Protein AF-A0A9W8GJ00-F1 (afdb_monomer_lite)

Foldseek 3Di:
DVVLLVVLVVLLVVLVVLLVVLLPDLDPPVNVVSLVVSVVSLVVSVVSLVVLLVVLVVDPDPVSSVVSNVSSVVSVVSSVVSVVSSVVSVVVSVVVVVVVVVVVVVVVVVVPDDDDDDPVVVVVVVVVVVVVVVVVVVVVVVVVVVVVVVVVVVVVVVVVVVVVCVVVCVVVVVVVVVVVVVVVVVVVQVVVQVCCVPPVFVLQVLLCVQVVVNVQFDGKGFPDDDPFKTKMWTWDQDPNDTDIDIDIDGLDDDDDDPVVSSNVSSVVSVVVVVVVVVVVVVVDDADAQEQAQDAFPPVLLVVLVVVLVVLVCLLPDDLDDPSVVVCVVPPSVNSVVVNVVLLVQLLVQLVVLLVVLVVVCPDPDHYDYDPVNSVSLSVSSSRNNCSSVVVSVVSVPDDRDDPPPPPD

pLDDT: mean 80.53, std 12.61, range [35.38, 96.38]

Structure (mmCIF, N/CA/C/O backbone):
data_AF-A0A9W8GJ00-F1
#
_entry.id   AF-A0A9W8GJ00-F1
#
loop_
_atom_site.group_PDB
_atom_site.id
_atom_site.type_symbol
_atom_site.label_atom_id
_atom_site.label_alt_id
_atom_site.label_comp_id
_atom_site.label_asym_id
_atom_site.label_entity_id
_atom_site.label_seq_id
_atom_site.pdbx_PDB_ins_code
_atom_site.Cartn_x
_atom_site.Cartn_y
_atom_site.Cartn_z
_atom_site.occupancy
_atom_site.B_iso_or_equiv
_atom_site.auth_seq_id
_atom_site.auth_comp_id
_atom_site.auth_asym_id
_atom_site.auth_atom_id
_atom_site.pdbx_PDB_model_num
ATOM 1 N N . MET A 1 1 ? 7.350 -8.772 35.887 1.00 55.16 1 MET A N 1
ATOM 2 C CA . MET A 1 1 ? 6.373 -7.736 36.301 1.00 55.16 1 MET A CA 1
ATOM 3 C C . MET A 1 1 ? 4.928 -7.994 35.866 1.00 55.16 1 MET A C 1
ATOM 5 O O . MET A 1 1 ? 4.033 -7.743 36.657 1.00 55.16 1 MET A O 1
ATOM 9 N N . THR A 1 2 ? 4.648 -8.502 34.660 1.00 64.12 2 THR A N 1
ATOM 10 C CA . THR A 1 2 ? 3.273 -8.887 34.254 1.00 64.12 2 THR A CA 1
ATOM 11 C C . THR A 1 2 ? 2.767 -10.162 34.942 1.00 64.12 2 THR A C 1
ATOM 13 O O . THR A 1 2 ? 1.563 -10.333 35.088 1.00 64.12 2 THR A O 1
ATOM 16 N N . SER A 1 3 ? 3.673 -11.036 35.394 1.00 76.62 3 SER A N 1
ATOM 17 C CA . SER A 1 3 ? 3.332 -12.341 35.983 1.00 76.62 3 SER A CA 1
ATOM 18 C C . SER A 1 3 ? 2.508 -12.244 37.274 1.00 76.62 3 SER A C 1
ATOM 20 O O . SER A 1 3 ? 1.465 -12.884 37.371 1.00 76.62 3 SER A O 1
ATOM 22 N N . GLU A 1 4 ? 2.912 -11.404 38.231 1.00 79.38 4 GLU A N 1
ATOM 23 C CA . GLU A 1 4 ? 2.213 -11.259 39.519 1.00 79.38 4 GLU A CA 1
ATOM 24 C C . GLU A 1 4 ? 0.835 -10.618 39.368 1.00 79.38 4 GLU A C 1
ATOM 26 O O . GLU A 1 4 ? -0.139 -11.095 39.941 1.00 79.38 4 GLU A O 1
ATOM 31 N N . TYR A 1 5 ? 0.729 -9.591 38.519 1.00 81.69 5 TYR A N 1
ATOM 32 C CA . TYR A 1 5 ? -0.559 -8.997 38.167 1.00 81.69 5 TYR A CA 1
ATOM 33 C C . TYR A 1 5 ? -1.502 -10.041 37.557 1.00 81.69 5 TYR A C 1
ATOM 35 O O . TYR A 1 5 ? -2.664 -10.146 37.946 1.00 81.69 5 TYR A O 1
ATOM 43 N N . ASN A 1 6 ? -0.991 -10.862 36.637 1.00 85.50 6 ASN A N 1
ATOM 44 C CA . ASN A 1 6 ? -1.769 -11.928 36.015 1.00 85.50 6 ASN A CA 1
ATOM 45 C C . ASN A 1 6 ? -2.150 -13.027 37.025 1.00 85.50 6 ASN A C 1
ATOM 47 O O . ASN A 1 6 ? -3.229 -13.604 36.918 1.00 85.50 6 ASN A O 1
ATOM 51 N N . ALA A 1 7 ? -1.303 -13.313 38.017 1.00 85.19 7 ALA A N 1
ATOM 52 C CA . ALA A 1 7 ? -1.621 -14.242 39.100 1.00 85.19 7 ALA A CA 1
ATOM 53 C C . ALA A 1 7 ? -2.744 -13.704 40.004 1.00 85.19 7 ALA A C 1
ATOM 55 O O . ALA A 1 7 ? -3.711 -14.424 40.253 1.00 85.19 7 ALA A O 1
ATOM 56 N N . ALA A 1 8 ? -2.676 -12.430 40.403 1.00 86.50 8 ALA A N 1
ATOM 57 C CA . ALA A 1 8 ? -3.726 -11.763 41.173 1.00 86.50 8 ALA A CA 1
ATOM 58 C C . ALA A 1 8 ? -5.062 -11.707 40.407 1.00 86.50 8 ALA A C 1
ATOM 60 O O . ALA A 1 8 ? -6.117 -11.979 40.974 1.00 86.50 8 ALA A O 1
ATOM 61 N N . GLN A 1 9 ? -5.025 -11.439 39.097 1.00 87.56 9 GLN A N 1
ATOM 62 C CA . GLN A 1 9 ? -6.204 -11.468 38.221 1.00 87.56 9 GLN A CA 1
ATOM 63 C C . GLN A 1 9 ? -6.858 -12.857 38.155 1.00 87.56 9 GLN A C 1
ATOM 65 O O . GLN A 1 9 ? -8.082 -12.968 38.225 1.00 87.56 9 GLN A O 1
ATOM 70 N N . ARG A 1 10 ? -6.059 -13.930 38.068 1.00 89.31 10 ARG A N 1
ATOM 71 C CA . ARG A 1 10 ? -6.577 -15.308 38.103 1.00 89.31 10 ARG A CA 1
ATOM 72 C C . ARG A 1 10 ? -7.238 -15.635 39.441 1.00 89.31 10 ARG A C 1
ATOM 74 O O . ARG A 1 10 ? -8.334 -16.190 39.445 1.00 89.31 10 ARG A O 1
ATOM 81 N N . LEU A 1 11 ? -6.617 -15.246 40.558 1.00 89.75 11 LEU A N 1
ATOM 82 C CA . LEU A 1 11 ? -7.209 -15.402 41.893 1.00 89.75 11 LEU A CA 1
ATOM 83 C C . LEU A 1 11 ? -8.529 -14.634 42.017 1.00 89.75 11 LEU A C 1
ATOM 85 O O . LEU A 1 11 ? -9.512 -15.170 42.513 1.00 89.75 11 LEU A O 1
ATOM 89 N N . LEU A 1 12 ? -8.587 -13.411 41.496 1.00 90.50 12 LEU A N 1
ATOM 90 C CA . LEU A 1 12 ? -9.797 -12.593 41.489 1.00 90.50 12 LEU A CA 1
ATOM 91 C C . LEU A 1 12 ? -10.936 -13.233 40.678 1.00 90.50 12 LEU A C 1
ATOM 93 O O . LEU A 1 12 ? -12.087 -13.201 41.112 1.00 90.50 12 LEU A O 1
ATOM 97 N N . HIS A 1 13 ? -10.636 -13.854 39.533 1.00 90.50 13 HIS A N 1
ATOM 98 C CA . HIS A 1 13 ? -11.631 -14.612 38.769 1.00 90.50 13 HIS A CA 1
ATOM 99 C C . HIS A 1 13 ? -12.106 -15.860 39.525 1.00 90.50 13 HIS A C 1
ATOM 101 O O . HIS A 1 13 ? -13.305 -16.132 39.571 1.00 90.50 13 HIS A O 1
ATOM 107 N N . LYS A 1 14 ? -11.180 -16.591 40.155 1.00 90.69 14 LYS A N 1
ATOM 108 C CA . LYS A 1 14 ? -11.504 -17.754 40.988 1.00 90.69 14 LYS A CA 1
ATOM 109 C C . LYS A 1 14 ? -12.451 -17.365 42.127 1.00 90.69 14 LYS A C 1
ATOM 111 O O . LYS A 1 14 ? -13.496 -17.980 42.275 1.00 90.69 14 LYS A O 1
ATOM 116 N N . ILE A 1 15 ? -12.158 -16.280 42.849 1.00 90.56 15 ILE A N 1
ATOM 117 C CA . ILE A 1 15 ? -13.018 -15.771 43.931 1.00 90.56 15 ILE A CA 1
ATOM 118 C C . ILE A 1 15 ? -14.405 -15.392 43.403 1.00 90.56 15 ILE A C 1
ATOM 120 O O . ILE A 1 15 ? -15.403 -15.730 44.030 1.00 90.56 15 ILE A O 1
ATOM 124 N N . LYS A 1 16 ? -14.499 -14.724 42.244 1.00 90.38 16 LYS A N 1
ATOM 125 C CA . LYS A 1 16 ? -15.795 -14.390 41.620 1.00 90.38 16 LYS A CA 1
ATOM 126 C C . LYS A 1 16 ? -16.642 -15.638 41.369 1.00 90.38 16 LYS A C 1
ATOM 128 O O . LYS A 1 16 ? -17.832 -15.629 41.679 1.00 90.38 16 LYS A O 1
ATOM 133 N N . GLN A 1 17 ? -16.024 -16.692 40.840 1.00 89.56 17 GLN A N 1
ATOM 134 C CA . GLN A 1 17 ? -16.689 -17.966 40.590 1.00 89.56 17 GLN A CA 1
ATOM 135 C C . GLN A 1 17 ? -17.121 -18.635 41.898 1.00 89.56 17 GLN A C 1
ATOM 137 O O . GLN A 1 17 ? -18.299 -18.947 42.041 1.00 89.56 17 GLN A O 1
ATOM 142 N N . SER A 1 18 ? -16.221 -18.761 42.876 1.00 86.75 18 SER A N 1
ATOM 143 C CA . SER A 1 18 ? -16.521 -19.392 44.166 1.00 86.75 18 SER A CA 1
ATOM 144 C C . SER A 1 18 ? -17.595 -18.638 44.962 1.00 86.75 18 SER A C 1
ATOM 146 O O . SER A 1 18 ? -18.443 -19.259 45.593 1.00 86.75 18 SER A O 1
ATOM 148 N N . VAL A 1 19 ? -17.623 -17.299 44.907 1.00 87.44 19 VAL A N 1
ATOM 149 C CA . VAL A 1 19 ? -18.692 -16.483 45.521 1.00 87.44 19 VAL A CA 1
ATOM 150 C C . VAL A 1 19 ? -20.035 -16.716 44.823 1.00 87.44 19 VAL A C 1
ATOM 152 O O . VAL A 1 19 ? -21.065 -16.765 45.490 1.00 87.44 19 VAL A O 1
ATOM 155 N N . SER A 1 20 ? -20.044 -16.871 43.496 1.00 86.69 20 SER A N 1
ATOM 156 C CA . SER A 1 20 ? -21.267 -17.187 42.747 1.00 86.69 20 SER A CA 1
ATOM 157 C C . SER A 1 20 ? -21.762 -18.606 43.029 1.00 86.69 20 SER A C 1
ATOM 159 O O . SER A 1 20 ? -22.961 -18.827 43.151 1.00 86.69 20 SER A O 1
ATOM 161 N N . GLU A 1 21 ? -20.852 -19.568 43.146 1.00 85.44 21 GLU A N 1
ATOM 162 C CA . GLU A 1 21 ? -21.174 -20.945 43.523 1.00 85.44 21 GLU A CA 1
ATOM 163 C C . GLU A 1 21 ? -21.730 -21.007 44.951 1.00 85.44 21 GLU A C 1
ATOM 165 O O . GLU A 1 21 ? -22.738 -21.667 45.208 1.00 85.44 21 GLU A O 1
ATOM 170 N N . PHE A 1 22 ? -21.137 -20.236 45.866 1.00 83.62 22 PHE A N 1
ATOM 171 C CA . PHE A 1 22 ? -21.656 -20.066 47.216 1.00 83.62 22 PHE A CA 1
ATOM 172 C C . PHE A 1 22 ? -23.071 -19.480 47.210 1.00 83.62 22 PHE A C 1
ATOM 174 O O . PHE A 1 22 ? -23.904 -19.924 47.986 1.00 83.62 22 PHE A O 1
ATOM 181 N N . GLU A 1 23 ? -23.385 -18.527 46.336 1.00 82.38 23 GLU A N 1
ATOM 182 C CA . GLU A 1 23 ? -24.733 -17.955 46.225 1.00 82.38 23 GLU A CA 1
ATOM 183 C C . GLU A 1 23 ? -25.786 -18.975 45.759 1.00 82.38 23 GLU A C 1
ATOM 185 O O . GLU A 1 23 ? -26.906 -18.970 46.265 1.00 82.38 23 GLU A O 1
ATOM 190 N N . LEU A 1 24 ? -25.427 -19.864 44.828 1.00 80.88 24 LEU A N 1
ATOM 191 C CA . LEU A 1 24 ? -26.345 -20.848 44.241 1.00 80.88 24 LEU A CA 1
ATOM 192 C C . LEU A 1 24 ? -26.584 -22.071 45.142 1.00 80.88 24 LEU A C 1
ATOM 194 O O . LEU A 1 24 ? -27.674 -22.647 45.132 1.00 80.88 24 LEU A O 1
ATOM 198 N N . ASN A 1 25 ? -25.588 -22.470 45.935 1.00 75.25 25 ASN A N 1
ATOM 199 C CA . ASN A 1 25 ? -25.676 -23.652 46.790 1.00 75.25 25 ASN A CA 1
ATOM 200 C C . ASN A 1 25 ? -26.520 -23.389 48.050 1.00 75.25 25 ASN A C 1
ATOM 202 O O . ASN A 1 25 ? -26.042 -22.806 49.019 1.00 75.25 25 ASN A O 1
ATOM 206 N N . ASN A 1 26 ? -27.764 -23.876 48.067 1.00 67.06 26 ASN A N 1
ATOM 207 C CA . ASN A 1 26 ? -28.671 -23.808 49.228 1.00 67.06 26 ASN A CA 1
ATOM 208 C C . ASN A 1 26 ? -28.560 -25.018 50.184 1.00 67.06 26 ASN A C 1
ATOM 210 O O . ASN A 1 26 ? -29.270 -25.078 51.184 1.00 67.06 26 ASN A O 1
ATOM 214 N N . SER A 1 27 ? -27.700 -25.993 49.882 1.00 60.97 27 SER A N 1
ATOM 215 C CA . SER A 1 27 ? -27.551 -27.237 50.649 1.00 60.97 27 SER A CA 1
ATOM 216 C C . SER A 1 27 ? -26.553 -27.050 51.804 1.00 60.97 27 SER A C 1
ATOM 218 O O . SER A 1 27 ? -25.371 -26.787 51.565 1.00 60.97 27 SER A O 1
ATOM 220 N N . GLY A 1 28 ? -26.998 -27.210 53.056 1.00 57.44 28 GLY A N 1
ATOM 221 C CA . GLY A 1 28 ? -26.212 -26.883 54.263 1.00 57.44 28 GLY A CA 1
ATOM 222 C C . GLY A 1 28 ? -24.846 -27.582 54.392 1.00 57.44 28 GLY A C 1
ATOM 223 O O . GLY A 1 28 ? -23.901 -26.983 54.891 1.00 57.44 28 GLY A O 1
ATOM 224 N N . GLY A 1 29 ? -24.681 -28.805 53.871 1.00 57.62 29 GLY A N 1
ATOM 225 C CA . GLY A 1 29 ? -23.436 -29.579 54.026 1.00 57.62 29 GLY A CA 1
ATOM 226 C C . GLY A 1 29 ? -22.255 -29.143 53.143 1.00 57.62 29 GLY A C 1
ATOM 227 O O . GLY A 1 29 ? -21.111 -29.216 53.574 1.00 57.62 29 GLY A O 1
ATOM 228 N N . SER A 1 30 ? -22.505 -28.656 51.921 1.00 60.41 30 SER A N 1
ATOM 229 C CA . SER A 1 30 ? -21.439 -28.218 50.993 1.00 60.41 30 SER A CA 1
ATOM 230 C C . SER A 1 30 ? -21.081 -26.736 51.151 1.00 60.41 30 SER A C 1
ATOM 232 O O . SER A 1 30 ? -20.131 -26.249 50.537 1.00 60.41 30 SER A O 1
ATOM 234 N N . THR A 1 31 ? -21.857 -26.002 51.950 1.00 67.31 31 THR A N 1
ATOM 235 C CA . THR A 1 31 ? -21.765 -24.545 52.067 1.00 67.31 31 THR A CA 1
ATOM 236 C C . THR A 1 31 ? -20.552 -24.115 52.899 1.00 67.31 31 THR A C 1
ATOM 238 O O . THR A 1 31 ? -19.865 -23.171 52.519 1.00 67.31 31 THR A O 1
ATOM 241 N N . THR A 1 32 ? -20.213 -24.850 53.961 1.00 75.44 32 THR A N 1
ATOM 242 C CA . THR A 1 32 ? -19.103 -24.528 54.882 1.00 75.44 32 THR A CA 1
ATOM 243 C C . THR A 1 32 ? -17.717 -24.688 54.246 1.00 75.44 32 THR A C 1
ATOM 245 O O . THR A 1 32 ? -16.813 -23.896 54.506 1.00 75.44 32 THR A O 1
ATOM 248 N N . VAL A 1 33 ? -17.547 -25.677 53.360 1.00 81.38 33 VAL A N 1
ATOM 249 C CA . VAL A 1 33 ? -16.282 -25.923 52.641 1.00 81.38 33 VAL A CA 1
ATOM 250 C C . VAL A 1 33 ? -15.994 -24.798 51.647 1.00 81.38 33 VAL A C 1
ATOM 252 O O . VAL A 1 33 ? -14.881 -24.272 51.599 1.00 81.38 33 VAL A O 1
ATOM 255 N N . VAL A 1 34 ? -17.009 -24.391 50.880 1.00 82.69 34 VAL A N 1
ATOM 256 C CA . VAL A 1 34 ? -16.895 -23.282 49.921 1.00 82.69 34 VAL A CA 1
ATOM 257 C C . VAL A 1 34 ? -16.696 -21.954 50.656 1.00 82.69 34 VAL A C 1
ATOM 259 O O . VAL A 1 34 ? -15.902 -21.127 50.214 1.00 82.69 34 VAL A O 1
ATOM 262 N N . GLU A 1 35 ? -17.342 -21.763 51.809 1.00 85.50 35 GLU A N 1
ATOM 263 C CA . GLU A 1 35 ? -17.154 -20.583 52.660 1.00 85.50 35 GLU A CA 1
ATOM 264 C C . GLU A 1 35 ? -15.694 -20.421 53.107 1.00 85.50 35 GLU A C 1
ATOM 266 O O . GLU A 1 35 ? -15.096 -19.359 52.910 1.00 85.50 35 GLU A O 1
ATOM 271 N N . ALA A 1 36 ? -15.103 -21.484 53.661 1.00 87.56 36 ALA A N 1
ATOM 272 C CA . ALA A 1 36 ? -13.715 -21.478 54.111 1.00 87.56 36 ALA A CA 1
ATOM 273 C C . ALA A 1 36 ? -12.740 -21.222 52.949 1.00 87.56 36 ALA A C 1
ATOM 275 O O . ALA A 1 36 ? -11.807 -20.426 53.081 1.00 87.56 36 ALA A O 1
ATOM 276 N N . ALA A 1 37 ? -12.995 -21.833 51.787 1.00 88.00 37 ALA A N 1
ATOM 277 C CA . ALA A 1 37 ? -12.190 -21.632 50.586 1.00 88.00 37 ALA A CA 1
ATOM 278 C C . ALA A 1 37 ? -12.245 -20.178 50.081 1.00 88.00 37 ALA A C 1
ATOM 280 O O . ALA A 1 37 ? -11.206 -19.587 49.781 1.00 88.00 37 ALA A O 1
ATOM 281 N N . VAL A 1 38 ? -13.435 -19.566 50.036 1.00 89.25 38 VAL A N 1
ATOM 282 C CA . VAL A 1 38 ? -13.603 -18.158 49.632 1.00 89.25 38 VAL A CA 1
ATOM 283 C C . VAL A 1 38 ? -12.910 -17.215 50.617 1.00 89.25 38 VAL A C 1
ATOM 285 O O . VAL A 1 38 ? -12.234 -16.276 50.189 1.00 89.25 38 VAL A O 1
ATOM 288 N N . ALA A 1 39 ? -13.026 -17.466 51.923 1.00 90.88 39 ALA A N 1
ATOM 289 C CA . ALA A 1 39 ? -12.363 -16.661 52.947 1.00 90.88 39 ALA A CA 1
ATOM 290 C C . ALA A 1 39 ? -10.829 -16.709 52.811 1.00 90.88 39 ALA A C 1
ATOM 292 O O . ALA A 1 39 ? -10.167 -15.668 52.865 1.00 90.88 39 ALA A O 1
ATOM 293 N N . GLN A 1 40 ? -10.266 -17.896 52.569 1.00 93.50 40 GLN A N 1
ATOM 294 C CA . GLN A 1 40 ? -8.832 -18.081 52.344 1.00 93.50 40 GLN A CA 1
ATOM 295 C C . GLN A 1 40 ? -8.353 -17.392 51.056 1.00 93.50 40 GLN A C 1
ATOM 297 O O . GLN A 1 40 ? -7.332 -16.692 51.058 1.00 93.50 40 GLN A O 1
ATOM 302 N N . ASP A 1 41 ? -9.089 -17.547 49.955 1.00 92.06 41 ASP A N 1
ATOM 303 C CA . ASP A 1 41 ? -8.742 -16.913 48.683 1.00 92.06 41 ASP A CA 1
ATOM 304 C C . ASP A 1 41 ? -8.806 -15.370 48.799 1.00 92.06 41 ASP A C 1
ATOM 306 O O . ASP A 1 41 ? -7.911 -14.677 48.307 1.00 92.06 41 ASP A O 1
ATOM 310 N N . LEU A 1 42 ? -9.787 -14.811 49.527 1.00 92.75 42 LEU A N 1
ATOM 311 C CA . LEU A 1 42 ? -9.884 -13.368 49.807 1.00 92.75 42 LEU A CA 1
ATOM 312 C C . LEU A 1 42 ? -8.694 -12.838 50.618 1.00 92.75 42 LEU A C 1
ATOM 314 O O . LEU A 1 42 ? -8.209 -11.733 50.350 1.00 92.75 42 LEU A O 1
ATOM 318 N N . GLN A 1 43 ? -8.208 -13.595 51.602 1.00 93.62 43 GLN A N 1
ATOM 319 C CA . GLN A 1 43 ? -7.005 -13.224 52.355 1.00 93.62 43 GLN A CA 1
ATOM 320 C C . GLN A 1 43 ? -5.756 -13.259 51.465 1.00 93.62 43 GLN A C 1
ATOM 322 O O . GLN A 1 43 ? -4.939 -12.335 51.494 1.00 93.62 43 GLN A O 1
ATOM 327 N N . THR A 1 44 ? -5.646 -14.282 50.618 1.00 93.56 44 THR A N 1
ATOM 328 C CA . THR A 1 44 ? -4.528 -14.450 49.678 1.00 93.56 44 THR A CA 1
ATOM 329 C C . THR A 1 44 ? -4.472 -13.313 48.655 1.00 93.56 44 THR A C 1
ATOM 331 O O . THR A 1 44 ? -3.405 -12.749 48.402 1.00 93.56 44 THR A O 1
ATOM 334 N N . LEU A 1 45 ? -5.626 -12.906 48.117 1.00 92.50 45 LEU A N 1
ATOM 335 C CA . LEU A 1 45 ? -5.723 -11.772 47.197 1.00 92.50 45 LEU A CA 1
ATOM 336 C C . LEU A 1 45 ? -5.334 -10.445 47.873 1.00 92.50 45 LEU A C 1
ATOM 338 O O . LEU A 1 45 ? -4.595 -9.662 47.280 1.00 92.50 45 LEU A O 1
ATOM 342 N N . SER A 1 46 ? -5.765 -10.209 49.117 1.00 94.00 46 SER A N 1
ATOM 343 C CA . SER A 1 46 ? -5.388 -9.009 49.887 1.00 94.00 46 SER A CA 1
ATOM 344 C C . SER A 1 46 ? -3.867 -8.872 50.042 1.00 94.00 46 SER A C 1
ATOM 346 O O . SER A 1 46 ? -3.285 -7.804 49.805 1.00 94.00 46 SER A O 1
ATOM 348 N N . LYS A 1 47 ? -3.197 -9.985 50.370 1.00 92.94 47 LYS A N 1
ATOM 349 C CA . LYS A 1 47 ? -1.736 -10.039 50.475 1.00 92.94 47 LYS A CA 1
ATOM 350 C C . LYS A 1 47 ? -1.068 -9.732 49.131 1.00 92.94 47 LYS A C 1
ATOM 352 O O . LYS A 1 47 ? -0.209 -8.855 49.068 1.00 92.94 47 LYS A O 1
ATOM 357 N N . SER A 1 48 ? -1.530 -10.363 48.051 1.00 90.88 48 SER A N 1
ATOM 358 C CA . SER A 1 48 ? -0.992 -10.150 46.701 1.00 90.88 48 SER A CA 1
ATOM 359 C C . SER A 1 48 ? -1.166 -8.706 46.203 1.00 90.88 48 SER A C 1
ATOM 361 O O . SER A 1 48 ? -0.254 -8.144 45.598 1.00 90.88 48 SER A O 1
ATOM 363 N N . ILE A 1 49 ? -2.294 -8.052 46.509 1.00 91.38 49 ILE A N 1
ATOM 364 C CA . ILE A 1 49 ? -2.512 -6.631 46.187 1.00 91.38 49 ILE A CA 1
ATOM 365 C C . ILE A 1 49 ? -1.504 -5.748 46.928 1.00 91.38 49 ILE A C 1
ATOM 367 O O . ILE A 1 49 ? -0.964 -4.801 46.352 1.00 91.38 49 ILE A O 1
ATOM 371 N N . THR A 1 50 ? -1.232 -6.052 48.197 1.00 92.75 50 THR A N 1
ATOM 372 C CA . THR A 1 50 ? -0.274 -5.297 49.015 1.00 92.75 50 THR A CA 1
ATOM 373 C C . THR A 1 50 ? 1.148 -5.432 48.470 1.00 92.75 50 THR A C 1
ATOM 375 O O . THR A 1 50 ? 1.828 -4.421 48.285 1.00 92.75 50 THR A O 1
ATOM 378 N N . GLU A 1 51 ? 1.570 -6.649 48.127 1.00 90.56 51 GLU A N 1
ATOM 379 C CA . GLU A 1 51 ? 2.861 -6.924 47.478 1.00 90.56 51 GLU A CA 1
ATOM 380 C C . GLU A 1 51 ? 2.987 -6.174 46.142 1.00 90.56 51 GLU A C 1
ATOM 382 O O . GLU A 1 51 ? 3.971 -5.469 45.906 1.00 90.56 51 GLU A O 1
ATOM 387 N N . TYR A 1 52 ? 1.938 -6.201 45.315 1.00 88.81 52 TYR A N 1
ATOM 388 C CA . TYR A 1 52 ? 1.910 -5.484 44.040 1.00 88.81 52 TYR A CA 1
ATOM 389 C C . TYR A 1 52 ? 1.994 -3.955 44.208 1.00 88.81 52 TYR A C 1
ATOM 391 O O . TYR A 1 52 ? 2.638 -3.273 43.407 1.00 88.81 52 TYR A O 1
ATOM 399 N N . ARG A 1 53 ? 1.402 -3.390 45.274 1.00 90.75 53 ARG A N 1
ATOM 400 C CA . ARG A 1 53 ? 1.551 -1.958 45.617 1.00 90.75 53 ARG A CA 1
ATOM 401 C C . ARG A 1 53 ? 2.976 -1.613 46.025 1.00 90.75 53 ARG A C 1
ATOM 403 O O . ARG A 1 53 ? 3.456 -0.545 45.646 1.00 90.75 53 ARG A O 1
ATOM 410 N N . ILE A 1 54 ? 3.633 -2.474 46.801 1.00 90.81 54 ILE A N 1
ATOM 411 C CA . ILE A 1 54 ? 5.021 -2.270 47.235 1.00 90.81 54 ILE A CA 1
ATOM 412 C C . ILE A 1 54 ? 5.943 -2.253 46.014 1.00 90.81 54 ILE A C 1
ATOM 414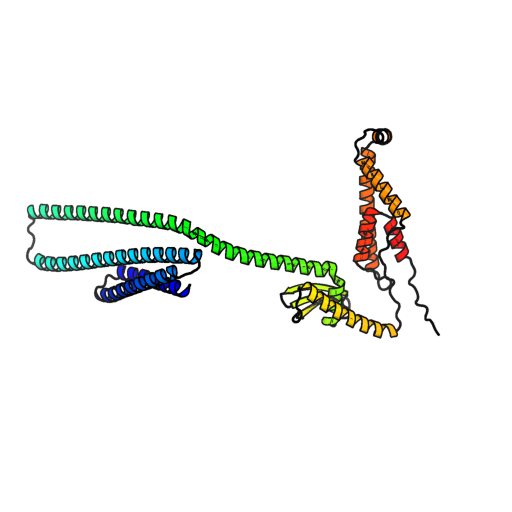 O O . ILE A 1 54 ? 6.699 -1.299 45.838 1.00 90.81 54 ILE A O 1
ATOM 418 N N . LEU A 1 55 ? 5.797 -3.226 45.115 1.00 88.12 55 LEU A N 1
ATOM 419 C CA . LEU A 1 55 ? 6.563 -3.285 43.869 1.00 88.12 55 LEU A CA 1
ATOM 420 C C . LEU A 1 55 ? 6.274 -2.093 42.957 1.00 88.12 55 LEU A C 1
ATOM 422 O O . LEU A 1 55 ? 7.188 -1.513 42.377 1.00 88.12 55 LEU A O 1
ATOM 426 N N . GLY A 1 56 ? 5.010 -1.668 42.887 1.00 86.19 56 GLY A N 1
ATOM 427 C CA . GLY A 1 56 ? 4.625 -0.462 42.163 1.00 86.19 56 GLY A CA 1
ATOM 428 C C . GLY A 1 56 ? 5.337 0.785 42.686 1.00 86.19 56 GLY A C 1
ATOM 429 O O . GLY A 1 56 ? 5.747 1.615 41.886 1.00 86.19 56 GLY A O 1
ATOM 430 N N . ARG A 1 57 ? 5.532 0.912 44.006 1.00 88.38 57 ARG A N 1
ATOM 431 C CA . ARG A 1 57 ? 6.261 2.037 44.624 1.00 88.38 57 ARG A CA 1
ATOM 432 C C . ARG A 1 57 ? 7.771 2.001 44.376 1.00 88.38 57 ARG A C 1
ATOM 434 O O . ARG A 1 57 ? 8.380 3.064 44.380 1.00 88.38 57 ARG A O 1
ATOM 441 N N . GLN A 1 58 ? 8.351 0.817 44.185 1.00 88.50 58 GLN A N 1
ATOM 442 C CA . GLN A 1 58 ? 9.790 0.619 43.967 1.00 88.50 58 GLN A CA 1
ATOM 443 C C . GLN A 1 58 ? 10.219 0.796 42.499 1.00 88.50 58 GLN A C 1
ATOM 445 O O . GLN A 1 58 ? 11.408 0.923 42.220 1.00 88.50 58 GLN A O 1
ATOM 450 N N . GLU A 1 59 ? 9.275 0.819 41.555 1.00 86.75 59 GLU A N 1
ATOM 451 C CA . GLU A 1 59 ? 9.569 0.970 40.128 1.00 86.75 59 GLU A CA 1
ATOM 452 C C . GLU A 1 59 ? 10.143 2.363 39.802 1.00 86.75 59 GLU A C 1
ATOM 454 O O . GLU A 1 59 ? 9.525 3.393 40.085 1.00 86.75 59 GLU A O 1
ATOM 459 N N . SER A 1 60 ? 11.306 2.395 39.141 1.00 76.62 60 SER A N 1
ATOM 460 C CA . SER A 1 60 ? 12.031 3.631 38.797 1.00 76.62 60 SER A CA 1
ATOM 461 C C . SER A 1 60 ? 11.363 4.448 37.686 1.00 76.62 60 SER A C 1
ATOM 463 O O . SER A 1 60 ? 11.521 5.665 37.608 1.00 76.62 60 SER A O 1
ATOM 465 N N . ASN A 1 61 ? 10.588 3.797 36.817 1.00 84.62 61 ASN A N 1
ATOM 466 C CA . ASN A 1 61 ? 9.891 4.458 35.723 1.00 84.62 61 ASN A CA 1
ATOM 467 C C . ASN A 1 61 ? 8.543 5.031 36.185 1.00 84.62 61 ASN A C 1
ATOM 469 O O . ASN A 1 61 ? 7.603 4.291 36.477 1.00 84.62 61 ASN A O 1
ATOM 473 N N . GLU A 1 62 ? 8.406 6.357 36.148 1.00 83.75 62 GLU A N 1
ATOM 474 C CA . GLU A 1 62 ? 7.219 7.065 36.636 1.00 83.75 62 GLU A CA 1
ATOM 475 C C . GLU A 1 62 ? 5.904 6.672 35.938 1.00 83.75 62 GLU A C 1
ATOM 477 O O . GLU A 1 62 ? 4.871 6.517 36.597 1.00 83.75 62 GLU A O 1
ATOM 482 N N . ARG A 1 63 ? 5.919 6.437 34.618 1.00 77.56 63 ARG A N 1
ATOM 483 C CA . ARG A 1 63 ? 4.711 6.014 33.884 1.00 77.56 63 ARG A CA 1
ATOM 484 C C . ARG A 1 63 ? 4.270 4.609 34.292 1.00 77.56 63 ARG A C 1
ATOM 486 O O . ARG A 1 63 ? 3.072 4.354 34.445 1.00 77.56 63 ARG A O 1
ATOM 493 N N . LYS A 1 64 ? 5.228 3.697 34.480 1.00 79.75 64 LYS A N 1
ATOM 494 C CA . LYS A 1 64 ? 4.952 2.323 34.926 1.00 79.75 64 LYS A CA 1
ATOM 495 C C . LYS A 1 64 ? 4.483 2.304 36.378 1.00 79.75 64 LYS A C 1
ATOM 497 O O . LYS A 1 64 ? 3.448 1.704 36.647 1.00 79.75 64 LYS A O 1
ATOM 502 N N . ARG A 1 65 ? 5.156 3.044 37.264 1.00 85.00 65 ARG A N 1
ATOM 503 C CA . ARG A 1 65 ? 4.772 3.253 38.669 1.00 85.00 65 ARG A CA 1
ATOM 504 C C . ARG A 1 65 ? 3.318 3.702 38.795 1.00 85.00 65 ARG A C 1
ATOM 506 O O . ARG A 1 65 ? 2.543 3.067 39.507 1.00 85.00 65 ARG A O 1
ATOM 513 N N . LYS A 1 66 ? 2.924 4.752 38.063 1.00 83.69 66 LYS A N 1
ATOM 514 C CA . LYS A 1 66 ? 1.538 5.249 38.067 1.00 83.69 66 LYS A CA 1
ATOM 515 C C . LYS A 1 66 ? 0.549 4.170 37.618 1.00 83.69 66 LYS A C 1
ATOM 517 O O . LYS A 1 66 ? -0.403 3.879 38.327 1.00 83.69 66 LYS A O 1
ATOM 522 N N . THR A 1 67 ? 0.840 3.500 36.504 1.00 84.19 67 THR A N 1
ATOM 523 C CA . THR A 1 67 ? -0.017 2.427 35.969 1.00 84.19 67 THR A CA 1
ATOM 524 C C . THR A 1 67 ? -0.165 1.252 36.945 1.00 84.19 67 THR A C 1
ATOM 526 O O . THR A 1 67 ? -1.241 0.670 37.057 1.00 84.19 67 THR A O 1
ATOM 529 N N . MET A 1 68 ? 0.903 0.876 37.652 1.00 82.62 68 MET A N 1
ATOM 530 C CA . MET A 1 68 ? 0.869 -0.199 38.649 1.00 82.62 68 MET A CA 1
ATOM 531 C C . MET A 1 68 ? 0.036 0.187 39.869 1.00 82.62 68 MET A C 1
ATOM 533 O O . MET A 1 68 ? -0.763 -0.622 40.336 1.00 82.62 68 MET A O 1
ATOM 537 N N . LEU A 1 69 ? 0.175 1.425 40.347 1.00 85.12 69 LEU A N 1
ATOM 538 C CA . LEU A 1 69 ? -0.629 1.949 41.449 1.00 85.12 69 LEU A CA 1
ATOM 539 C C . LEU A 1 69 ? -2.116 2.011 41.082 1.00 85.12 69 LEU A C 1
ATOM 541 O O . LEU A 1 69 ? -2.933 1.539 41.866 1.00 85.12 69 LEU A O 1
ATOM 545 N N . ASP A 1 70 ? -2.449 2.484 39.879 1.00 85.44 70 ASP A N 1
ATOM 546 C CA . ASP A 1 70 ? -3.831 2.547 39.381 1.00 85.44 70 ASP A CA 1
ATOM 547 C C . ASP A 1 70 ? -4.451 1.144 39.222 1.00 85.44 70 ASP A C 1
ATOM 549 O O . ASP A 1 70 ? -5.623 0.912 39.514 1.00 85.44 70 ASP A O 1
ATOM 553 N N . ARG A 1 71 ? -3.660 0.155 38.790 1.00 85.75 71 ARG A N 1
ATOM 554 C CA . ARG A 1 71 ? -4.108 -1.247 38.737 1.00 85.75 71 ARG A CA 1
ATOM 555 C C . ARG A 1 71 ? -4.308 -1.837 40.128 1.00 85.75 71 ARG A C 1
ATOM 557 O O . ARG A 1 71 ? -5.227 -2.627 40.328 1.00 85.75 71 ARG A O 1
ATOM 564 N N . ALA A 1 72 ? -3.448 -1.481 41.076 1.00 88.06 72 ALA A N 1
ATOM 565 C CA . ALA A 1 72 ? -3.538 -1.964 42.443 1.00 88.06 72 ALA A CA 1
ATOM 566 C C . ALA A 1 72 ? -4.746 -1.390 43.193 1.00 88.06 72 ALA A C 1
ATOM 568 O O . ALA A 1 72 ? -5.367 -2.110 43.969 1.00 88.06 72 ALA A O 1
ATOM 569 N N . THR A 1 73 ? -5.091 -0.119 42.970 1.00 87.50 73 THR A N 1
ATOM 570 C CA . THR A 1 73 ? -6.315 0.481 43.522 1.00 87.50 73 THR A CA 1
ATOM 571 C C . THR A 1 73 ? -7.553 -0.185 42.940 1.00 87.50 73 THR A C 1
ATOM 573 O O . THR A 1 73 ? -8.406 -0.615 43.703 1.00 87.50 73 THR A O 1
ATOM 576 N N . ALA A 1 74 ? -7.598 -0.408 41.624 1.00 85.38 74 ALA A N 1
ATOM 577 C CA . ALA A 1 74 ? -8.709 -1.123 40.997 1.00 85.38 74 ALA A CA 1
ATOM 578 C C . ALA A 1 74 ? -8.898 -2.551 41.551 1.00 85.38 74 ALA A C 1
ATOM 580 O O . ALA A 1 74 ? -10.025 -2.979 41.790 1.00 85.38 74 ALA A O 1
ATOM 581 N N . MET A 1 75 ? -7.808 -3.295 41.789 1.00 86.44 75 MET A N 1
ATOM 582 C CA . MET A 1 75 ? -7.890 -4.628 42.407 1.00 86.44 75 MET A CA 1
ATOM 583 C C . MET A 1 75 ? -8.319 -4.574 43.880 1.00 86.44 75 MET A C 1
ATOM 585 O O . MET A 1 75 ? -9.023 -5.475 44.330 1.00 86.44 75 MET A O 1
ATOM 589 N N . ALA A 1 76 ? -7.927 -3.532 44.620 1.00 89.06 76 ALA A N 1
ATOM 590 C CA . ALA A 1 76 ? -8.370 -3.319 45.997 1.00 89.06 76 ALA A CA 1
ATOM 591 C C . ALA A 1 76 ? -9.878 -3.029 46.072 1.00 89.06 76 ALA A C 1
ATOM 593 O O . ALA A 1 76 ? -10.569 -3.618 46.900 1.00 89.06 76 ALA A O 1
ATOM 594 N N . ASP A 1 77 ? -10.395 -2.203 45.162 1.00 86.44 77 ASP A N 1
ATOM 595 C CA . ASP A 1 77 ? -11.826 -1.901 45.078 1.00 86.44 77 ASP A CA 1
ATOM 596 C C . ASP A 1 77 ? -12.647 -3.166 44.762 1.00 86.44 77 ASP A C 1
ATOM 598 O O . ASP A 1 77 ? -13.689 -3.422 45.372 1.00 86.44 77 ASP A O 1
ATOM 602 N N . ASP A 1 78 ? -12.170 -3.999 43.829 1.00 84.69 78 ASP A N 1
ATOM 603 C CA . ASP A 1 78 ? -12.823 -5.270 43.498 1.00 84.69 78 ASP A CA 1
ATOM 604 C C . ASP A 1 78 ? -12.752 -6.281 44.657 1.00 84.69 78 ASP A C 1
ATOM 606 O O . ASP A 1 78 ? -13.719 -7.013 44.888 1.00 84.69 78 ASP A O 1
ATOM 610 N N . HIS A 1 79 ? -11.639 -6.322 45.400 1.00 91.88 79 HIS A N 1
ATOM 611 C CA . HIS A 1 79 ? -11.507 -7.139 46.612 1.00 91.88 79 HIS A CA 1
ATOM 612 C C . HIS A 1 79 ? -12.526 -6.727 47.675 1.00 91.88 79 HIS A C 1
ATOM 614 O O . HIS A 1 79 ? -13.230 -7.586 48.211 1.00 91.88 79 HIS A O 1
ATOM 620 N N . GLU A 1 80 ? -12.669 -5.426 47.929 1.00 88.75 80 GLU A N 1
ATOM 621 C CA . GLU A 1 80 ? -13.627 -4.913 48.903 1.00 88.75 80 GLU A CA 1
ATOM 622 C C . GLU A 1 80 ? -15.072 -5.221 48.492 1.00 88.75 80 GLU A C 1
ATOM 624 O O . GLU A 1 80 ? -15.876 -5.659 49.319 1.00 88.75 80 GLU A O 1
ATOM 629 N N . LEU A 1 81 ? -15.403 -5.064 47.207 1.00 87.75 81 LEU A N 1
ATOM 630 C CA . LEU A 1 81 ? -16.721 -5.422 46.688 1.00 87.75 81 LEU A CA 1
ATOM 631 C C . LEU A 1 81 ? -17.022 -6.913 46.873 1.00 87.75 81 LEU A C 1
ATOM 633 O O . LEU A 1 81 ? -18.112 -7.265 47.327 1.00 87.75 81 LEU A O 1
ATOM 637 N N . LEU A 1 82 ? -16.076 -7.788 46.519 1.00 87.06 82 LEU A N 1
ATOM 638 C CA . LEU A 1 82 ? -16.242 -9.236 46.657 1.00 87.06 82 LEU A CA 1
ATOM 639 C C . LEU A 1 82 ? -16.402 -9.640 48.118 1.00 87.06 82 LEU A C 1
ATOM 641 O O . LEU A 1 82 ? -17.288 -10.434 48.428 1.00 87.06 82 LEU A O 1
ATOM 645 N N . LYS A 1 83 ? -15.614 -9.039 49.014 1.00 91.44 83 LYS A N 1
ATOM 646 C CA . LYS A 1 83 ? -15.738 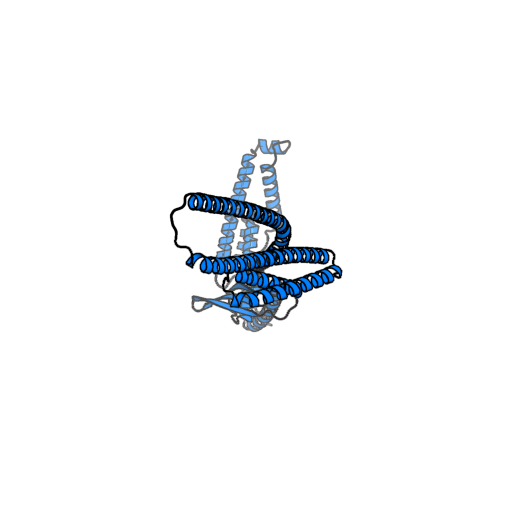-9.244 50.457 1.00 91.44 83 LYS A CA 1
ATOM 647 C C . LYS A 1 83 ? -17.124 -8.836 50.957 1.00 91.44 83 LYS A C 1
ATOM 649 O O . LYS A 1 83 ? -17.791 -9.632 51.604 1.00 91.44 83 LYS A O 1
ATOM 654 N N . ARG A 1 84 ? -17.600 -7.635 50.611 1.00 88.50 84 ARG A N 1
ATOM 655 C CA . ARG A 1 84 ? -18.943 -7.163 51.003 1.00 88.50 84 ARG A CA 1
ATOM 656 C C . ARG A 1 84 ? -20.050 -8.071 50.470 1.00 88.50 84 ARG A C 1
ATOM 658 O O . ARG A 1 84 ? -20.995 -8.375 51.193 1.00 88.50 84 ARG A O 1
ATOM 665 N N . ARG A 1 85 ? -19.936 -8.517 49.214 1.00 86.75 85 ARG A N 1
ATOM 666 C CA . ARG A 1 85 ? -20.903 -9.434 48.598 1.00 86.75 85 ARG A CA 1
ATOM 667 C C . ARG A 1 85 ? -20.940 -10.771 49.336 1.00 86.75 85 ARG A C 1
ATOM 669 O O . ARG A 1 85 ? -22.021 -11.265 49.633 1.00 86.75 85 ARG A O 1
ATOM 676 N N . PHE A 1 86 ? -19.772 -11.320 49.655 1.00 88.25 86 PHE A N 1
ATOM 677 C CA . PHE A 1 86 ? -19.643 -12.566 50.398 1.00 88.25 86 PHE A CA 1
ATOM 678 C C . PHE A 1 86 ? -20.260 -12.475 51.801 1.00 88.25 86 PHE A C 1
ATOM 680 O O . PHE A 1 86 ? -21.104 -13.302 52.133 1.00 88.25 86 PHE A O 1
ATOM 687 N N . GLU A 1 87 ? -19.938 -11.433 52.576 1.00 88.56 87 GLU A N 1
ATOM 688 C CA . GLU A 1 87 ? -20.521 -11.201 53.911 1.00 88.56 87 GLU A CA 1
ATOM 689 C C . GLU A 1 87 ? -22.052 -11.077 53.858 1.00 88.56 87 GLU A C 1
ATOM 691 O O . GLU A 1 87 ? -22.763 -11.635 54.690 1.00 88.56 87 GLU A O 1
ATOM 696 N N . LYS A 1 88 ? -22.588 -10.400 52.834 1.00 86.44 88 LYS A N 1
ATOM 697 C CA . LYS A 1 88 ? -24.039 -10.263 52.655 1.00 86.44 88 LYS A CA 1
ATOM 698 C C . LYS A 1 88 ? -24.720 -11.593 52.332 1.00 86.44 88 LYS A C 1
ATOM 700 O O . LYS A 1 88 ? -25.792 -11.874 52.864 1.00 86.44 88 LYS A O 1
ATOM 705 N N . ILE A 1 89 ? -24.127 -12.403 51.453 1.00 84.81 89 ILE A N 1
ATOM 706 C CA . ILE A 1 89 ? -24.667 -13.733 51.127 1.00 84.81 89 ILE A CA 1
ATOM 707 C C . ILE A 1 89 ? -24.608 -14.631 52.365 1.00 84.81 89 ILE A C 1
ATOM 709 O O . ILE A 1 89 ? -25.573 -15.339 52.644 1.00 84.81 89 ILE A O 1
ATOM 713 N N . LYS A 1 90 ? -23.513 -14.562 53.131 1.00 86.44 90 LYS A N 1
ATOM 714 C CA . LYS A 1 90 ? -23.362 -15.285 54.394 1.00 86.44 90 LYS A CA 1
ATOM 715 C C . LYS A 1 90 ? -24.468 -14.915 55.384 1.00 86.44 90 LYS A C 1
ATOM 717 O O . LYS A 1 90 ? -25.167 -15.809 55.847 1.00 86.44 90 LYS A O 1
ATOM 722 N N . LEU A 1 91 ? -24.696 -13.620 55.615 1.00 85.44 91 LEU A N 1
ATOM 723 C CA . LEU A 1 91 ? -25.760 -13.141 56.503 1.00 85.44 91 LEU A CA 1
ATOM 724 C C . LEU A 1 91 ? -27.144 -13.655 56.073 1.00 85.44 91 LEU A C 1
ATOM 726 O O . LEU A 1 91 ? -27.859 -14.233 56.886 1.00 85.44 91 LEU A O 1
ATOM 730 N N . ARG A 1 92 ? -27.485 -13.533 54.781 1.00 83.06 92 ARG A N 1
ATOM 731 C CA . ARG A 1 92 ? -28.768 -14.019 54.236 1.00 83.06 92 ARG A CA 1
ATOM 732 C C . ARG A 1 92 ? -28.966 -15.521 54.435 1.00 83.06 92 ARG A C 1
ATOM 734 O O . ARG A 1 92 ? -30.091 -15.966 54.648 1.00 83.06 92 ARG A O 1
ATOM 741 N N . LYS A 1 93 ? -27.899 -16.315 54.327 1.00 81.62 93 LYS A N 1
ATOM 742 C CA . LYS A 1 93 ? -27.975 -17.759 54.574 1.00 81.62 93 LYS A CA 1
ATOM 743 C C . LYS A 1 93 ? -28.195 -18.065 56.050 1.00 81.62 93 LYS A C 1
ATOM 745 O O . LYS A 1 93 ? -29.082 -18.855 56.351 1.00 81.62 93 LYS A O 1
ATOM 750 N N . THR A 1 94 ? -27.479 -17.393 56.951 1.00 80.19 94 THR A N 1
ATOM 751 C CA . THR A 1 94 ? -27.665 -17.559 58.399 1.00 80.19 94 THR A CA 1
ATOM 752 C C . THR A 1 94 ? -29.075 -17.156 58.843 1.00 80.19 94 THR A C 1
ATOM 754 O O . THR A 1 94 ? -29.716 -17.901 59.574 1.00 80.19 94 THR A O 1
ATOM 757 N N . GLU A 1 95 ? -29.609 -16.034 58.350 1.00 78.56 95 GLU A N 1
ATOM 758 C CA . GLU A 1 95 ? -30.996 -15.607 58.619 1.00 78.56 95 GLU A CA 1
ATOM 759 C C . GLU A 1 95 ? -32.033 -16.615 58.101 1.00 78.56 95 GLU A C 1
ATOM 761 O O . GLU A 1 95 ? -33.076 -16.843 58.714 1.00 78.56 95 GLU A O 1
ATOM 766 N N . ARG A 1 96 ? -31.758 -17.246 56.957 1.00 75.44 96 ARG A N 1
ATOM 767 C CA . ARG A 1 96 ? -32.641 -18.271 56.398 1.00 75.44 96 ARG A CA 1
ATOM 768 C C . ARG A 1 96 ? -32.615 -19.550 57.230 1.00 75.44 96 ARG A C 1
ATOM 770 O O . ARG A 1 96 ? -33.668 -20.150 57.428 1.00 75.44 96 ARG A O 1
ATOM 777 N N . GLU A 1 97 ? -31.446 -19.947 57.722 1.00 71.38 97 GLU A N 1
ATOM 778 C CA . GLU A 1 97 ? -31.288 -21.093 58.619 1.00 71.38 97 GLU A CA 1
ATOM 779 C C . GLU A 1 97 ? -32.046 -20.874 59.937 1.00 71.38 97 GLU A C 1
ATOM 781 O O . GLU A 1 97 ? -32.845 -21.734 60.322 1.00 71.38 97 GLU A O 1
ATOM 786 N N . THR A 1 98 ? -31.914 -19.699 60.566 1.00 72.44 98 THR A N 1
ATOM 787 C CA . THR A 1 98 ? -32.658 -19.366 61.795 1.00 72.44 98 THR A CA 1
ATOM 788 C C . THR A 1 98 ? -34.168 -19.306 61.560 1.00 72.44 98 THR A C 1
ATOM 790 O O . THR A 1 98 ? -34.935 -19.824 62.371 1.00 72.44 98 THR A O 1
ATOM 793 N N . PHE A 1 99 ? -34.623 -18.773 60.420 1.00 69.81 99 PHE A N 1
ATOM 794 C CA . PHE A 1 99 ? -36.043 -18.779 60.053 1.00 69.81 99 PHE A CA 1
ATOM 795 C C . PHE A 1 99 ? -36.593 -20.198 59.843 1.00 69.81 99 PHE A C 1
ATOM 797 O O . PHE A 1 99 ? -37.718 -20.503 60.248 1.00 69.81 99 PHE A O 1
ATOM 804 N N . THR A 1 100 ? -35.816 -21.093 59.221 1.00 70.00 100 THR A N 1
ATOM 805 C CA . THR A 1 100 ? -36.228 -22.495 59.050 1.00 70.00 100 THR A CA 1
ATOM 806 C C . THR A 1 100 ? -36.272 -23.263 60.369 1.00 70.00 100 THR A C 1
ATOM 808 O O . THR A 1 100 ? -37.193 -24.057 60.557 1.00 70.00 100 THR A O 1
ATOM 811 N N . GLN A 1 101 ? -35.345 -22.989 61.293 1.00 70.38 101 GLN A N 1
ATOM 812 C CA . GLN A 1 101 ? -35.360 -23.562 62.642 1.00 70.38 101 GLN A CA 1
ATOM 813 C C . GLN A 1 101 ? -36.570 -23.067 63.443 1.00 70.38 101 GLN A C 1
ATOM 815 O O . GLN A 1 101 ? -37.349 -23.888 63.922 1.00 70.38 101 GLN A O 1
ATOM 820 N N . GLY A 1 102 ? -36.819 -21.752 63.470 1.00 73.56 102 GLY A N 1
ATOM 821 C CA . GLY A 1 102 ? -37.980 -21.180 64.161 1.00 73.56 102 GLY A CA 1
ATOM 822 C C . GLY A 1 102 ? -39.324 -21.677 63.610 1.00 73.56 102 GLY A C 1
ATOM 823 O O . GLY A 1 102 ? -40.259 -21.923 64.368 1.00 73.56 102 GLY A O 1
ATOM 824 N N . ARG A 1 103 ? -39.435 -21.921 62.293 1.00 68.12 103 ARG A N 1
ATOM 825 C CA . ARG A 1 103 ? -40.620 -22.584 61.709 1.00 68.12 103 ARG A CA 1
ATOM 826 C C . ARG A 1 103 ? -40.799 -24.024 62.186 1.00 68.12 103 ARG A C 1
ATOM 828 O O . ARG A 1 103 ? -41.940 -24.449 62.335 1.00 68.12 103 ARG A O 1
ATOM 835 N N . GLY A 1 104 ? -39.715 -24.775 62.371 1.00 66.19 104 GLY A N 1
ATOM 836 C CA . GLY A 1 104 ? -39.765 -26.144 62.887 1.00 66.19 104 GLY A CA 1
ATOM 837 C C . GLY A 1 104 ? -40.306 -26.194 64.315 1.00 66.19 104 GLY A C 1
ATOM 838 O O . GLY A 1 104 ? -41.196 -26.989 64.603 1.00 66.19 104 GLY A O 1
ATOM 839 N N . GLU A 1 105 ? -39.846 -25.277 65.165 1.00 70.38 105 GLU A N 1
ATOM 840 C CA . GLU A 1 105 ? -40.304 -25.139 66.553 1.00 70.38 105 GLU A CA 1
ATOM 841 C C . GLU A 1 105 ? -41.787 -24.735 66.630 1.00 70.38 105 GLU A C 1
ATOM 843 O O . GLU A 1 105 ? -42.564 -25.315 67.389 1.00 70.38 105 GLU A O 1
ATOM 848 N N . LEU A 1 106 ? -42.223 -23.805 65.773 1.00 63.78 106 LEU A N 1
ATOM 849 C CA . LEU A 1 106 ? -43.623 -23.373 65.703 1.00 63.78 106 LEU A CA 1
ATOM 850 C C . LEU A 1 106 ? -44.563 -24.452 65.144 1.00 63.78 106 LEU A C 1
ATOM 852 O O . LEU A 1 106 ? -45.700 -24.572 65.596 1.00 63.78 106 LEU A O 1
ATOM 856 N N . LEU A 1 107 ? -44.107 -25.252 64.176 1.00 62.44 107 LEU A N 1
ATOM 857 C CA . LEU A 1 107 ? -44.881 -26.379 63.640 1.00 62.44 107 LEU A CA 1
ATOM 858 C C . LEU A 1 107 ? -45.050 -27.506 64.663 1.00 62.44 107 LEU A C 1
ATOM 860 O O . LEU A 1 107 ? -46.057 -28.208 64.625 1.00 62.44 107 LEU A O 1
ATOM 864 N N . GLN A 1 108 ? -44.107 -27.653 65.592 1.00 58.62 108 GLN A N 1
ATOM 865 C CA . GLN A 1 108 ? -44.218 -28.613 66.682 1.00 58.62 108 GLN A CA 1
ATOM 866 C C . GLN A 1 108 ? -45.242 -28.160 67.737 1.00 58.62 108 GLN A C 1
ATOM 868 O O . GLN A 1 108 ? -45.995 -28.988 68.238 1.00 58.62 108 GLN A O 1
ATOM 873 N N . GLY A 1 109 ? -45.342 -26.850 68.003 1.00 54.56 109 GLY A N 1
ATOM 874 C CA . GLY A 1 109 ? -46.345 -26.281 68.918 1.00 54.56 109 GLY A CA 1
ATOM 875 C C . GLY A 1 109 ? -47.760 -26.145 68.332 1.00 54.56 109 GLY A C 1
ATOM 876 O O . GLY A 1 109 ? -48.744 -26.181 69.066 1.00 54.56 109 GLY A O 1
ATOM 877 N N . ALA A 1 110 ? -47.902 -26.023 67.008 1.00 52.72 110 ALA A N 1
ATOM 878 C CA . ALA A 1 110 ? -49.206 -25.862 66.352 1.00 52.72 110 ALA A CA 1
ATOM 879 C C . ALA A 1 110 ? -50.033 -27.162 66.247 1.00 52.72 110 ALA A C 1
ATOM 881 O O . ALA A 1 110 ? -51.221 -27.102 65.937 1.00 52.72 110 ALA A O 1
ATOM 882 N N . ALA A 1 111 ? -49.440 -28.333 66.505 1.00 51.72 111 ALA A N 1
ATOM 883 C CA . ALA A 1 111 ? -50.156 -29.611 66.480 1.00 51.72 111 ALA A CA 1
ATOM 884 C C . ALA A 1 111 ? -51.132 -29.796 67.665 1.00 51.72 111 ALA A C 1
ATOM 886 O O . ALA A 1 111 ? -52.019 -30.643 67.586 1.00 51.72 111 ALA A O 1
ATOM 887 N N . GLU A 1 112 ? -51.012 -29.001 68.737 1.00 50.22 112 GLU A N 1
ATOM 888 C CA . GLU A 1 112 ? -51.810 -29.160 69.967 1.00 50.22 112 GLU A CA 1
ATOM 889 C C . GLU A 1 112 ? -53.088 -28.302 70.035 1.00 50.22 112 GLU A C 1
ATOM 891 O O . GLU A 1 112 ? -53.904 -28.505 70.931 1.00 50.22 112 GLU A O 1
ATOM 896 N N . THR A 1 113 ? -53.334 -27.373 69.103 1.00 53.22 113 THR A N 1
ATOM 897 C CA . THR A 1 113 ? -54.489 -26.452 69.189 1.00 53.22 113 THR A CA 1
ATOM 898 C C . THR A 1 113 ? -55.350 -26.466 67.923 1.00 53.22 113 THR A C 1
ATOM 900 O O . THR A 1 113 ? -55.184 -25.678 66.994 1.00 53.22 113 THR A O 1
ATOM 903 N N . ALA A 1 114 ? -56.307 -27.400 67.892 1.00 45.75 114 ALA A N 1
ATOM 904 C CA . ALA A 1 114 ? -57.345 -27.481 66.868 1.00 45.75 114 ALA A CA 1
ATOM 905 C C . ALA A 1 114 ? -58.344 -26.310 66.986 1.00 45.75 114 ALA A C 1
ATOM 907 O O . ALA A 1 114 ? -58.785 -25.937 68.069 1.00 45.75 114 ALA A O 1
ATOM 908 N N . ILE A 1 115 ? -58.671 -25.731 65.832 1.00 53.53 115 ILE A N 1
ATOM 909 C CA . ILE A 1 115 ? -59.212 -24.382 65.635 1.00 53.53 115 ILE A CA 1
ATOM 910 C C . ILE A 1 115 ? -60.742 -24.350 65.787 1.00 53.53 115 ILE A C 1
ATOM 912 O O . ILE A 1 115 ? -61.460 -24.887 64.944 1.00 53.53 115 ILE A O 1
ATOM 916 N N . THR A 1 116 ? -61.244 -23.624 66.789 1.00 50.72 116 THR A N 1
ATOM 917 C CA . THR A 1 116 ? -62.546 -22.939 66.723 1.00 50.72 116 THR A CA 1
ATOM 918 C C . THR A 1 116 ? -62.349 -21.596 66.019 1.00 50.72 116 THR A C 1
ATOM 920 O O . THR A 1 116 ? -61.352 -20.909 66.249 1.00 50.72 116 THR A O 1
ATOM 923 N N . VAL A 1 117 ? -63.254 -21.226 65.109 1.00 63.25 117 VAL A N 1
ATOM 924 C CA . VAL A 1 117 ? -63.176 -19.944 64.391 1.00 63.25 117 VAL A CA 1
ATOM 925 C C . VAL A 1 117 ? -63.536 -18.825 65.362 1.00 63.25 117 VAL A C 1
ATOM 927 O O . VAL A 1 117 ? -64.706 -18.559 65.603 1.00 63.25 117 VAL A O 1
ATOM 930 N N . ASP A 1 118 ? -62.493 -18.228 65.931 1.00 63.53 118 ASP A N 1
ATOM 931 C CA . ASP A 1 118 ? -62.547 -17.068 66.812 1.00 63.53 118 ASP A CA 1
ATOM 932 C C . ASP A 1 118 ? -62.262 -15.783 66.012 1.00 63.53 118 ASP A C 1
ATOM 934 O O . ASP A 1 118 ? -61.405 -15.754 65.117 1.00 63.53 118 ASP A O 1
ATOM 938 N N . GLU A 1 119 ? -62.999 -14.723 66.312 1.00 63.53 119 GLU A N 1
ATOM 939 C CA . GLU A 1 119 ? -62.916 -13.416 65.655 1.00 63.53 119 GLU A CA 1
ATOM 940 C C . GLU A 1 119 ? -61.591 -12.719 66.011 1.00 63.53 119 GLU A C 1
ATOM 942 O O . GLU A 1 119 ? -60.935 -12.131 65.147 1.00 63.53 119 GLU A O 1
ATOM 947 N N . ASP A 1 120 ? -61.081 -12.957 67.223 1.00 71.31 120 ASP A N 1
ATOM 948 C CA . ASP A 1 120 ? -59.727 -12.573 67.635 1.00 71.31 120 ASP A CA 1
ATOM 949 C C . ASP A 1 120 ? -58.652 -13.307 66.820 1.00 71.31 120 ASP A C 1
ATOM 951 O O . ASP A 1 120 ? -57.592 -12.755 66.505 1.00 71.31 120 ASP A O 1
ATOM 955 N N . ALA A 1 121 ? -58.922 -14.544 66.390 1.00 71.88 121 ALA A N 1
ATOM 956 C CA . ALA A 1 121 ? -58.034 -15.265 65.485 1.00 71.88 121 ALA A CA 1
ATOM 957 C C . ALA A 1 121 ? -58.091 -14.703 64.053 1.00 71.88 121 ALA A C 1
ATOM 959 O O . ALA A 1 121 ? -57.119 -14.834 63.307 1.00 71.88 121 ALA A O 1
ATOM 960 N N . PHE A 1 122 ? -59.197 -14.082 63.626 1.00 75.50 122 PHE A N 1
ATOM 961 C CA . PHE A 1 122 ? -59.269 -13.368 62.345 1.00 75.50 122 PHE A CA 1
ATOM 962 C C . PHE A 1 122 ? -58.464 -12.063 62.370 1.00 75.50 122 PHE A C 1
ATOM 964 O O . PHE A 1 122 ? -57.665 -11.842 61.455 1.00 75.50 122 PHE A O 1
ATOM 971 N N . TRP A 1 123 ? -58.593 -11.253 63.425 1.00 79.88 123 TRP A N 1
ATOM 972 C CA . TRP A 1 123 ? -57.786 -10.039 63.597 1.00 79.88 123 TRP A CA 1
ATOM 973 C C . TRP A 1 123 ? -56.297 -10.361 63.683 1.00 79.88 123 TRP A C 1
ATOM 975 O O . TRP A 1 123 ? -55.517 -9.824 62.901 1.00 79.88 123 TRP A O 1
ATOM 985 N N . ASN A 1 124 ? -55.919 -11.356 64.487 1.00 78.25 124 ASN A N 1
ATOM 986 C CA . ASN A 1 124 ? -54.532 -11.818 64.575 1.00 78.25 124 ASN A CA 1
ATOM 987 C C . ASN A 1 124 ? -53.983 -12.388 63.256 1.00 78.25 124 ASN A C 1
ATOM 989 O O . ASN A 1 124 ? -52.774 -12.348 63.020 1.00 78.25 124 ASN A O 1
ATOM 993 N N . ARG A 1 125 ? -54.829 -12.978 62.400 1.00 74.44 125 ARG A N 1
ATOM 994 C CA . ARG A 1 125 ? -54.420 -13.439 61.060 1.00 74.44 125 ARG A CA 1
ATOM 995 C C . ARG A 1 125 ? -54.258 -12.273 60.093 1.00 74.44 125 ARG A C 1
ATOM 997 O O . ARG A 1 125 ? -53.318 -12.287 59.304 1.00 74.44 125 ARG A O 1
ATOM 1004 N N . SER A 1 126 ? -55.142 -11.282 60.165 1.00 74.38 126 SER A N 1
ATOM 1005 C CA . SER A 1 126 ? -55.088 -10.086 59.323 1.00 74.38 126 SER A CA 1
ATOM 1006 C C . SER A 1 126 ? -53.908 -9.188 59.685 1.00 74.38 126 SER A C 1
ATOM 1008 O O . SER A 1 126 ? -53.223 -8.724 58.783 1.00 74.38 126 SER A O 1
ATOM 1010 N N . GLU A 1 127 ? -53.608 -9.014 60.973 1.00 84.44 127 GLU A N 1
ATOM 1011 C CA . GLU A 1 127 ? -52.421 -8.299 61.458 1.00 84.44 127 GLU A CA 1
ATOM 1012 C C . GLU A 1 127 ? -51.138 -8.979 60.972 1.00 84.44 127 GLU A C 1
ATOM 1014 O O . GLU A 1 127 ? -50.325 -8.356 60.295 1.00 84.44 127 GLU A O 1
ATOM 1019 N N . ARG A 1 128 ? -51.029 -10.305 61.140 1.00 78.06 128 ARG A N 1
ATOM 1020 C CA . ARG A 1 128 ? -49.899 -11.080 60.599 1.00 78.06 128 ARG A CA 1
ATOM 1021 C C . ARG A 1 128 ? -49.790 -11.020 59.071 1.00 78.06 128 ARG A C 1
ATOM 1023 O O . ARG A 1 128 ? -48.681 -11.041 58.538 1.00 78.06 128 ARG A O 1
ATOM 1030 N N . ALA A 1 129 ? -50.910 -10.967 58.350 1.00 74.75 129 ALA A N 1
ATOM 1031 C CA . ALA A 1 129 ? -50.911 -10.827 56.895 1.00 74.75 129 ALA A CA 1
ATOM 1032 C C . ALA A 1 129 ? -50.486 -9.416 56.451 1.00 74.75 129 ALA A C 1
ATOM 1034 O O . ALA A 1 129 ? -49.701 -9.288 55.511 1.00 74.75 129 ALA A O 1
ATOM 1035 N N . LEU A 1 130 ? -50.960 -8.370 57.137 1.00 82.62 130 LEU A N 1
ATOM 1036 C CA . LEU A 1 130 ? -50.561 -6.979 56.911 1.00 82.62 130 LEU A CA 1
ATOM 1037 C C . LEU A 1 130 ? -49.075 -6.772 57.204 1.00 82.62 130 LEU A C 1
ATOM 1039 O O . LEU A 1 130 ? -48.379 -6.203 56.365 1.00 82.62 130 LEU A O 1
ATOM 1043 N N . ASP A 1 131 ? -48.566 -7.315 58.307 1.00 86.00 131 ASP A N 1
ATOM 1044 C CA . ASP A 1 131 ? -47.135 -7.311 58.620 1.00 86.00 131 ASP A CA 1
ATOM 1045 C C . ASP A 1 131 ? -46.326 -8.049 57.552 1.00 86.00 131 ASP A C 1
ATOM 1047 O O . ASP A 1 131 ? -45.270 -7.578 57.127 1.00 86.00 131 ASP A O 1
ATOM 1051 N N . GLY A 1 132 ? -46.851 -9.167 57.039 1.00 80.56 132 GLY A N 1
ATOM 1052 C CA . GLY A 1 132 ? -46.276 -9.877 55.899 1.00 80.56 132 GLY A CA 1
ATOM 1053 C C . GLY A 1 132 ? -46.164 -9.000 54.646 1.00 80.56 132 GLY A C 1
ATOM 1054 O O . GLY A 1 132 ? -45.108 -8.974 54.009 1.00 80.56 132 GLY A O 1
ATOM 1055 N N . TYR A 1 133 ? -47.207 -8.232 54.314 1.00 80.00 133 TYR A N 1
ATOM 1056 C CA . TYR A 1 133 ? -47.192 -7.306 53.177 1.00 80.00 133 TYR A CA 1
ATOM 1057 C C . TYR A 1 133 ? -46.281 -6.097 53.401 1.00 80.00 133 TYR A C 1
ATOM 1059 O O . TYR A 1 133 ? -45.585 -5.683 52.473 1.00 80.00 133 TYR A O 1
ATOM 1067 N N . ILE A 1 134 ? -46.232 -5.549 54.618 1.00 87.00 134 ILE A N 1
ATOM 1068 C CA . ILE A 1 134 ? -45.320 -4.455 54.975 1.00 87.00 134 ILE A CA 1
ATOM 1069 C C . ILE A 1 134 ? -43.873 -4.940 54.879 1.00 87.00 134 ILE A C 1
ATOM 1071 O O . ILE A 1 134 ? -43.038 -4.269 54.274 1.00 87.00 134 ILE A O 1
ATOM 1075 N N . MET A 1 135 ? -43.576 -6.133 55.393 1.00 83.31 135 MET A N 1
ATOM 1076 C CA . MET A 1 135 ? -42.253 -6.746 55.303 1.00 83.31 135 MET A CA 1
ATOM 1077 C C . MET A 1 135 ? -41.859 -7.030 53.847 1.00 83.31 135 MET A C 1
ATOM 1079 O O . MET A 1 135 ? -40.732 -6.737 53.446 1.00 83.31 135 MET A O 1
ATOM 1083 N N . GLN A 1 136 ? -42.792 -7.506 53.017 1.00 82.88 136 GLN A N 1
ATOM 1084 C CA . GLN A 1 136 ? -42.578 -7.674 51.577 1.00 82.88 136 GLN A CA 1
ATOM 1085 C C . GLN A 1 136 ? -42.341 -6.329 50.868 1.00 82.88 136 GLN A C 1
ATOM 1087 O O . GLN A 1 136 ? -41.473 -6.229 49.996 1.00 82.88 136 GLN A O 1
ATOM 1092 N N . GLY A 1 137 ? -43.074 -5.285 51.259 1.00 82.69 137 GLY A N 1
ATOM 1093 C CA . GLY A 1 137 ? -42.910 -3.923 50.756 1.00 82.69 137 GLY A CA 1
ATOM 1094 C C . GLY A 1 137 ? -41.550 -3.327 51.121 1.00 82.69 137 GLY A C 1
ATOM 1095 O O . GLY A 1 137 ? -40.854 -2.801 50.252 1.00 82.69 137 GLY A O 1
ATOM 1096 N N . MET A 1 138 ? -41.123 -3.481 52.377 1.00 86.56 138 MET A N 1
ATOM 1097 C CA . MET A 1 138 ? -39.801 -3.063 52.846 1.00 86.56 138 MET A CA 1
ATOM 1098 C C . MET A 1 138 ? -38.681 -3.818 52.123 1.00 86.56 138 MET A C 1
ATOM 1100 O O . MET A 1 138 ? -37.728 -3.193 51.663 1.00 86.56 138 MET A O 1
ATOM 1104 N N . ALA A 1 139 ? -38.821 -5.132 51.926 1.00 81.00 139 ALA A N 1
ATOM 1105 C CA . ALA A 1 139 ? -37.857 -5.933 51.171 1.00 81.00 139 ALA A CA 1
ATOM 1106 C C . ALA A 1 139 ? -37.765 -5.512 49.690 1.00 81.00 139 ALA A C 1
ATOM 1108 O O . ALA A 1 139 ? -36.678 -5.483 49.111 1.00 81.00 139 ALA A O 1
ATOM 1109 N N . SER A 1 140 ? -38.891 -5.148 49.067 1.00 82.38 140 SER A N 1
ATOM 1110 C CA . SER A 1 140 ? -38.923 -4.609 47.701 1.00 82.38 140 SER A CA 1
ATOM 1111 C C . SER A 1 140 ? -38.207 -3.256 47.602 1.00 82.38 140 SER A C 1
ATOM 1113 O O . SER A 1 140 ? -37.375 -3.052 46.715 1.00 82.38 140 SER A O 1
ATOM 1115 N N . LEU A 1 141 ? -38.458 -2.348 48.551 1.00 89.19 141 LEU A N 1
ATOM 1116 C CA . LEU A 1 141 ? -37.788 -1.046 48.620 1.00 89.19 141 LEU A CA 1
ATOM 1117 C C . LEU A 1 141 ? -36.277 -1.182 48.842 1.00 89.19 141 LEU A C 1
ATOM 1119 O O . LEU A 1 141 ? -35.499 -0.466 48.207 1.00 89.19 141 LEU A O 1
ATOM 1123 N N . ASP A 1 142 ? -35.852 -2.118 49.690 1.00 86.00 142 ASP A N 1
ATOM 1124 C CA . ASP A 1 142 ? -34.433 -2.361 49.945 1.00 86.00 142 ASP A CA 1
ATOM 1125 C C . ASP A 1 142 ? -33.732 -2.969 48.714 1.00 86.00 142 ASP A C 1
ATOM 1127 O O . ASP A 1 142 ? -32.626 -2.557 48.352 1.00 86.00 142 ASP A O 1
ATOM 1131 N N . ASN A 1 143 ? -34.423 -3.838 47.963 1.00 81.25 143 ASN A N 1
ATOM 1132 C CA . ASN A 1 143 ? -33.953 -4.326 46.662 1.00 81.25 143 ASN A CA 1
ATOM 1133 C C . ASN A 1 143 ? -33.810 -3.196 45.627 1.00 81.25 143 ASN A C 1
ATOM 1135 O O . ASN A 1 143 ? -32.814 -3.150 44.903 1.00 81.25 143 ASN A O 1
ATOM 1139 N N . LEU A 1 144 ? -34.763 -2.261 45.548 1.00 85.88 144 LEU A N 1
ATOM 1140 C CA . LEU A 1 144 ? -34.673 -1.113 44.633 1.00 85.88 144 LEU A CA 1
ATOM 1141 C C . LEU A 1 144 ? -33.525 -0.167 45.015 1.00 85.88 144 LEU A C 1
ATOM 1143 O O . LEU A 1 144 ? -32.796 0.327 44.147 1.00 85.88 144 LEU A O 1
ATOM 1147 N N . ARG A 1 145 ? -33.315 0.056 46.317 1.00 89.06 145 ARG A N 1
ATOM 1148 C CA . ARG A 1 145 ? -32.179 0.824 46.842 1.00 89.06 145 ARG A CA 1
ATOM 1149 C C . ARG A 1 145 ? -30.846 0.167 46.481 1.00 89.06 145 ARG A C 1
ATOM 1151 O O . ARG A 1 145 ? -29.911 0.858 46.070 1.00 89.06 145 ARG A O 1
ATOM 1158 N N . GLU A 1 146 ? -30.767 -1.155 46.582 1.00 83.38 146 GLU A N 1
ATOM 1159 C CA . GLU A 1 146 ? -29.601 -1.936 46.174 1.00 83.38 146 GLU A CA 1
ATOM 1160 C C . GLU A 1 146 ? -29.348 -1.849 44.661 1.00 83.38 146 GLU A C 1
ATOM 1162 O O . GLU A 1 146 ? -28.223 -1.565 44.242 1.00 83.38 146 GLU A O 1
ATOM 1167 N N . GLN A 1 147 ? -30.386 -2.008 43.834 1.00 76.44 147 GLN A N 1
ATOM 1168 C CA . GLN A 1 147 ? -30.276 -1.892 42.375 1.00 76.44 147 GLN A CA 1
ATOM 1169 C C . GLN A 1 147 ? -29.763 -0.514 41.944 1.00 76.44 147 GLN A C 1
ATOM 1171 O O . GLN A 1 147 ? -28.910 -0.420 41.058 1.00 76.44 147 GLN A O 1
ATOM 1176 N N . ARG A 1 148 ? -30.208 0.557 42.612 1.00 85.75 148 ARG A N 1
ATOM 1177 C CA . ARG A 1 148 ? -29.675 1.907 42.390 1.00 85.75 148 ARG A CA 1
ATOM 1178 C C . ARG A 1 148 ? -28.181 1.990 42.714 1.00 85.75 148 ARG A C 1
ATOM 1180 O O . ARG A 1 148 ? -27.424 2.550 41.923 1.00 85.75 148 ARG A O 1
ATOM 1187 N N . GLY A 1 149 ? -27.743 1.399 43.825 1.00 82.38 149 GLY A N 1
ATOM 1188 C CA . GLY A 1 149 ? -26.322 1.325 44.181 1.00 82.38 149 GLY A CA 1
ATOM 1189 C C . GLY A 1 149 ? -25.487 0.570 43.140 1.00 82.38 149 GLY A C 1
ATOM 1190 O O . GLY A 1 149 ? -24.390 1.008 42.782 1.00 82.38 149 GLY A O 1
ATOM 1191 N N . ILE A 1 150 ? -26.027 -0.521 42.586 1.00 81.38 150 ILE A N 1
ATOM 1192 C CA . ILE A 1 150 ? -25.394 -1.291 41.504 1.00 81.38 150 ILE A CA 1
ATOM 1193 C C . ILE A 1 150 ? -25.292 -0.456 40.221 1.00 81.38 150 ILE A C 1
ATOM 1195 O O . ILE A 1 150 ? -24.237 -0.445 39.579 1.00 81.38 150 ILE A O 1
ATOM 1199 N N . LEU A 1 151 ? -26.344 0.279 39.851 1.00 80.25 151 LEU A N 1
ATOM 1200 C CA . LEU A 1 151 ? -26.326 1.163 38.683 1.00 80.25 151 LEU A CA 1
ATOM 1201 C C . LEU A 1 151 ? -25.327 2.313 38.844 1.00 80.25 151 LEU A C 1
ATOM 1203 O O . LEU A 1 151 ? -24.579 2.609 37.915 1.00 80.25 151 LEU A O 1
ATOM 1207 N N . GLU A 1 152 ? -25.269 2.944 40.017 1.00 87.12 152 GLU A N 1
ATOM 1208 C CA . GLU A 1 152 ? -24.305 4.010 40.305 1.00 87.12 152 GLU A CA 1
ATOM 1209 C C . GLU A 1 152 ? -22.859 3.487 40.263 1.00 87.12 152 GLU A C 1
ATOM 1211 O O . GLU A 1 152 ? -21.984 4.134 39.676 1.00 87.12 152 GLU A O 1
ATOM 1216 N N . GLY A 1 153 ? -22.615 2.281 40.789 1.00 82.50 153 GLY A N 1
ATOM 1217 C CA . GLY A 1 153 ? -21.331 1.585 40.677 1.00 82.50 153 GLY A CA 1
ATOM 1218 C C . GLY A 1 153 ? -20.967 1.242 39.229 1.00 82.50 153 GLY A C 1
ATOM 1219 O O . GLY A 1 153 ? -19.830 1.448 38.806 1.00 82.50 153 GLY A O 1
ATOM 1220 N N . THR A 1 154 ? -21.943 0.797 38.437 1.00 79.06 154 THR A N 1
ATOM 1221 C CA . THR A 1 154 ? -21.774 0.483 37.009 1.00 79.06 154 THR A CA 1
ATOM 1222 C C . THR A 1 154 ? -21.493 1.744 36.199 1.00 79.06 154 THR A C 1
ATOM 1224 O O . THR A 1 154 ? -20.576 1.753 35.385 1.00 79.06 154 THR A O 1
ATOM 1227 N N . ARG A 1 155 ? -22.193 2.850 36.474 1.00 82.00 155 ARG A N 1
ATOM 1228 C CA . ARG A 1 155 ? -21.935 4.161 35.863 1.00 82.00 155 ARG A CA 1
ATOM 1229 C C . ARG A 1 155 ? -20.526 4.654 36.174 1.00 82.00 155 ARG A C 1
ATOM 1231 O O . ARG A 1 155 ? -19.826 5.107 35.275 1.00 82.00 155 ARG A O 1
ATOM 1238 N N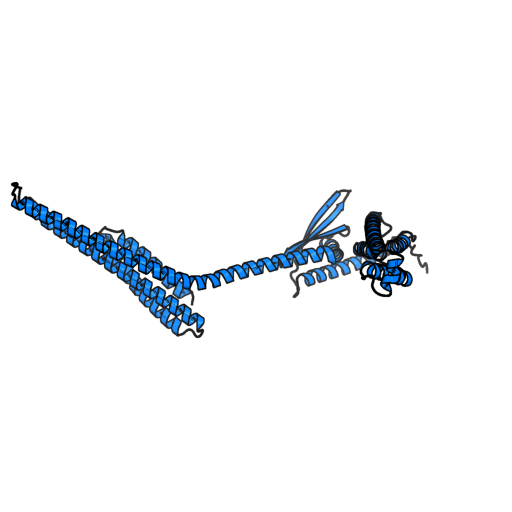 . ARG A 1 156 ? -20.087 4.539 37.431 1.00 84.25 156 ARG A N 1
ATOM 1239 C CA . ARG A 1 156 ? -18.727 4.916 37.847 1.00 84.25 156 ARG A CA 1
ATOM 1240 C C . ARG A 1 156 ? -17.673 4.028 37.174 1.00 84.25 156 ARG A C 1
ATOM 1242 O O . ARG A 1 156 ? -16.649 4.531 36.724 1.00 84.25 156 ARG A O 1
ATOM 1249 N N . ARG A 1 157 ? -17.957 2.732 37.008 1.00 73.88 157 ARG A N 1
ATOM 1250 C CA . ARG A 1 157 ? -17.123 1.797 36.237 1.00 73.88 157 ARG A CA 1
ATOM 1251 C C . ARG A 1 157 ? -17.089 2.113 34.749 1.00 73.88 157 ARG A C 1
ATOM 1253 O O . ARG A 1 157 ? -16.015 2.040 34.180 1.00 73.88 157 ARG A O 1
ATOM 1260 N N . LEU A 1 158 ? -18.204 2.496 34.132 1.00 72.81 158 LEU A N 1
ATOM 1261 C CA . LEU A 1 158 ? -18.248 2.934 32.733 1.00 72.81 158 LEU A CA 1
ATOM 1262 C C . LEU A 1 158 ? -17.457 4.230 32.534 1.00 72.81 158 LEU A C 1
ATOM 1264 O O . LEU A 1 158 ? -16.706 4.346 31.571 1.00 72.81 158 LEU A O 1
ATOM 1268 N N . TRP A 1 159 ? -17.551 5.164 33.480 1.00 76.81 159 TRP A N 1
ATOM 1269 C CA . TRP A 1 159 ? -16.748 6.386 33.487 1.00 76.81 159 TRP A CA 1
ATOM 1270 C C . TRP A 1 159 ? -15.244 6.079 33.591 1.00 76.81 159 TRP A C 1
ATOM 1272 O O . TRP A 1 159 ? -14.438 6.578 32.806 1.00 76.81 159 TRP A O 1
ATOM 1282 N N . ASN A 1 160 ? -14.864 5.176 34.499 1.00 72.00 160 ASN A N 1
ATOM 1283 C CA . ASN A 1 160 ? -13.477 4.739 34.672 1.00 72.00 160 ASN A CA 1
ATOM 1284 C C . ASN A 1 160 ? -12.985 3.875 33.496 1.00 72.00 160 ASN A C 1
ATOM 1286 O O . ASN A 1 160 ? -11.834 3.992 33.076 1.00 72.00 160 ASN A O 1
ATOM 1290 N N . ALA A 1 161 ? -13.853 3.053 32.903 1.00 68.44 161 ALA A N 1
ATOM 1291 C CA . ALA A 1 161 ? -13.583 2.280 31.696 1.00 68.44 161 ALA A CA 1
ATOM 1292 C C . ALA A 1 161 ? -13.407 3.196 30.481 1.00 68.44 161 ALA A C 1
ATOM 1294 O O . ALA A 1 161 ? -12.533 2.925 29.672 1.00 68.44 161 ALA A O 1
ATOM 1295 N N . GLY A 1 162 ? -14.118 4.325 30.394 1.00 64.62 162 GLY A N 1
ATOM 1296 C CA . GLY A 1 162 ? -13.837 5.395 29.430 1.00 64.62 162 GLY A CA 1
ATOM 1297 C C . GLY A 1 162 ? -12.410 5.944 29.560 1.00 64.62 162 GLY A C 1
ATOM 1298 O O . GLY A 1 162 ? -11.717 6.107 28.558 1.00 64.62 162 GLY A O 1
ATOM 1299 N N . GLY A 1 163 ? -11.916 6.113 30.792 1.00 63.00 163 GLY A N 1
ATOM 1300 C CA . GLY A 1 163 ? -10.506 6.433 31.062 1.00 63.00 163 GLY A CA 1
ATOM 1301 C C . GLY A 1 163 ? -9.531 5.289 30.734 1.00 63.00 163 GLY A C 1
ATOM 1302 O O . GLY A 1 163 ? -8.412 5.527 30.283 1.00 63.00 163 GLY A O 1
ATOM 1303 N N . THR A 1 164 ? -9.968 4.035 30.878 1.00 59.16 164 THR A N 1
ATOM 1304 C CA . THR A 1 164 ? -9.165 2.823 30.613 1.00 59.16 164 THR A CA 1
ATOM 1305 C C . THR A 1 164 ? -9.171 2.419 29.129 1.00 59.16 164 THR A C 1
ATOM 1307 O O . THR A 1 164 ? -8.222 1.817 28.636 1.00 59.16 164 THR A O 1
ATOM 1310 N N . LEU A 1 165 ? -10.171 2.830 28.349 1.00 54.41 165 LEU A N 1
ATOM 1311 C CA . LEU A 1 165 ? -10.171 2.756 26.885 1.00 54.41 165 LEU A CA 1
ATOM 1312 C C . LEU A 1 165 ? -9.123 3.707 26.273 1.00 54.41 165 LEU A C 1
ATOM 1314 O O . LEU A 1 165 ? -8.670 3.483 25.150 1.00 54.41 165 LEU A O 1
ATOM 1318 N N . GLY A 1 166 ? -8.615 4.674 27.048 1.00 53.88 166 GLY A N 1
ATOM 1319 C CA . GLY A 1 166 ? -7.370 5.390 26.751 1.00 53.88 166 GLY A CA 1
ATOM 1320 C C . GLY A 1 166 ? -6.128 4.481 26.685 1.00 53.88 166 GLY A C 1
ATOM 1321 O O . GLY A 1 166 ? -5.213 4.763 25.915 1.00 53.88 166 GLY A O 1
ATOM 1322 N N . LEU A 1 167 ? -6.114 3.342 27.397 1.00 52.72 167 LEU A N 1
ATOM 1323 C CA . LEU A 1 167 ? -5.097 2.282 27.263 1.00 52.72 167 LEU A CA 1
ATOM 1324 C C . LEU A 1 167 ? -5.384 1.329 26.088 1.00 52.72 167 LEU A C 1
ATOM 1326 O O . LEU A 1 167 ? -4.438 0.798 25.504 1.00 52.72 167 LEU A O 1
ATOM 1330 N N . SER A 1 168 ? -6.650 1.162 25.683 1.00 52.84 168 SER A N 1
ATOM 1331 C CA . SER A 1 168 ? -7.013 0.431 24.456 1.00 52.84 168 SER A CA 1
ATOM 1332 C C . SER A 1 168 ? -6.466 1.132 23.211 1.00 52.84 168 SER A C 1
ATOM 1334 O O . SER A 1 168 ? -5.954 0.472 22.317 1.00 52.84 168 SER A O 1
ATOM 1336 N N . ARG A 1 169 ? -6.419 2.471 23.191 1.00 58.84 169 ARG A N 1
ATOM 1337 C CA . ARG A 1 169 ? -5.758 3.242 22.120 1.00 58.84 169 ARG A CA 1
ATOM 1338 C C . ARG A 1 169 ? -4.281 2.880 21.929 1.00 58.84 169 ARG A C 1
ATOM 1340 O O . ARG A 1 169 ? -3.810 2.871 20.797 1.00 58.84 169 ARG A O 1
ATOM 1347 N N . SER A 1 170 ? -3.563 2.534 22.998 1.00 65.25 170 SER A N 1
ATOM 1348 C CA . SER A 1 170 ? -2.167 2.081 22.913 1.00 65.25 170 SER A CA 1
ATOM 1349 C C . SER A 1 170 ? -2.049 0.667 22.337 1.00 65.25 170 SER A C 1
ATOM 1351 O O . SER A 1 170 ? -1.141 0.406 21.552 1.00 65.25 170 SER A O 1
ATOM 1353 N N . VAL A 1 171 ? -2.978 -0.235 22.674 1.00 68.81 171 VAL A N 1
ATOM 1354 C CA . VAL A 1 171 ? -3.022 -1.601 22.115 1.00 68.81 171 VAL A CA 1
ATOM 1355 C C . VAL A 1 171 ? -3.494 -1.582 20.657 1.00 68.81 171 VAL A C 1
ATOM 1357 O O . VAL A 1 171 ? -2.856 -2.184 19.802 1.00 68.81 171 VAL A O 1
ATOM 1360 N N . ILE A 1 172 ? -4.539 -0.816 20.343 1.00 68.69 172 ILE A N 1
ATOM 1361 C CA . ILE A 1 172 ? -5.032 -0.556 18.983 1.00 68.69 172 ILE A CA 1
ATOM 1362 C C . ILE A 1 172 ? -3.947 0.121 18.143 1.00 68.69 172 ILE A C 1
ATOM 1364 O O . ILE A 1 172 ? -3.744 -0.248 16.992 1.00 68.69 172 ILE A O 1
ATOM 1368 N N . GLY A 1 173 ? -3.196 1.064 18.717 1.00 72.00 173 GLY A N 1
ATOM 1369 C CA . GLY A 1 173 ? -2.046 1.683 18.061 1.00 72.00 173 GLY A CA 1
ATOM 1370 C C . GLY A 1 173 ? -0.919 0.688 17.782 1.00 72.00 173 GLY A C 1
ATOM 1371 O O . GLY A 1 173 ? -0.323 0.729 16.709 1.00 72.00 173 GLY A O 1
ATOM 1372 N N . TYR A 1 174 ? -0.650 -0.240 18.705 1.00 74.31 174 TYR A N 1
ATOM 1373 C CA . TYR A 1 174 ? 0.347 -1.296 18.515 1.00 74.31 174 TYR A CA 1
ATOM 1374 C C . TYR A 1 174 ? -0.060 -2.299 17.425 1.00 74.31 174 TYR A C 1
ATOM 1376 O O . TYR A 1 174 ? 0.767 -2.658 16.588 1.00 74.31 174 TYR A O 1
ATOM 1384 N N . ILE A 1 175 ? -1.336 -2.695 17.393 1.00 69.25 175 ILE A N 1
ATOM 1385 C CA . ILE A 1 175 ? -1.901 -3.564 16.350 1.00 69.25 175 ILE A CA 1
ATOM 1386 C C . ILE A 1 175 ? -1.854 -2.852 14.993 1.00 69.25 175 ILE A C 1
ATOM 1388 O O . ILE A 1 175 ? -1.276 -3.380 14.046 1.00 69.25 175 ILE A O 1
ATOM 1392 N N . ASN A 1 176 ? -2.352 -1.614 14.917 1.00 71.50 176 ASN A N 1
ATOM 1393 C CA . ASN A 1 176 ? -2.342 -0.832 13.681 1.00 71.50 176 ASN A CA 1
ATOM 1394 C C . ASN A 1 176 ? -0.925 -0.558 13.171 1.00 71.50 176 ASN A C 1
ATOM 1396 O O . ASN A 1 176 ? -0.721 -0.511 11.962 1.00 71.50 176 ASN A O 1
ATOM 1400 N N . ARG A 1 177 ? 0.069 -0.414 14.058 1.00 77.56 177 ARG A N 1
ATOM 1401 C CA . ARG A 1 177 ? 1.470 -0.238 13.656 1.00 77.56 177 ARG A CA 1
ATOM 1402 C C . ARG A 1 177 ? 2.054 -1.501 13.024 1.00 77.56 177 ARG A C 1
ATOM 1404 O O . ARG A 1 177 ? 2.764 -1.366 12.035 1.00 77.56 177 ARG A O 1
ATOM 1411 N N . ARG A 1 178 ? 1.738 -2.695 13.538 1.00 72.44 178 ARG A N 1
ATOM 1412 C CA . ARG A 1 178 ? 2.166 -3.968 12.926 1.00 72.44 178 ARG A CA 1
ATOM 1413 C C . ARG A 1 178 ? 1.508 -4.182 11.563 1.00 72.44 178 ARG A C 1
ATOM 1415 O O . ARG A 1 178 ? 2.205 -4.395 10.585 1.00 72.44 178 ARG A O 1
ATOM 1422 N N . THR A 1 179 ? 0.195 -3.975 11.458 1.00 71.56 179 THR A N 1
ATOM 1423 C CA . THR A 1 179 ? -0.514 -4.091 10.172 1.00 71.56 179 THR A CA 1
ATOM 1424 C C . THR A 1 179 ? -0.072 -3.030 9.159 1.00 71.56 179 THR A C 1
ATOM 1426 O O . THR A 1 179 ? -0.054 -3.289 7.959 1.00 71.56 179 THR A O 1
ATOM 1429 N N . ALA A 1 180 ? 0.293 -1.825 9.610 1.00 71.56 180 ALA A N 1
ATOM 1430 C CA . ALA A 1 180 ? 0.865 -0.802 8.738 1.00 71.56 180 ALA A CA 1
ATOM 1431 C C . ALA A 1 180 ? 2.281 -1.170 8.274 1.00 71.56 180 ALA A C 1
ATOM 1433 O O . ALA A 1 180 ? 2.593 -0.966 7.107 1.00 71.56 180 ALA A O 1
ATOM 1434 N N . GLN A 1 181 ? 3.115 -1.734 9.154 1.00 73.56 181 GLN A N 1
ATOM 1435 C CA . GLN A 1 181 ? 4.440 -2.237 8.787 1.00 73.56 181 GLN A CA 1
ATOM 1436 C C . GLN A 1 181 ? 4.336 -3.354 7.742 1.00 73.56 181 GLN A C 1
ATOM 1438 O O . GLN A 1 181 ? 4.985 -3.251 6.705 1.00 73.56 181 GLN A O 1
ATOM 1443 N N . ASP A 1 182 ? 3.448 -4.330 7.934 1.00 76.19 182 ASP A N 1
ATOM 1444 C CA . ASP A 1 182 ? 3.241 -5.424 6.973 1.00 76.19 182 ASP A CA 1
ATOM 1445 C C . ASP A 1 182 ? 2.756 -4.911 5.608 1.00 76.19 182 ASP A C 1
ATOM 1447 O O . ASP A 1 182 ? 3.239 -5.342 4.561 1.00 76.19 182 ASP A O 1
ATOM 1451 N N . LYS A 1 183 ? 1.858 -3.915 5.596 1.00 77.19 183 LYS A N 1
ATOM 1452 C CA . LYS A 1 183 ? 1.424 -3.252 4.354 1.00 77.19 183 LYS A CA 1
ATOM 1453 C C . LYS A 1 183 ? 2.568 -2.525 3.648 1.00 77.19 183 LYS A C 1
ATOM 1455 O O . LYS A 1 183 ? 2.626 -2.544 2.422 1.00 77.19 183 LYS A O 1
ATOM 1460 N N . VAL A 1 184 ? 3.468 -1.887 4.397 1.00 77.81 184 VAL A N 1
ATOM 1461 C CA . VAL A 1 184 ? 4.645 -1.214 3.828 1.00 77.81 184 VAL A CA 1
ATOM 1462 C C . VAL A 1 184 ? 5.603 -2.231 3.205 1.00 77.81 184 VAL A C 1
ATOM 1464 O O . VAL A 1 184 ? 6.060 -1.992 2.090 1.00 77.81 184 VAL A O 1
ATOM 1467 N N . PHE A 1 185 ? 5.855 -3.374 3.855 1.00 82.75 185 PHE A N 1
ATOM 1468 C CA . PHE A 1 185 ? 6.682 -4.446 3.284 1.00 82.75 185 PHE A CA 1
ATOM 1469 C C . PHE A 1 185 ? 6.074 -5.033 2.007 1.00 82.75 185 PHE A C 1
ATOM 1471 O O . PHE A 1 185 ? 6.786 -5.193 1.019 1.00 82.75 185 PHE A O 1
ATOM 1478 N N . LEU A 1 186 ? 4.757 -5.262 1.980 1.00 81.06 186 LEU A N 1
ATOM 1479 C CA . LEU A 1 186 ? 4.060 -5.767 0.794 1.00 81.06 186 LEU A CA 1
ATOM 1480 C C . LEU A 1 186 ? 4.155 -4.790 -0.388 1.00 81.06 186 LEU A C 1
ATOM 1482 O O . LEU A 1 186 ? 4.494 -5.187 -1.503 1.00 81.06 186 LEU A O 1
ATOM 1486 N N . VAL A 1 187 ? 3.904 -3.498 -0.152 1.00 81.44 187 VAL A N 1
ATOM 1487 C CA . VAL A 1 187 ? 3.997 -2.470 -1.204 1.00 81.44 187 VAL A CA 1
ATOM 1488 C C . VAL A 1 187 ? 5.442 -2.299 -1.682 1.00 81.44 187 VAL A C 1
ATOM 1490 O O . VAL A 1 187 ? 5.676 -2.164 -2.884 1.00 81.44 187 VAL A O 1
ATOM 1493 N N . ALA A 1 188 ? 6.417 -2.353 -0.771 1.00 81.06 188 ALA A N 1
ATOM 1494 C CA . ALA A 1 188 ? 7.834 -2.293 -1.117 1.00 81.06 188 ALA A CA 1
ATOM 1495 C C . ALA A 1 188 ? 8.278 -3.505 -1.957 1.00 81.06 188 ALA A C 1
ATOM 1497 O O . ALA A 1 188 ? 8.965 -3.321 -2.962 1.00 81.06 188 ALA A O 1
ATOM 1498 N N . GLY A 1 189 ? 7.845 -4.720 -1.601 1.00 80.94 189 GLY A N 1
ATOM 1499 C CA . GLY A 1 189 ? 8.124 -5.946 -2.356 1.00 80.94 189 GLY A CA 1
ATOM 1500 C C . GLY A 1 189 ? 7.510 -5.929 -3.758 1.00 80.94 189 GLY A C 1
ATOM 1501 O O . GLY A 1 189 ? 8.184 -6.257 -4.736 1.00 80.94 189 GLY A O 1
ATOM 1502 N N . MET A 1 190 ? 6.271 -5.445 -3.890 1.00 81.94 190 MET A N 1
ATOM 1503 C CA . MET A 1 190 ? 5.606 -5.291 -5.189 1.00 81.94 190 MET A CA 1
ATOM 1504 C C . MET A 1 190 ? 6.317 -4.264 -6.081 1.00 81.94 190 MET A C 1
ATOM 1506 O O . MET A 1 190 ? 6.536 -4.513 -7.267 1.00 81.94 190 MET A O 1
ATOM 1510 N N . PHE A 1 191 ? 6.730 -3.125 -5.515 1.00 85.75 191 PHE A N 1
ATOM 1511 C CA . PHE A 1 191 ? 7.493 -2.118 -6.254 1.00 85.75 191 PHE A CA 1
ATOM 1512 C C . PHE A 1 191 ? 8.854 -2.657 -6.709 1.00 85.75 191 PHE A C 1
ATOM 1514 O O . PHE A 1 191 ? 9.253 -2.428 -7.849 1.00 85.75 191 PHE A O 1
ATOM 1521 N N . LEU A 1 192 ? 9.546 -3.405 -5.846 1.00 85.94 192 LEU A N 1
ATOM 1522 C CA . LEU A 1 192 ? 10.830 -4.023 -6.167 1.00 85.94 192 LEU A CA 1
ATOM 1523 C C . LEU A 1 192 ? 10.696 -5.080 -7.274 1.00 85.94 192 LEU A C 1
ATOM 1525 O O . LEU A 1 192 ? 11.463 -5.050 -8.232 1.00 85.94 192 LEU A O 1
ATOM 1529 N N . THR A 1 193 ? 9.682 -5.944 -7.196 1.00 85.44 193 THR A N 1
ATOM 1530 C CA . THR A 1 193 ? 9.391 -6.960 -8.225 1.00 85.44 193 THR A CA 1
ATOM 1531 C C . THR A 1 193 ? 9.076 -6.307 -9.574 1.00 85.44 193 THR A C 1
ATOM 1533 O O . THR A 1 193 ? 9.630 -6.685 -10.605 1.00 85.44 193 THR A O 1
ATOM 1536 N N . CYS A 1 194 ? 8.257 -5.251 -9.577 1.00 85.88 194 CYS A N 1
ATOM 1537 C CA . CYS A 1 194 ? 7.934 -4.509 -10.795 1.00 85.88 194 CYS A CA 1
ATOM 1538 C C . CYS A 1 194 ? 9.167 -3.802 -11.386 1.00 85.88 194 CYS A C 1
ATOM 1540 O O . CYS A 1 194 ? 9.388 -3.827 -12.598 1.00 85.88 194 CYS A O 1
ATOM 1542 N N . ARG A 1 195 ? 10.021 -3.213 -10.536 1.00 85.50 195 ARG A N 1
ATOM 1543 C CA . ARG A 1 195 ? 11.288 -2.598 -10.960 1.00 85.50 195 ARG A CA 1
ATOM 1544 C C . ARG A 1 195 ? 12.246 -3.612 -11.577 1.00 85.50 195 ARG A C 1
ATOM 1546 O O . ARG A 1 195 ? 12.845 -3.291 -12.598 1.00 85.50 195 ARG A O 1
ATOM 1553 N N . LEU A 1 196 ? 12.369 -4.808 -11.001 1.00 86.81 196 LEU A N 1
ATOM 1554 C CA . LEU A 1 196 ? 13.190 -5.883 -11.563 1.00 86.81 196 LEU A CA 1
ATOM 1555 C C . LEU A 1 196 ? 12.688 -6.303 -12.950 1.00 86.81 196 LEU A C 1
ATOM 1557 O O . LEU A 1 196 ? 13.473 -6.339 -13.890 1.00 86.81 196 LEU A O 1
ATOM 1561 N N . ASN A 1 197 ? 11.379 -6.510 -13.110 1.00 86.31 197 ASN A N 1
ATOM 1562 C CA . ASN A 1 197 ? 10.807 -6.960 -14.385 1.00 86.31 197 ASN A CA 1
ATOM 1563 C C . ASN A 1 197 ? 10.836 -5.899 -15.492 1.00 86.31 197 ASN A C 1
ATOM 1565 O O . ASN A 1 197 ? 10.929 -6.243 -16.665 1.00 86.31 197 ASN A O 1
ATOM 1569 N N . THR A 1 198 ? 10.743 -4.614 -15.142 1.00 81.69 198 THR A N 1
ATOM 1570 C CA . THR A 1 198 ? 10.704 -3.526 -16.135 1.00 81.69 198 THR A CA 1
ATOM 1571 C C . THR A 1 198 ? 12.087 -3.000 -16.494 1.00 81.69 198 THR A C 1
ATOM 1573 O O . THR A 1 198 ? 12.372 -2.800 -17.668 1.00 81.69 198 THR A O 1
ATOM 1576 N N . HIS A 1 199 ? 12.942 -2.770 -15.497 1.00 83.81 199 HIS A N 1
ATOM 1577 C CA . HIS A 1 199 ? 14.226 -2.094 -15.681 1.00 83.81 199 HIS A CA 1
ATOM 1578 C C . HIS A 1 199 ? 15.415 -3.062 -15.704 1.00 83.81 199 HIS A C 1
ATOM 1580 O O . HIS A 1 199 ? 16.451 -2.714 -16.256 1.00 83.81 199 HIS A O 1
ATOM 1586 N N . TYR A 1 200 ? 15.289 -4.252 -15.109 1.00 84.62 200 TYR A N 1
ATOM 1587 C CA . TYR A 1 200 ? 16.386 -5.221 -14.995 1.00 84.62 200 TYR A CA 1
ATOM 1588 C C . TYR A 1 200 ? 16.065 -6.555 -15.686 1.00 84.62 200 TYR A C 1
ATOM 1590 O O . TYR A 1 200 ? 16.442 -7.638 -15.235 1.00 84.62 200 TYR A O 1
ATOM 1598 N N . SER A 1 201 ? 15.299 -6.493 -16.777 1.00 83.88 201 SER A N 1
ATOM 1599 C CA . SER A 1 201 ? 14.843 -7.684 -17.501 1.00 83.88 201 SER A CA 1
ATOM 1600 C C . SER A 1 201 ? 15.998 -8.467 -18.136 1.00 83.88 201 SER A C 1
ATOM 1602 O O . SER A 1 201 ? 15.931 -9.695 -18.216 1.00 83.88 201 SER A O 1
ATOM 1604 N N . SER A 1 202 ? 17.084 -7.795 -18.536 1.00 82.44 202 SER A N 1
ATOM 1605 C CA . SER A 1 202 ? 18.271 -8.444 -19.105 1.00 82.44 202 SER A CA 1
ATOM 1606 C C . SER A 1 202 ? 19.078 -9.192 -18.039 1.00 82.44 202 SER A C 1
ATOM 1608 O O . SER A 1 202 ? 19.581 -10.288 -18.292 1.00 82.44 202 SER A O 1
ATOM 1610 N N . GLU A 1 203 ? 19.135 -8.662 -16.822 1.00 86.62 203 GLU A N 1
ATOM 1611 C CA . GLU A 1 203 ? 19.754 -9.276 -15.653 1.00 86.62 203 GLU A CA 1
ATOM 1612 C C . GLU A 1 203 ? 18.961 -10.500 -15.195 1.00 86.62 203 GLU A C 1
ATOM 1614 O O . GLU A 1 203 ? 19.541 -11.566 -14.984 1.00 86.62 203 GLU A O 1
ATOM 1619 N N . VAL A 1 204 ? 17.632 -10.382 -15.110 1.00 86.81 204 VAL A N 1
ATOM 1620 C CA . VAL A 1 204 ? 16.735 -11.504 -14.783 1.00 86.81 204 VAL A CA 1
ATOM 1621 C C . VAL A 1 204 ? 16.864 -12.620 -15.825 1.00 86.81 204 VAL A C 1
ATOM 1623 O O . VAL A 1 204 ? 16.927 -13.797 -15.466 1.00 86.81 204 VAL A O 1
ATOM 1626 N N . LEU A 1 205 ? 16.999 -12.270 -17.108 1.00 86.31 205 LEU A N 1
ATOM 1627 C CA . LEU A 1 205 ? 17.241 -13.233 -18.181 1.00 86.31 205 LEU A CA 1
ATOM 1628 C C . LEU A 1 205 ? 18.607 -13.923 -18.057 1.00 86.31 205 LEU A C 1
ATOM 1630 O O . LEU A 1 205 ? 18.696 -15.133 -18.267 1.00 86.31 205 LEU A O 1
ATOM 1634 N N . CYS A 1 206 ? 19.663 -13.197 -17.680 1.00 85.94 206 CYS A N 1
ATOM 1635 C CA . CYS A 1 206 ? 20.971 -13.796 -17.398 1.00 85.94 206 CYS A CA 1
ATOM 1636 C C . CYS A 1 206 ? 20.883 -14.815 -16.254 1.00 85.94 206 CYS A C 1
ATOM 1638 O O . CYS A 1 206 ? 21.412 -15.922 -16.378 1.00 85.94 206 CYS A O 1
ATOM 1640 N N . ILE A 1 207 ? 20.177 -14.469 -15.170 1.00 87.06 207 ILE A N 1
ATOM 1641 C CA . ILE A 1 207 ? 19.961 -15.377 -14.036 1.00 87.06 207 ILE A CA 1
ATOM 1642 C C . ILE A 1 207 ? 19.212 -16.631 -14.501 1.00 87.06 207 ILE A C 1
ATOM 1644 O O . ILE A 1 207 ? 19.663 -17.736 -14.208 1.00 87.06 207 ILE A O 1
ATOM 1648 N N . ALA A 1 208 ? 18.127 -16.484 -15.267 1.00 87.50 208 ALA A N 1
ATOM 1649 C CA . ALA A 1 208 ? 17.363 -17.618 -15.789 1.00 87.50 208 ALA A CA 1
ATOM 1650 C C . ALA A 1 208 ? 18.208 -18.526 -16.702 1.00 87.50 208 ALA A C 1
ATOM 1652 O O . ALA A 1 208 ? 18.172 -19.747 -16.570 1.00 87.50 208 ALA A O 1
ATOM 1653 N N . ARG A 1 209 ? 19.029 -17.949 -17.589 1.00 85.69 209 ARG A N 1
ATOM 1654 C CA . ARG A 1 209 ? 19.882 -18.719 -18.510 1.00 85.69 209 ARG A CA 1
ATOM 1655 C C . ARG A 1 209 ? 20.961 -19.521 -17.791 1.00 85.69 209 ARG A C 1
ATOM 1657 O O . ARG A 1 209 ? 21.209 -20.667 -18.157 1.00 85.69 209 ARG A O 1
ATOM 1664 N N . PHE A 1 210 ? 21.592 -18.926 -16.781 1.00 87.00 210 PHE A N 1
ATOM 1665 C CA . PHE A 1 210 ? 22.687 -19.558 -16.051 1.00 87.00 210 PHE A CA 1
ATOM 1666 C C . PHE A 1 210 ? 22.188 -20.498 -14.944 1.00 87.00 210 PHE A C 1
ATOM 1668 O O . PHE A 1 210 ? 22.519 -21.681 -14.945 1.00 87.00 210 PHE A O 1
ATOM 1675 N N . TYR A 1 211 ? 21.358 -20.003 -14.021 1.00 84.44 211 TYR A N 1
ATOM 1676 C CA . TYR A 1 211 ? 20.871 -20.789 -12.881 1.00 84.44 211 TYR A CA 1
ATOM 1677 C C . TYR A 1 211 ? 19.734 -21.742 -13.257 1.00 84.44 211 TYR A C 1
ATOM 1679 O O . TYR A 1 211 ? 19.659 -22.833 -12.701 1.00 84.44 211 TYR A O 1
ATOM 1687 N N . GLY A 1 212 ? 18.893 -21.372 -14.226 1.00 80.56 212 GLY A N 1
ATOM 1688 C CA . GLY A 1 212 ? 17.865 -22.255 -14.788 1.00 80.56 212 GLY A CA 1
ATOM 1689 C C . GLY A 1 212 ? 18.401 -23.254 -15.820 1.00 80.56 212 GLY A C 1
ATOM 1690 O O . GLY A 1 212 ? 17.617 -24.011 -16.384 1.00 80.56 212 GLY A O 1
ATOM 1691 N N . GLN A 1 213 ? 19.718 -23.260 -16.089 1.00 81.19 213 GLN A N 1
ATOM 1692 C CA . GLN A 1 213 ? 20.400 -24.157 -17.040 1.00 81.19 213 GLN A CA 1
ATOM 1693 C C . GLN A 1 213 ? 19.786 -24.161 -18.456 1.00 81.19 213 GLN A C 1
ATOM 1695 O O . GLN A 1 213 ? 19.892 -25.138 -19.197 1.00 81.19 213 GLN A O 1
ATOM 1700 N N . CYS A 1 214 ? 19.145 -23.058 -18.847 1.00 74.56 214 CYS A N 1
ATOM 1701 C CA . CYS A 1 214 ? 18.411 -22.926 -20.102 1.00 74.56 214 CYS A CA 1
ATOM 1702 C C . CYS A 1 214 ? 19.005 -21.789 -20.952 1.00 74.56 214 CYS A C 1
ATOM 1704 O 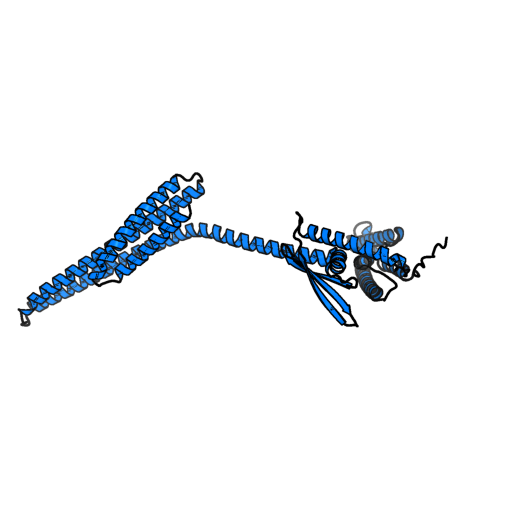O . CYS A 1 214 ? 18.475 -20.676 -20.935 1.00 74.56 214 CYS A O 1
ATOM 1706 N N . PRO A 1 215 ? 20.071 -22.030 -21.742 1.00 72.69 215 PRO A N 1
ATOM 1707 C CA . PRO A 1 215 ? 20.728 -20.976 -22.525 1.00 72.69 215 PRO A CA 1
ATOM 1708 C C . PRO A 1 215 ? 19.808 -20.344 -23.585 1.00 72.69 215 PRO A C 1
ATOM 1710 O O . PRO A 1 215 ? 19.992 -19.185 -23.946 1.00 72.69 215 PRO A O 1
ATOM 1713 N N . ASN A 1 216 ? 18.776 -21.074 -24.025 1.00 75.56 216 ASN A N 1
ATOM 1714 C CA . ASN A 1 216 ? 17.829 -20.652 -25.063 1.00 75.56 216 ASN A CA 1
ATOM 1715 C C . ASN A 1 216 ? 16.590 -19.913 -24.520 1.00 75.56 216 ASN A C 1
ATOM 1717 O O . ASN A 1 216 ? 15.627 -19.724 -25.262 1.00 75.56 216 ASN A O 1
ATOM 1721 N N . ALA A 1 217 ? 16.569 -19.515 -23.243 1.00 79.25 217 ALA A N 1
ATOM 1722 C CA . ALA A 1 217 ? 15.463 -18.728 -22.700 1.00 79.25 217 ALA A CA 1
ATOM 1723 C C . ALA A 1 217 ? 15.356 -17.370 -23.426 1.00 79.25 217 ALA A C 1
ATOM 1725 O O . ALA A 1 217 ? 16.356 -16.652 -23.575 1.00 79.25 217 ALA A O 1
ATOM 1726 N N . LEU A 1 218 ? 14.146 -17.028 -23.881 1.00 74.62 218 LEU A N 1
ATOM 1727 C CA . LEU A 1 218 ? 13.869 -15.808 -24.653 1.00 74.62 218 LEU A CA 1
ATOM 1728 C C . LEU A 1 218 ? 13.348 -14.668 -23.773 1.00 74.62 218 LEU A C 1
ATOM 1730 O O . LEU A 1 218 ? 13.765 -13.527 -23.952 1.00 74.62 218 LEU A O 1
ATOM 1734 N N . ASN A 1 219 ? 12.486 -14.991 -22.807 1.00 82.94 219 ASN A N 1
ATOM 1735 C CA . ASN A 1 219 ? 11.922 -14.056 -21.838 1.00 82.94 219 ASN A CA 1
ATOM 1736 C C . ASN A 1 219 ? 12.018 -14.654 -20.436 1.00 82.94 219 ASN A C 1
ATOM 1738 O O . ASN A 1 219 ? 11.796 -15.853 -20.265 1.00 82.94 219 ASN A O 1
ATOM 1742 N N . ALA A 1 220 ? 12.298 -13.813 -19.443 1.00 85.94 220 ALA A N 1
ATOM 1743 C CA . ALA A 1 220 ? 12.269 -14.183 -18.036 1.00 85.94 220 ALA A CA 1
ATOM 1744 C C . ALA A 1 220 ? 11.680 -13.041 -17.203 1.00 85.94 220 ALA A C 1
ATOM 1746 O O . ALA A 1 220 ? 11.900 -11.869 -17.510 1.00 85.94 220 ALA A O 1
ATOM 1747 N N . HIS A 1 221 ? 10.940 -13.383 -16.156 1.00 89.50 221 HIS A N 1
ATOM 1748 C CA . HIS A 1 221 ? 10.372 -12.434 -15.212 1.00 89.50 221 HIS A CA 1
ATOM 1749 C C . HIS A 1 221 ? 10.381 -13.015 -13.796 1.00 89.50 221 HIS A C 1
ATOM 1751 O O . HIS A 1 221 ? 10.304 -14.220 -13.587 1.00 89.50 221 HIS A O 1
ATOM 1757 N N . VAL A 1 222 ? 10.494 -12.143 -12.804 1.00 88.81 222 VAL A N 1
ATOM 1758 C CA . VAL A 1 222 ? 10.383 -12.476 -11.386 1.00 88.81 222 VAL A CA 1
ATOM 1759 C C . VAL A 1 222 ? 8.904 -12.608 -11.040 1.00 88.81 222 VAL A C 1
ATOM 1761 O O . VAL A 1 222 ? 8.149 -11.647 -11.223 1.00 88.81 222 VAL A O 1
ATOM 1764 N N . SER A 1 223 ? 8.499 -13.774 -10.537 1.00 86.62 223 SER A N 1
ATOM 1765 C CA . SER A 1 223 ? 7.125 -14.038 -10.094 1.00 86.62 223 SER A CA 1
ATOM 1766 C C . SER A 1 223 ? 6.959 -13.938 -8.576 1.00 86.62 223 SER A C 1
ATOM 1768 O O . SER A 1 223 ? 5.883 -13.572 -8.103 1.00 86.62 223 SER A O 1
ATOM 1770 N N . GLY A 1 224 ? 8.028 -14.164 -7.806 1.00 84.69 224 GLY A N 1
ATOM 1771 C CA . GLY A 1 224 ? 8.006 -14.077 -6.345 1.00 84.69 224 GLY A CA 1
ATOM 1772 C C . GLY A 1 224 ? 9.335 -13.609 -5.759 1.00 84.69 224 GLY A C 1
ATOM 1773 O O . GLY A 1 224 ? 10.405 -13.980 -6.245 1.00 84.69 224 GLY A O 1
ATOM 1774 N N . LEU A 1 225 ? 9.262 -12.792 -4.708 1.00 83.31 225 LEU A N 1
ATOM 1775 C CA . LEU A 1 225 ? 10.420 -12.307 -3.965 1.00 83.31 225 LEU A CA 1
ATOM 1776 C C . LEU A 1 225 ? 10.118 -12.338 -2.465 1.00 83.31 225 LEU A C 1
ATOM 1778 O O . LEU A 1 225 ? 9.436 -11.452 -1.951 1.00 83.31 225 LEU A O 1
ATOM 1782 N N . ASP A 1 226 ? 10.673 -13.338 -1.787 1.00 80.44 226 ASP A N 1
ATOM 1783 C CA . ASP A 1 226 ? 10.569 -13.524 -0.342 1.00 80.44 226 ASP A CA 1
ATOM 1784 C C . ASP A 1 226 ? 11.918 -13.240 0.341 1.00 80.44 226 ASP A C 1
ATOM 1786 O O . ASP A 1 226 ? 12.955 -13.087 -0.311 1.00 80.44 226 ASP A O 1
ATOM 1790 N N . ASP A 1 227 ? 11.929 -13.173 1.677 1.00 69.81 227 ASP A N 1
ATOM 1791 C CA . ASP A 1 227 ? 13.059 -12.669 2.488 1.00 69.81 227 ASP A CA 1
ATOM 1792 C C . ASP A 1 227 ? 14.373 -13.487 2.359 1.00 69.81 227 ASP A C 1
ATOM 1794 O O . ASP A 1 227 ? 15.438 -13.122 2.866 1.00 69.81 227 ASP A O 1
ATOM 1798 N N . GLY A 1 228 ? 14.351 -14.578 1.596 1.00 74.50 228 GLY A N 1
ATOM 1799 C CA . GLY A 1 228 ? 15.525 -15.381 1.272 1.00 74.50 228 GLY A CA 1
ATOM 1800 C C . GLY A 1 228 ? 15.494 -16.064 -0.088 1.00 74.50 228 GLY A C 1
ATOM 1801 O O . GLY A 1 228 ? 16.465 -16.743 -0.414 1.00 74.50 228 GLY A O 1
ATOM 1802 N N . GLU A 1 229 ? 14.437 -15.889 -0.877 1.00 84.50 229 GLU A N 1
ATOM 1803 C CA . GLU A 1 229 ? 14.179 -16.709 -2.058 1.00 84.50 229 GLU A CA 1
ATOM 1804 C C . GLU A 1 229 ? 13.638 -15.849 -3.200 1.00 84.50 229 GLU A C 1
ATOM 1806 O O . GLU A 1 229 ? 12.723 -15.044 -3.029 1.00 84.50 229 GLU A O 1
ATOM 1811 N N . LEU A 1 230 ? 14.260 -15.988 -4.368 1.00 87.94 230 LEU A N 1
ATOM 1812 C CA . LEU A 1 230 ? 13.868 -15.315 -5.599 1.00 87.94 230 LEU A CA 1
ATOM 1813 C C . LEU A 1 230 ? 13.293 -16.359 -6.551 1.00 87.94 230 LEU A C 1
ATOM 1815 O O . LEU A 1 230 ? 14.016 -17.264 -6.960 1.00 87.94 230 LEU A O 1
ATOM 1819 N N . THR A 1 231 ? 12.026 -16.216 -6.929 1.00 88.44 231 THR A N 1
ATOM 1820 C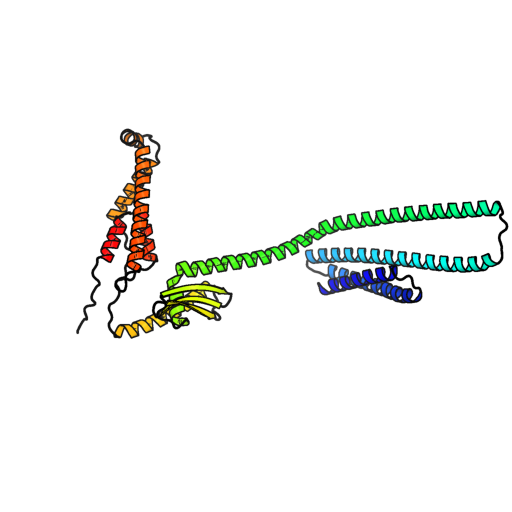 CA . THR A 1 231 ? 11.375 -17.097 -7.903 1.00 88.44 231 THR A CA 1
ATOM 1821 C C . THR A 1 231 ? 11.325 -16.412 -9.259 1.00 88.44 231 THR A C 1
ATOM 1823 O O . THR A 1 231 ? 10.777 -15.315 -9.395 1.00 88.44 231 THR A O 1
ATOM 1826 N N . ILE A 1 232 ? 11.924 -17.054 -10.260 1.00 89.50 232 ILE A N 1
ATOM 1827 C CA . ILE A 1 232 ? 11.980 -16.562 -11.637 1.00 89.50 232 ILE A CA 1
ATOM 1828 C C . ILE A 1 232 ? 11.273 -17.562 -12.535 1.00 89.50 232 ILE A C 1
ATOM 1830 O O . ILE A 1 232 ? 11.508 -18.765 -12.438 1.00 89.50 232 ILE A O 1
ATOM 1834 N N . GLU A 1 233 ? 10.457 -17.034 -13.435 1.00 89.12 233 GLU A N 1
ATOM 1835 C CA . GLU A 1 233 ? 9.770 -17.753 -14.494 1.00 89.12 233 GLU A CA 1
ATOM 1836 C C . GLU A 1 233 ? 10.335 -17.347 -15.850 1.00 89.12 233 GLU A C 1
ATOM 1838 O O . GLU A 1 233 ? 10.555 -16.164 -16.117 1.00 89.12 233 GLU A O 1
ATOM 1843 N N . TRP A 1 234 ? 10.568 -18.319 -16.725 1.00 88.62 234 TRP A N 1
ATOM 1844 C CA . TRP A 1 234 ? 11.021 -18.069 -18.088 1.00 88.62 234 TRP A CA 1
ATOM 1845 C C . TRP A 1 234 ? 10.262 -18.907 -19.105 1.00 88.62 234 TRP A C 1
ATOM 1847 O O . TRP A 1 234 ? 9.745 -19.988 -18.817 1.00 88.62 234 TRP A O 1
ATOM 1857 N N . GLU A 1 235 ? 10.215 -18.379 -20.322 1.00 85.12 235 GLU A N 1
ATOM 1858 C CA . GLU A 1 235 ? 9.573 -19.009 -21.467 1.00 85.12 235 GLU A CA 1
ATOM 1859 C C . GLU A 1 235 ? 10.628 -19.687 -22.345 1.00 85.12 235 GLU A C 1
ATOM 1861 O O . GLU A 1 235 ? 11.600 -19.061 -22.789 1.00 85.12 235 GLU A O 1
ATOM 1866 N N . LEU A 1 236 ? 10.414 -20.974 -22.616 1.00 82.00 236 LEU A N 1
ATOM 1867 C CA . LEU A 1 236 ? 11.200 -21.766 -23.551 1.00 82.00 236 LEU A CA 1
ATOM 1868 C C . LEU A 1 236 ? 10.317 -22.197 -24.721 1.00 82.00 236 LEU A C 1
ATOM 1870 O O . LEU A 1 236 ? 9.262 -22.794 -24.523 1.00 82.00 236 LEU A O 1
ATOM 1874 N N . THR A 1 237 ? 10.769 -21.957 -25.948 1.00 73.75 237 THR A N 1
ATOM 1875 C CA . THR A 1 237 ? 10.105 -22.487 -27.144 1.00 73.75 237 THR A CA 1
ATOM 1876 C C . THR A 1 237 ? 10.788 -23.783 -27.561 1.00 73.75 237 THR A C 1
ATOM 1878 O O . THR A 1 237 ? 11.930 -23.764 -28.020 1.00 73.75 237 THR A O 1
ATOM 1881 N N . LYS A 1 238 ? 10.095 -24.913 -27.406 1.00 72.31 238 LYS A N 1
ATOM 1882 C CA . LYS A 1 238 ? 10.548 -26.225 -27.883 1.00 72.31 238 LYS A CA 1
ATOM 1883 C C . LYS A 1 238 ? 9.507 -26.769 -28.858 1.00 72.31 238 LYS A C 1
ATOM 1885 O O . LYS A 1 238 ? 8.321 -26.804 -28.538 1.00 72.31 238 LYS A O 1
ATOM 1890 N N . ASP A 1 239 ? 9.942 -27.112 -30.068 1.00 66.94 239 ASP A N 1
ATOM 1891 C CA . ASP A 1 239 ? 9.096 -27.710 -31.113 1.00 66.94 239 ASP A CA 1
ATOM 1892 C C . ASP A 1 239 ? 7.810 -26.907 -31.422 1.00 66.94 239 ASP A C 1
ATOM 1894 O O . ASP A 1 239 ? 6.737 -27.462 -31.636 1.00 66.94 239 ASP A O 1
ATOM 1898 N N . GLY A 1 240 ? 7.904 -25.570 -31.408 1.00 69.94 240 GLY A N 1
ATOM 1899 C CA . GLY A 1 240 ? 6.776 -24.666 -31.683 1.00 69.94 240 GLY A CA 1
ATOM 1900 C C . GLY A 1 240 ? 5.796 -24.463 -30.519 1.00 69.94 240 GLY A C 1
ATOM 1901 O O . GLY A 1 240 ? 4.845 -23.698 -30.662 1.00 69.94 240 GLY A O 1
ATOM 1902 N N . THR A 1 241 ? 6.037 -25.087 -29.362 1.00 67.44 241 THR A N 1
ATOM 1903 C CA . THR A 1 241 ? 5.253 -24.886 -28.133 1.00 67.44 241 THR A CA 1
ATOM 1904 C C . THR A 1 241 ? 6.035 -24.076 -27.100 1.00 67.44 241 THR A C 1
ATOM 1906 O O . THR A 1 241 ? 7.217 -24.334 -26.859 1.00 67.44 241 THR A O 1
ATOM 1909 N N . THR A 1 242 ? 5.387 -23.071 -26.504 1.00 77.19 242 THR A N 1
ATOM 1910 C CA . THR A 1 242 ? 5.957 -22.272 -25.409 1.00 77.19 242 THR A CA 1
ATOM 1911 C C . THR A 1 242 ? 5.687 -22.974 -24.085 1.00 77.19 242 THR A C 1
ATOM 1913 O O . THR A 1 242 ? 4.534 -23.173 -23.707 1.00 77.19 242 THR A O 1
ATOM 1916 N N . ILE A 1 243 ? 6.750 -23.350 -23.382 1.00 79.44 243 ILE A N 1
ATOM 1917 C CA . ILE A 1 243 ? 6.707 -23.982 -22.065 1.00 79.44 243 ILE A CA 1
ATOM 1918 C C . ILE A 1 243 ? 7.222 -22.960 -21.054 1.00 79.44 243 ILE A C 1
ATOM 1920 O O . ILE A 1 243 ? 8.306 -22.402 -21.235 1.00 79.44 243 ILE A O 1
ATOM 1924 N N . VAL A 1 244 ? 6.446 -22.714 -19.999 1.00 84.62 244 VAL A N 1
ATOM 1925 C CA . VAL A 1 244 ? 6.860 -21.872 -18.871 1.00 84.62 244 VAL A CA 1
ATOM 1926 C C . VAL A 1 244 ? 7.517 -22.764 -17.826 1.00 84.62 244 VAL A C 1
ATOM 1928 O O . VAL A 1 244 ? 6.947 -23.780 -17.427 1.00 84.62 244 VAL A O 1
ATOM 1931 N N . GLN A 1 245 ? 8.720 -22.400 -17.399 1.00 85.06 245 GLN A N 1
ATOM 1932 C CA . GLN A 1 245 ? 9.440 -23.074 -16.323 1.00 85.06 245 GLN A CA 1
ATOM 1933 C C . GLN A 1 245 ? 9.801 -22.067 -15.240 1.00 85.06 245 GLN A C 1
ATOM 1935 O O . GLN A 1 245 ? 10.031 -20.895 -15.533 1.00 85.06 245 GLN A O 1
ATOM 1940 N N . SER A 1 246 ? 9.841 -22.528 -13.992 1.00 86.62 246 SER A N 1
ATOM 1941 C CA . SER A 1 246 ? 10.194 -21.710 -12.840 1.00 86.62 246 SER A CA 1
ATOM 1942 C C . SER A 1 246 ? 11.333 -22.344 -12.051 1.00 86.62 246 SER A C 1
ATOM 1944 O O . SER A 1 246 ? 11.453 -23.567 -11.967 1.00 86.62 246 SER A O 1
ATOM 1946 N N . THR A 1 247 ? 12.177 -21.503 -11.459 1.00 85.69 247 THR A N 1
ATOM 1947 C CA . THR A 1 247 ? 13.132 -21.923 -10.432 1.00 85.69 247 THR A CA 1
ATOM 1948 C C . THR A 1 247 ? 13.105 -20.935 -9.294 1.00 85.69 247 THR A C 1
ATOM 1950 O O . THR A 1 247 ? 13.003 -19.724 -9.506 1.00 85.69 247 THR A O 1
ATOM 1953 N N . SER A 1 248 ? 13.253 -21.461 -8.087 1.00 85.12 248 SER A N 1
ATOM 1954 C CA . SER A 1 248 ? 13.518 -20.653 -6.917 1.00 85.12 248 SER A CA 1
ATOM 1955 C C . SER A 1 248 ? 15.013 -20.674 -6.604 1.00 85.12 248 SER A C 1
ATOM 1957 O O . SER A 1 248 ? 15.694 -21.697 -6.723 1.00 85.12 248 SER A O 1
ATOM 1959 N N . LEU A 1 249 ? 15.561 -19.502 -6.298 1.00 84.00 249 LEU A N 1
ATOM 1960 C CA . LEU A 1 249 ? 16.974 -19.303 -6.017 1.00 84.00 249 LEU A CA 1
ATOM 1961 C C . LEU A 1 249 ? 17.134 -18.780 -4.594 1.00 84.00 249 LEU A C 1
ATOM 1963 O O . LEU A 1 249 ? 16.678 -17.684 -4.261 1.00 84.00 249 LEU A O 1
ATOM 1967 N N . ALA A 1 250 ? 17.849 -19.541 -3.769 1.00 82.50 250 ALA A N 1
ATOM 1968 C CA . ALA A 1 250 ? 18.212 -19.118 -2.426 1.00 82.50 250 ALA A CA 1
ATOM 1969 C C . ALA A 1 250 ? 19.228 -17.962 -2.475 1.00 82.50 250 ALA A C 1
ATOM 1971 O O . ALA A 1 250 ? 20.304 -18.063 -3.073 1.00 82.50 250 ALA A O 1
ATOM 1972 N N . MET A 1 251 ? 18.914 -16.859 -1.801 1.00 76.56 251 MET A N 1
ATOM 1973 C CA . MET A 1 251 ? 19.735 -15.647 -1.767 1.00 76.56 251 MET A CA 1
ATOM 1974 C C . MET A 1 251 ? 20.598 -15.547 -0.487 1.00 76.56 251 MET A C 1
ATOM 1976 O O . MET A 1 251 ? 20.878 -14.453 -0.005 1.00 76.56 251 MET A O 1
ATOM 1980 N N . THR A 1 252 ? 20.995 -16.660 0.128 1.00 58.91 252 THR A N 1
ATOM 1981 C CA . THR A 1 252 ? 21.311 -16.759 1.572 1.00 58.91 252 THR A CA 1
ATOM 1982 C C . THR A 1 252 ? 22.589 -16.090 2.111 1.00 58.91 252 THR A C 1
ATOM 1984 O O . THR A 1 252 ? 22.774 -16.126 3.319 1.00 58.91 252 THR A O 1
ATOM 1987 N N . ASN A 1 253 ? 23.440 -15.427 1.318 1.00 56.88 253 ASN A N 1
ATOM 1988 C CA . ASN A 1 253 ? 24.827 -15.160 1.755 1.00 56.88 253 ASN A CA 1
ATOM 1989 C C . ASN A 1 253 ? 25.399 -13.739 1.547 1.00 56.88 253 ASN A C 1
ATOM 1991 O O . ASN A 1 253 ? 26.615 -13.603 1.448 1.00 56.88 253 ASN A O 1
ATOM 1995 N N . SER A 1 254 ? 24.608 -12.659 1.519 1.00 54.75 254 SER A N 1
ATOM 1996 C CA . SER A 1 254 ? 25.209 -11.308 1.473 1.00 54.75 254 SER A CA 1
ATOM 1997 C C . SER A 1 254 ? 24.483 -10.280 2.338 1.00 54.75 254 SER A C 1
ATOM 1999 O O . SER A 1 254 ? 23.278 -10.076 2.176 1.00 54.75 254 SER A O 1
ATOM 2001 N N . GLU A 1 255 ? 25.230 -9.575 3.190 1.00 59.19 255 GLU A N 1
ATOM 2002 C CA . GLU A 1 255 ? 24.777 -8.338 3.831 1.00 59.19 255 GLU A CA 1
ATOM 2003 C C . GLU A 1 255 ? 24.417 -7.303 2.749 1.00 59.19 255 GLU A C 1
ATOM 2005 O O . GLU A 1 255 ? 25.261 -6.889 1.953 1.00 59.19 255 GLU A O 1
ATOM 2010 N N . GLY A 1 256 ? 23.146 -6.901 2.666 1.00 65.62 256 GLY A N 1
ATOM 2011 C CA . GLY A 1 256 ? 22.698 -5.931 1.666 1.00 65.62 256 GLY A CA 1
ATOM 2012 C C . GLY A 1 256 ? 21.194 -5.954 1.410 1.00 65.62 256 GLY A C 1
ATOM 2013 O O . GLY A 1 256 ? 20.482 -6.861 1.834 1.00 65.62 256 GLY A O 1
ATOM 2014 N N . SER A 1 257 ? 20.698 -4.939 0.698 1.00 79.88 257 SER A N 1
ATOM 2015 C CA . SER A 1 257 ? 19.301 -4.902 0.253 1.00 79.88 257 SER A CA 1
ATOM 2016 C C . SER A 1 257 ? 19.003 -6.046 -0.727 1.00 79.88 257 SER A C 1
ATOM 2018 O O . SER A 1 257 ? 19.887 -6.486 -1.464 1.00 79.88 257 SER A O 1
ATOM 2020 N N . ALA A 1 258 ? 17.743 -6.497 -0.784 1.00 79.75 258 ALA A N 1
ATOM 2021 C CA . ALA A 1 258 ? 17.298 -7.541 -1.716 1.00 79.75 258 ALA A CA 1
ATOM 2022 C C . ALA A 1 258 ? 17.707 -7.249 -3.173 1.00 79.75 258 ALA A C 1
ATOM 2024 O O . ALA A 1 258 ? 18.169 -8.136 -3.878 1.00 79.75 258 ALA A O 1
ATOM 2025 N N . MET A 1 259 ? 17.659 -5.981 -3.591 1.00 82.81 259 MET A N 1
ATOM 2026 C CA . MET A 1 259 ? 18.114 -5.550 -4.914 1.00 82.81 259 MET A CA 1
ATOM 2027 C C . MET A 1 259 ? 19.595 -5.865 -5.174 1.00 82.81 259 MET A C 1
ATOM 2029 O O . MET A 1 259 ? 19.955 -6.352 -6.241 1.00 82.81 259 MET A O 1
ATOM 2033 N N . ARG A 1 260 ? 20.464 -5.602 -4.192 1.00 84.06 260 ARG A N 1
ATOM 2034 C CA . ARG A 1 260 ? 21.908 -5.821 -4.334 1.00 84.06 260 ARG A CA 1
ATOM 2035 C C . ARG A 1 260 ? 22.235 -7.308 -4.478 1.00 84.06 260 ARG A C 1
ATOM 2037 O O . ARG A 1 260 ? 23.089 -7.653 -5.282 1.00 84.06 260 ARG A O 1
ATOM 2044 N N . ARG A 1 261 ? 21.503 -8.167 -3.759 1.00 84.75 261 ARG A N 1
ATOM 2045 C CA . ARG A 1 261 ? 21.592 -9.636 -3.865 1.00 84.75 261 ARG A CA 1
ATOM 2046 C C . ARG A 1 261 ? 21.252 -10.123 -5.274 1.00 84.75 261 ARG A C 1
ATOM 2048 O O . ARG A 1 261 ? 21.973 -10.948 -5.825 1.00 84.75 261 ARG A O 1
ATOM 2055 N N . VAL A 1 262 ? 20.174 -9.599 -5.860 1.00 85.44 262 VAL A N 1
ATOM 2056 C CA . VAL A 1 262 ? 19.755 -9.964 -7.223 1.00 85.44 262 VAL A CA 1
ATOM 2057 C C . VAL A 1 262 ? 20.799 -9.527 -8.252 1.00 85.44 262 VAL A C 1
ATOM 2059 O O . VAL A 1 262 ? 21.165 -10.316 -9.119 1.00 85.44 262 VAL A O 1
ATOM 2062 N N . LEU A 1 263 ? 21.325 -8.305 -8.131 1.00 86.88 263 LEU A N 1
ATOM 2063 C CA . LEU A 1 263 ? 22.342 -7.788 -9.051 1.00 86.88 263 LEU A CA 1
ATOM 2064 C C . LEU A 1 263 ? 23.661 -8.568 -8.980 1.00 86.88 263 LEU A C 1
ATOM 2066 O O . LEU A 1 263 ? 24.235 -8.862 -10.020 1.00 86.88 263 LEU A O 1
ATOM 2070 N N . ASP A 1 264 ? 24.105 -8.960 -7.786 1.00 87.69 264 ASP A N 1
ATOM 2071 C CA . ASP A 1 264 ? 25.310 -9.781 -7.599 1.00 87.69 264 ASP A CA 1
ATOM 2072 C C . ASP A 1 264 ? 25.184 -11.160 -8.283 1.00 87.69 264 ASP A C 1
ATOM 2074 O O . ASP A 1 264 ? 26.078 -11.622 -9.003 1.00 87.69 264 ASP A O 1
ATOM 2078 N N . LYS A 1 265 ? 24.008 -11.792 -8.155 1.00 86.62 265 LYS A N 1
ATOM 2079 C CA . LYS A 1 265 ? 23.684 -13.037 -8.869 1.00 86.62 265 LYS A CA 1
ATOM 2080 C C . LYS A 1 265 ? 23.629 -12.839 -10.381 1.00 86.62 265 LYS A C 1
ATOM 2082 O O . LYS A 1 265 ? 24.142 -13.683 -11.118 1.00 86.62 265 LYS A O 1
ATOM 2087 N N . ALA A 1 266 ? 23.036 -11.741 -10.847 1.00 86.94 266 ALA A N 1
ATOM 2088 C CA . ALA A 1 266 ? 22.991 -11.411 -12.268 1.00 86.94 266 ALA A CA 1
ATOM 2089 C C . ALA A 1 266 ? 24.385 -11.165 -12.848 1.00 86.94 266 ALA A C 1
ATOM 2091 O O . ALA A 1 266 ? 24.689 -11.637 -13.941 1.00 86.94 266 ALA A O 1
ATOM 2092 N N . GLU A 1 267 ? 25.250 -10.470 -12.112 1.00 87.81 267 GLU A N 1
ATOM 2093 C CA . GLU A 1 267 ? 26.621 -10.200 -12.526 1.00 87.81 267 GLU A CA 1
ATOM 2094 C C . GLU A 1 267 ? 27.431 -11.494 -12.644 1.00 87.81 267 GLU A C 1
ATOM 2096 O O . GLU A 1 267 ? 28.064 -11.727 -13.676 1.00 87.81 267 GLU A O 1
ATOM 2101 N N . THR A 1 268 ? 27.320 -12.381 -11.651 1.00 87.62 268 THR A N 1
ATOM 2102 C CA . THR A 1 268 ? 27.941 -13.715 -11.683 1.00 87.62 268 THR A CA 1
ATOM 2103 C C . THR A 1 268 ? 27.484 -14.514 -12.907 1.00 87.62 268 THR A C 1
ATOM 2105 O O . THR A 1 268 ? 28.307 -15.069 -13.639 1.00 87.62 268 THR A O 1
ATOM 2108 N N . ALA A 1 269 ? 26.173 -14.535 -13.168 1.00 86.56 269 ALA A N 1
ATOM 2109 C CA . ALA A 1 269 ? 25.597 -15.219 -14.322 1.00 86.56 269 ALA A CA 1
ATOM 2110 C C . ALA A 1 269 ? 26.092 -14.626 -15.651 1.00 86.56 269 ALA A C 1
ATOM 2112 O O . ALA A 1 269 ? 26.456 -15.362 -16.567 1.00 86.56 269 ALA A O 1
ATOM 2113 N N . ARG A 1 270 ? 26.155 -13.295 -15.749 1.00 86.50 270 ARG A N 1
ATOM 2114 C CA . ARG A 1 270 ? 26.624 -12.582 -16.941 1.00 86.50 270 ARG A CA 1
ATOM 2115 C C . ARG A 1 270 ? 28.087 -12.891 -17.250 1.00 86.50 270 ARG A C 1
ATOM 2117 O O . ARG A 1 270 ? 28.413 -13.167 -18.403 1.00 86.50 270 ARG A O 1
ATOM 2124 N N . ILE A 1 271 ? 28.957 -12.885 -16.238 1.00 87.00 271 ILE A N 1
ATOM 2125 C CA . ILE A 1 271 ? 30.379 -13.221 -16.401 1.00 87.00 271 ILE A CA 1
ATOM 2126 C C . ILE A 1 271 ? 30.518 -14.658 -16.919 1.00 87.00 271 ILE A C 1
ATOM 2128 O O . ILE A 1 271 ? 31.204 -14.883 -17.917 1.00 87.00 271 ILE A O 1
ATOM 2132 N N . ALA A 1 272 ? 29.805 -15.612 -16.316 1.00 84.12 272 ALA A N 1
ATOM 2133 C CA . ALA A 1 272 ? 29.847 -17.012 -16.731 1.00 84.12 272 ALA A CA 1
ATOM 2134 C C . ALA A 1 272 ? 29.333 -17.228 -18.168 1.00 84.12 272 ALA A C 1
ATOM 2136 O O . ALA A 1 272 ? 29.965 -17.939 -18.952 1.00 84.12 272 ALA A O 1
ATOM 2137 N N . LEU A 1 273 ? 28.231 -16.571 -18.544 1.00 82.44 273 LEU A N 1
ATOM 2138 C CA . LEU A 1 273 ? 27.682 -16.634 -19.902 1.00 82.44 273 LEU A CA 1
ATOM 2139 C C . LEU A 1 273 ? 28.621 -15.996 -20.935 1.00 82.44 273 LEU A C 1
ATOM 2141 O O . LEU A 1 273 ? 28.783 -16.548 -22.020 1.00 82.44 273 LEU A O 1
ATOM 2145 N N . SER A 1 274 ? 29.281 -14.884 -20.597 1.00 81.00 274 SER A N 1
ATOM 2146 C CA . SER A 1 274 ? 30.242 -14.227 -21.495 1.00 81.00 274 SER A CA 1
ATOM 2147 C C . SER A 1 274 ? 31.499 -15.070 -21.738 1.00 81.00 274 SER A C 1
ATOM 2149 O O . SER A 1 274 ? 32.003 -15.135 -22.856 1.00 81.00 274 SER A O 1
ATOM 2151 N N . ALA A 1 275 ? 31.977 -15.799 -20.724 1.00 77.50 275 ALA A N 1
ATOM 2152 C CA . ALA A 1 275 ? 33.081 -16.740 -20.891 1.00 77.50 275 ALA A CA 1
ATOM 2153 C C . ALA A 1 275 ? 32.691 -17.908 -21.818 1.00 77.50 275 ALA A C 1
ATOM 2155 O O . ALA A 1 275 ? 33.487 -18.339 -22.653 1.00 77.50 275 ALA A O 1
ATOM 2156 N N . MET A 1 276 ? 31.443 -18.382 -21.717 1.00 67.69 276 MET A N 1
ATOM 2157 C CA . MET A 1 276 ? 30.899 -19.436 -22.576 1.00 67.69 276 MET A CA 1
ATOM 2158 C C . MET A 1 276 ? 30.670 -18.959 -24.019 1.00 67.69 276 MET A C 1
ATOM 2160 O O . MET A 1 276 ? 30.946 -19.704 -24.959 1.00 67.69 276 MET A O 1
ATOM 2164 N N . SER A 1 277 ? 30.223 -17.713 -24.221 1.00 64.56 277 SER A N 1
ATOM 2165 C CA . SER A 1 277 ? 30.048 -17.142 -25.561 1.00 64.56 277 SER A CA 1
ATOM 2166 C C . SER A 1 277 ? 31.385 -16.927 -26.270 1.00 64.56 277 SER A C 1
ATOM 2168 O O . SER A 1 277 ? 31.490 -17.235 -27.451 1.00 64.56 277 SER A O 1
ATOM 2170 N N . ILE A 1 278 ? 32.428 -16.488 -25.554 1.00 60.22 278 ILE A N 1
ATOM 2171 C CA . ILE A 1 278 ? 33.790 -16.344 -26.099 1.00 60.22 278 ILE A CA 1
ATOM 2172 C C . ILE A 1 278 ? 34.351 -17.704 -26.553 1.00 60.22 278 ILE A C 1
ATOM 2174 O O . ILE A 1 278 ? 35.022 -17.779 -27.582 1.00 60.22 278 ILE A O 1
ATOM 2178 N N . ALA A 1 279 ? 34.023 -18.792 -25.846 1.00 54.09 279 ALA A N 1
ATOM 2179 C CA . ALA A 1 279 ? 34.382 -20.150 -26.259 1.00 54.09 279 ALA A CA 1
ATOM 2180 C C . ALA A 1 279 ? 33.629 -20.615 -27.527 1.00 54.09 279 ALA A C 1
ATOM 2182 O O . ALA A 1 279 ? 34.202 -21.308 -28.363 1.00 54.09 279 ALA A O 1
ATOM 2183 N N . LEU A 1 280 ? 32.371 -20.197 -27.712 1.00 50.78 280 LEU A N 1
ATOM 2184 C CA . LEU A 1 280 ? 31.565 -20.472 -28.915 1.00 50.78 280 LEU A CA 1
ATOM 2185 C C . LEU A 1 280 ? 31.968 -19.610 -30.126 1.00 50.78 280 LEU A C 1
ATOM 2187 O O . LEU A 1 280 ? 31.873 -20.061 -31.269 1.00 50.78 280 LEU A O 1
ATOM 2191 N N . GLN A 1 281 ? 32.473 -18.398 -29.891 1.00 48.44 281 GLN A N 1
ATOM 2192 C CA . GLN A 1 281 ? 32.855 -17.427 -30.923 1.00 48.44 281 GLN A CA 1
ATOM 2193 C C . GLN A 1 281 ? 34.105 -17.845 -31.723 1.00 48.44 281 GLN A C 1
ATOM 2195 O O . GLN A 1 281 ? 34.341 -17.330 -32.815 1.00 48.44 281 GLN A O 1
ATOM 2200 N N . GLN A 1 282 ? 34.856 -18.847 -31.249 1.00 51.41 282 GLN A N 1
ATOM 2201 C CA . GLN A 1 282 ? 35.903 -19.522 -32.027 1.00 51.41 282 GLN A CA 1
ATOM 2202 C C . GLN A 1 282 ? 35.353 -20.421 -33.160 1.00 51.41 282 GLN A C 1
ATOM 2204 O O . GLN A 1 282 ? 36.142 -20.899 -33.973 1.00 51.41 282 GLN A O 1
ATOM 2209 N N . SER A 1 283 ? 34.029 -20.625 -33.265 1.00 47.16 283 SER A N 1
ATOM 2210 C CA . SER A 1 283 ? 33.401 -21.468 -34.303 1.00 47.16 283 SER A CA 1
ATOM 2211 C C . SER A 1 283 ? 32.798 -20.724 -35.508 1.00 47.16 283 SER A C 1
ATOM 2213 O O . SER A 1 283 ? 32.348 -21.375 -36.442 1.00 47.16 283 SER A O 1
ATOM 2215 N N . GLY A 1 284 ? 32.896 -19.389 -35.566 1.00 52.41 284 GLY A N 1
ATOM 2216 C CA . GLY A 1 284 ? 32.617 -18.604 -36.775 1.00 52.41 284 GLY A CA 1
ATOM 2217 C C . GLY A 1 284 ? 31.152 -18.592 -37.224 1.00 52.41 284 GLY A C 1
ATOM 2218 O O . GLY A 1 284 ? 30.802 -19.273 -38.180 1.00 52.41 284 GLY A O 1
ATOM 2219 N N . ASP A 1 285 ? 30.349 -17.720 -36.613 1.00 46.62 285 ASP A N 1
ATOM 2220 C CA . ASP A 1 285 ? 28.995 -17.371 -37.062 1.00 46.62 285 ASP A CA 1
ATOM 2221 C C . ASP A 1 285 ? 28.838 -15.846 -37.197 1.00 46.62 285 ASP A C 1
ATOM 2223 O O . ASP A 1 285 ? 29.551 -15.071 -36.552 1.00 46.62 285 ASP A O 1
ATOM 2227 N N . MET A 1 286 ? 27.918 -15.414 -38.070 1.00 49.50 286 MET A N 1
ATOM 2228 C CA . MET A 1 286 ? 27.624 -13.998 -38.329 1.00 49.50 286 MET A CA 1
ATOM 2229 C C . MET A 1 286 ? 27.104 -13.292 -37.071 1.00 49.50 286 MET A C 1
ATOM 2231 O O . MET A 1 286 ? 26.147 -13.745 -36.446 1.00 49.50 286 MET A O 1
ATOM 2235 N N . LEU A 1 287 ? 27.721 -12.157 -36.727 1.00 56.44 287 LEU A N 1
ATOM 2236 C CA . LEU A 1 287 ? 27.267 -11.299 -35.636 1.00 56.44 287 LEU A CA 1
ATOM 2237 C C . LEU A 1 287 ? 26.035 -10.497 -36.092 1.00 56.44 287 LEU A C 1
ATOM 2239 O O . LEU A 1 287 ? 26.082 -9.881 -37.160 1.00 56.44 287 LEU A O 1
ATOM 2243 N N . PRO A 1 288 ? 24.940 -10.491 -35.315 1.00 56.91 288 PRO A N 1
ATOM 2244 C CA . PRO A 1 288 ? 23.765 -9.688 -35.627 1.00 56.91 288 PRO A CA 1
ATOM 2245 C C . PRO A 1 288 ? 24.097 -8.193 -35.561 1.00 56.91 288 PRO A C 1
ATOM 2247 O O . PRO A 1 288 ? 24.881 -7.749 -34.722 1.00 56.91 288 PRO A O 1
ATOM 2250 N N . THR A 1 289 ? 23.483 -7.398 -36.441 1.00 61.59 289 THR A N 1
ATOM 2251 C CA . THR A 1 289 ? 23.692 -5.944 -36.444 1.00 61.59 289 THR A CA 1
ATOM 2252 C C . THR A 1 289 ? 22.827 -5.332 -35.340 1.00 61.59 289 THR A C 1
ATOM 2254 O O . THR A 1 289 ? 21.596 -5.385 -35.412 1.00 61.59 289 THR A O 1
ATOM 2257 N N . SER A 1 290 ? 23.444 -4.783 -34.293 1.00 68.81 290 SER A N 1
ATOM 2258 C CA . SER A 1 290 ? 22.723 -4.158 -33.179 1.00 68.81 290 SER A CA 1
ATOM 2259 C C . SER A 1 290 ? 22.204 -2.772 -33.571 1.00 68.81 290 SER A C 1
ATOM 2261 O O . SER A 1 290 ? 22.980 -1.892 -33.949 1.00 68.81 290 SER A O 1
ATOM 2263 N N . ILE A 1 291 ? 20.890 -2.561 -33.471 1.00 78.19 291 ILE A N 1
ATOM 2264 C CA . ILE A 1 291 ? 20.262 -1.256 -33.724 1.00 78.19 291 ILE A CA 1
ATOM 2265 C C . ILE A 1 291 ? 20.299 -0.445 -32.426 1.00 78.19 291 ILE A C 1
ATOM 2267 O O . ILE A 1 291 ? 19.510 -0.682 -31.507 1.00 78.19 291 ILE A O 1
ATOM 2271 N N . GLU A 1 292 ? 21.208 0.524 -32.357 1.00 84.88 292 GLU A N 1
ATOM 2272 C CA . GLU A 1 292 ? 21.332 1.450 -31.230 1.00 84.88 292 GLU A CA 1
ATOM 2273 C C . GLU A 1 292 ? 20.563 2.751 -31.478 1.00 84.88 292 GLU A C 1
ATOM 2275 O O . GLU A 1 292 ? 20.421 3.231 -32.608 1.00 84.88 292 GLU A O 1
ATOM 2280 N N . PHE A 1 293 ? 20.061 3.359 -30.406 1.00 88.12 293 PHE A N 1
ATOM 2281 C CA . PHE A 1 293 ? 19.392 4.649 -30.498 1.00 88.12 293 PHE A CA 1
ATOM 2282 C C . PHE A 1 293 ? 20.375 5.756 -30.887 1.00 88.12 293 PHE A C 1
ATOM 2284 O O . PHE A 1 293 ? 21.373 5.989 -30.207 1.00 88.12 293 PHE A O 1
ATOM 2291 N N . LEU A 1 294 ? 20.060 6.477 -31.963 1.00 88.12 294 LEU A N 1
ATOM 2292 C CA . LEU A 1 294 ? 20.838 7.619 -32.419 1.00 88.12 294 LEU A CA 1
ATOM 2293 C C . LEU A 1 294 ? 19.920 8.828 -32.581 1.00 88.12 294 LEU A C 1
ATOM 2295 O O . LEU A 1 294 ? 18.906 8.768 -33.279 1.00 88.12 294 LEU A O 1
ATOM 2299 N N . LEU A 1 295 ? 20.286 9.939 -31.942 1.00 87.88 295 LEU A N 1
ATOM 2300 C CA . LEU A 1 295 ? 19.546 11.185 -32.099 1.00 87.88 295 LEU A CA 1
ATOM 2301 C C . LEU A 1 295 ? 19.692 11.744 -33.524 1.00 87.88 295 LEU A C 1
ATOM 2303 O O . LEU A 1 295 ? 20.727 11.543 -34.173 1.00 87.88 295 LEU A O 1
ATOM 2307 N N . PRO A 1 296 ? 18.692 12.509 -34.000 1.00 88.94 296 PRO A N 1
ATOM 2308 C CA . PRO A 1 296 ? 18.839 13.314 -35.200 1.00 88.94 296 PRO A CA 1
ATOM 2309 C C . PRO A 1 296 ? 20.062 14.245 -35.114 1.00 88.94 296 PRO A C 1
ATOM 2311 O O . PRO A 1 296 ? 20.425 14.691 -34.022 1.00 88.94 296 PRO A O 1
ATOM 2314 N N . PRO A 1 297 ? 20.680 14.597 -36.256 1.00 91.12 297 PRO A N 1
ATOM 2315 C CA . PRO A 1 297 ? 21.761 15.574 -36.302 1.00 91.12 297 PRO A CA 1
ATOM 2316 C C . PRO A 1 297 ? 21.409 16.858 -35.538 1.00 91.12 297 PRO A C 1
ATOM 2318 O O . PRO A 1 297 ? 20.321 17.413 -35.713 1.00 91.12 297 PRO A O 1
ATOM 2321 N N . GLN A 1 298 ? 22.361 17.374 -34.755 1.00 91.25 298 GLN A N 1
ATOM 2322 C CA . GLN A 1 298 ? 22.200 18.595 -33.954 1.00 91.25 298 GLN A CA 1
ATOM 2323 C C . GLN A 1 298 ? 21.529 19.780 -34.683 1.00 91.25 298 GLN A C 1
ATOM 2325 O O . GLN A 1 298 ? 20.640 20.380 -34.078 1.00 91.25 298 GLN A O 1
ATOM 2330 N N . PRO A 1 299 ? 21.851 20.129 -35.950 1.00 91.56 299 PRO A N 1
ATOM 2331 C CA . PRO A 1 299 ? 21.186 21.259 -36.610 1.00 91.56 299 PRO A CA 1
ATOM 2332 C C . PRO A 1 299 ? 19.679 21.042 -36.803 1.00 91.56 299 PRO A C 1
ATOM 2334 O O . PRO A 1 299 ? 18.895 21.975 -36.635 1.00 91.56 299 PRO A O 1
ATOM 2337 N N . ILE A 1 300 ? 19.259 19.808 -37.098 1.00 90.06 300 ILE A N 1
ATOM 2338 C CA . ILE A 1 300 ? 17.843 19.453 -37.267 1.00 90.06 300 ILE A CA 1
ATOM 2339 C C . ILE A 1 300 ? 17.132 19.544 -35.918 1.00 90.06 300 ILE A C 1
ATOM 2341 O O . ILE A 1 300 ? 16.071 20.154 -35.818 1.00 90.06 300 ILE A O 1
ATOM 2345 N N . MET A 1 301 ? 17.753 19.005 -34.868 1.00 91.25 301 MET A N 1
ATOM 2346 C CA . MET A 1 301 ? 17.223 19.065 -33.508 1.00 91.25 301 MET A CA 1
ATOM 2347 C C . MET A 1 301 ? 16.995 20.514 -33.054 1.00 91.25 301 MET A C 1
ATOM 2349 O O . MET A 1 301 ? 15.911 20.846 -32.577 1.00 91.25 301 MET A O 1
ATOM 2353 N N . MET A 1 302 ? 17.973 21.400 -33.263 1.00 92.19 302 MET A N 1
ATOM 2354 C CA . MET A 1 302 ? 17.844 22.816 -32.903 1.00 92.19 302 MET A CA 1
ATOM 2355 C C . MET A 1 302 ? 16.767 23.532 -33.723 1.00 92.19 302 MET A C 1
ATOM 2357 O O . MET A 1 302 ? 16.007 24.330 -33.173 1.00 92.19 302 MET A O 1
ATOM 2361 N N . SER A 1 303 ? 16.657 23.229 -35.019 1.00 93.38 303 SER A N 1
ATOM 2362 C CA . SER A 1 303 ? 15.601 23.772 -35.879 1.00 93.38 303 SER A CA 1
ATOM 2363 C C . SER A 1 303 ? 14.201 23.353 -35.425 1.00 93.38 303 SER A C 1
ATOM 2365 O O . SER A 1 303 ? 13.298 24.185 -35.386 1.00 93.38 303 SER A O 1
ATOM 2367 N N . VAL A 1 304 ? 14.002 22.080 -35.072 1.00 93.06 304 VAL A N 1
ATOM 2368 C CA . VAL A 1 304 ? 12.693 21.584 -34.621 1.00 93.06 304 VAL A CA 1
ATOM 2369 C C . VAL A 1 304 ? 12.331 22.172 -33.257 1.00 93.06 304 VAL A C 1
ATOM 2371 O O . VAL A 1 304 ? 11.219 22.664 -33.084 1.00 93.06 304 VAL A O 1
ATOM 2374 N N . LEU A 1 305 ? 13.272 22.197 -32.307 1.00 94.25 305 LEU A N 1
ATOM 2375 C CA . LEU A 1 305 ? 13.027 22.747 -30.969 1.00 94.25 305 LEU A CA 1
ATOM 2376 C C . LEU A 1 305 ? 12.735 24.249 -31.006 1.00 94.25 305 LEU A C 1
ATOM 2378 O O . LEU A 1 305 ? 11.808 24.706 -30.341 1.00 94.25 305 LEU A O 1
ATOM 2382 N N . SER A 1 306 ? 13.491 25.015 -31.797 1.00 94.69 306 SER A N 1
ATOM 2383 C CA . SER A 1 306 ? 13.240 26.451 -31.977 1.00 94.69 306 SER A CA 1
ATOM 2384 C C . SER A 1 306 ? 11.898 26.711 -32.659 1.00 94.69 306 SER A C 1
ATOM 2386 O O . SER A 1 306 ? 11.133 27.546 -32.181 1.00 94.69 306 SER A O 1
ATOM 2388 N N . GLY A 1 307 ? 11.564 25.960 -33.713 1.00 94.81 307 GLY A N 1
ATOM 2389 C CA . GLY A 1 307 ? 10.269 26.060 -34.385 1.00 94.81 307 GLY A CA 1
ATOM 2390 C C . GLY A 1 307 ? 9.097 25.748 -33.451 1.00 94.81 307 GLY A C 1
ATOM 2391 O O . GLY A 1 307 ? 8.137 26.515 -33.389 1.00 94.81 307 GLY A O 1
ATOM 2392 N N . LEU A 1 308 ? 9.202 24.675 -32.662 1.00 94.75 308 LEU A N 1
ATOM 2393 C CA . LEU A 1 308 ? 8.184 24.285 -31.688 1.00 94.75 308 LEU A CA 1
ATOM 2394 C C . LEU A 1 308 ? 8.060 25.306 -30.547 1.00 94.75 308 LEU A C 1
ATOM 2396 O O . LEU A 1 308 ? 6.946 25.633 -30.144 1.00 94.75 308 LEU A O 1
ATOM 2400 N N . ALA A 1 309 ? 9.176 25.867 -30.072 1.00 94.31 309 ALA A N 1
ATOM 2401 C CA . ALA A 1 309 ? 9.178 26.924 -29.062 1.00 94.31 309 ALA A CA 1
ATOM 2402 C C . ALA A 1 309 ? 8.510 28.211 -29.569 1.00 94.31 309 ALA A C 1
ATOM 2404 O O . ALA A 1 309 ? 7.693 28.793 -28.857 1.00 94.31 309 ALA A O 1
ATOM 2405 N N . VAL A 1 310 ? 8.803 28.633 -30.805 1.00 95.38 310 VAL A N 1
ATOM 2406 C CA . VAL A 1 310 ? 8.156 29.796 -31.435 1.00 95.38 310 VAL A CA 1
ATOM 2407 C C . VAL A 1 310 ? 6.662 29.541 -31.627 1.00 95.38 310 VAL A C 1
ATOM 2409 O O . VAL A 1 310 ? 5.851 30.404 -31.297 1.00 95.38 310 VAL A O 1
ATOM 2412 N N . LEU A 1 311 ? 6.281 28.354 -32.104 1.00 94.81 311 LEU A N 1
ATOM 2413 C CA . LEU A 1 311 ? 4.878 27.995 -32.311 1.00 94.81 311 LEU A CA 1
ATOM 2414 C C . LEU A 1 311 ? 4.099 27.965 -30.989 1.00 94.81 311 LEU A C 1
ATOM 2416 O O . LEU A 1 311 ? 2.996 28.502 -30.912 1.00 94.81 311 LEU A O 1
ATOM 2420 N N . LEU A 1 312 ? 4.687 27.395 -29.935 1.00 95.12 312 LEU A N 1
ATOM 2421 C CA . LEU A 1 312 ? 4.099 27.351 -28.598 1.00 95.12 312 LEU A CA 1
ATOM 2422 C C . LEU A 1 312 ? 4.007 28.745 -27.969 1.00 95.12 312 LEU A C 1
ATOM 2424 O O . LEU A 1 312 ? 2.994 29.070 -27.348 1.00 95.12 312 LEU A O 1
ATOM 2428 N N . PHE A 1 313 ? 5.020 29.592 -28.166 1.00 95.00 313 PHE A N 1
ATOM 2429 C CA . PHE A 1 313 ? 4.996 30.988 -27.735 1.00 95.00 313 PHE A CA 1
ATOM 2430 C C . PHE A 1 313 ? 3.866 31.763 -28.424 1.00 95.00 313 PHE A C 1
ATOM 2432 O O . PHE A 1 313 ? 3.043 32.373 -27.745 1.00 95.00 313 PHE A O 1
ATOM 2439 N N . LEU A 1 314 ? 3.761 31.682 -29.754 1.00 94.12 314 LEU A N 1
ATOM 2440 C CA . LEU A 1 314 ? 2.714 32.373 -30.512 1.00 94.12 314 LEU A CA 1
ATOM 2441 C C . LEU A 1 314 ? 1.313 31.830 -30.197 1.00 94.12 314 LEU A C 1
ATOM 2443 O O . LEU A 1 314 ? 0.368 32.601 -30.095 1.00 94.12 314 LEU A O 1
ATOM 2447 N N . ALA A 1 315 ? 1.166 30.527 -29.955 1.00 93.62 315 ALA A N 1
ATOM 2448 C CA . ALA A 1 315 ? -0.119 29.944 -29.571 1.00 93.62 315 ALA A CA 1
ATOM 2449 C C . ALA A 1 315 ? -0.606 30.380 -28.170 1.00 93.62 315 ALA A C 1
ATOM 2451 O O . ALA A 1 315 ? -1.819 30.407 -27.925 1.00 93.62 315 ALA A O 1
ATOM 2452 N N . SER A 1 316 ? 0.310 30.713 -27.252 1.00 92.75 316 SER A N 1
ATOM 2453 C CA . SER A 1 316 ? 0.014 30.968 -25.831 1.00 92.75 316 SER A CA 1
ATOM 2454 C C . SER A 1 316 ? 0.016 32.447 -25.434 1.00 92.75 316 SER A C 1
ATOM 2456 O O . SER A 1 316 ? -0.686 32.831 -24.495 1.00 92.75 316 SER A O 1
ATOM 2458 N N . VAL A 1 317 ? 0.772 33.290 -26.139 1.00 94.12 317 VAL A N 1
ATOM 2459 C CA . VAL A 1 317 ? 0.923 34.709 -25.802 1.00 94.12 317 VAL A CA 1
ATOM 2460 C C . VAL A 1 317 ? -0.328 35.520 -26.152 1.00 94.12 317 VAL A C 1
ATOM 2462 O O . VAL A 1 317 ? -0.983 35.296 -27.168 1.00 94.12 317 VAL A O 1
ATOM 2465 N N . GLN A 1 318 ? -0.664 36.496 -25.307 1.00 90.44 318 GLN A N 1
ATOM 2466 C CA . GLN A 1 318 ? -1.726 37.463 -25.599 1.00 90.44 318 GLN A CA 1
ATOM 2467 C C . GLN A 1 318 ? -1.288 38.419 -26.729 1.00 90.44 318 GLN A C 1
ATOM 2469 O O . GLN A 1 318 ? -0.108 38.780 -26.786 1.00 90.44 318 GLN A O 1
ATOM 2474 N N . PRO A 1 319 ? -2.198 38.873 -27.614 1.00 85.25 319 PRO A N 1
ATOM 2475 C CA . PRO A 1 319 ? -1.862 39.700 -28.777 1.00 85.25 319 PRO A CA 1
ATOM 2476 C C . PRO A 1 319 ? -1.581 41.166 -28.391 1.00 85.25 319 PRO A C 1
ATOM 2478 O O . PRO A 1 319 ? -2.322 42.077 -28.749 1.00 85.25 319 PRO A O 1
ATOM 2481 N N . ILE A 1 320 ? -0.499 41.400 -27.646 1.00 89.00 320 ILE A N 1
ATOM 2482 C CA . ILE A 1 320 ? -0.053 42.724 -27.192 1.00 89.00 320 ILE A CA 1
ATOM 2483 C C . ILE A 1 320 ? 1.350 42.998 -27.763 1.00 89.00 320 ILE A C 1
ATOM 2485 O O . ILE A 1 320 ? 2.186 42.097 -27.857 1.00 89.00 320 ILE A O 1
ATOM 2489 N N . GLY A 1 321 ? 1.623 44.243 -28.165 1.00 89.06 321 GLY A N 1
ATOM 2490 C CA . GLY A 1 321 ? 2.934 44.660 -28.677 1.00 89.06 321 GLY A CA 1
ATOM 2491 C C . GLY A 1 321 ? 3.318 43.974 -29.995 1.00 89.06 321 GLY A C 1
ATOM 2492 O O . GLY A 1 321 ? 2.486 43.830 -30.889 1.00 89.06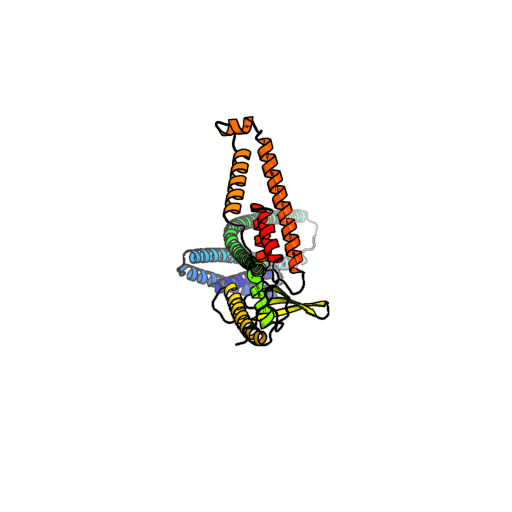 321 GLY A O 1
ATOM 2493 N N . LEU A 1 322 ? 4.576 43.531 -30.120 1.00 85.50 322 LEU A N 1
ATOM 2494 C CA . LEU A 1 322 ? 5.090 42.867 -31.332 1.00 85.50 322 LEU A CA 1
ATOM 2495 C C . LEU A 1 322 ? 4.339 41.569 -31.674 1.00 85.50 322 LEU A C 1
ATOM 2497 O O . LEU A 1 322 ? 4.136 41.273 -32.850 1.00 85.50 322 LEU A O 1
ATOM 2501 N N . ALA A 1 323 ? 3.862 40.828 -30.670 1.00 83.62 323 ALA A N 1
ATOM 2502 C CA . ALA A 1 323 ? 3.026 39.652 -30.899 1.00 83.62 323 ALA A CA 1
ATOM 2503 C C . ALA A 1 323 ? 1.670 40.032 -31.518 1.00 83.62 323 ALA A C 1
ATOM 2505 O O . ALA A 1 323 ? 1.111 39.249 -32.279 1.00 83.62 323 ALA A O 1
ATOM 2506 N N . GLY A 1 324 ? 1.155 41.235 -31.245 1.00 85.50 324 GLY A N 1
ATOM 2507 C CA . GLY A 1 324 ? -0.066 41.753 -31.863 1.00 85.50 324 GLY A CA 1
ATOM 2508 C C . GLY A 1 324 ? 0.060 41.932 -33.379 1.00 85.50 324 GLY A C 1
ATOM 2509 O O . GLY A 1 324 ? -0.876 41.604 -34.101 1.00 85.50 324 GLY A O 1
ATOM 2510 N N . LEU A 1 325 ? 1.229 42.358 -33.877 1.00 91.56 325 LEU A N 1
ATOM 2511 C CA . LEU A 1 325 ? 1.486 42.480 -35.321 1.00 91.56 325 LEU A CA 1
ATOM 2512 C C . LEU A 1 325 ? 1.465 41.119 -36.027 1.00 91.56 325 LEU A C 1
ATOM 2514 O O . LEU A 1 325 ? 0.893 40.992 -37.106 1.00 91.56 325 LEU A O 1
ATOM 2518 N N . VAL A 1 326 ? 2.045 40.087 -35.407 1.00 92.38 326 VAL A N 1
ATOM 2519 C CA . VAL A 1 326 ? 2.007 38.715 -35.943 1.00 92.38 326 VAL A CA 1
ATOM 2520 C C . VAL A 1 326 ? 0.575 38.179 -35.935 1.00 92.38 326 VAL A C 1
ATOM 2522 O O . VAL A 1 326 ? 0.115 37.623 -36.932 1.00 92.38 326 VAL A O 1
ATOM 2525 N N . HIS A 1 327 ? -0.155 38.408 -34.840 1.00 92.62 327 HIS A N 1
ATOM 2526 C CA . HIS A 1 327 ? -1.540 37.965 -34.699 1.00 92.62 327 HIS A CA 1
ATOM 2527 C C . HIS A 1 327 ? -2.539 38.709 -35.593 1.00 92.62 327 HIS A C 1
ATOM 2529 O O . HIS A 1 327 ? -3.618 38.186 -35.873 1.00 92.62 327 HIS A O 1
ATOM 2535 N N . TRP A 1 328 ? -2.180 39.908 -36.058 1.00 93.94 328 TRP A N 1
ATOM 2536 C CA . TRP A 1 328 ? -2.945 40.658 -37.051 1.00 93.94 328 TRP A CA 1
ATOM 2537 C C . TRP A 1 328 ? -2.925 39.975 -38.424 1.00 93.94 328 TRP A C 1
ATOM 2539 O O . TRP A 1 328 ? -3.937 39.968 -39.118 1.00 93.94 328 TRP A O 1
ATOM 2549 N N . ILE A 1 329 ? -1.798 39.354 -38.787 1.00 95.19 329 ILE A N 1
ATOM 2550 C CA . ILE A 1 329 ? -1.658 38.594 -40.037 1.00 95.19 329 ILE A CA 1
ATOM 2551 C C . ILE A 1 329 ? -2.240 37.185 -39.877 1.00 95.19 329 ILE A C 1
ATOM 2553 O O . ILE A 1 329 ? -2.965 36.708 -40.749 1.00 95.19 329 ILE A O 1
ATOM 2557 N N . VAL A 1 330 ? -1.931 36.509 -38.766 1.00 95.00 330 VAL A N 1
ATOM 2558 C CA . VAL A 1 330 ? -2.364 35.131 -38.497 1.00 95.00 330 VAL A CA 1
ATOM 2559 C C . VAL A 1 330 ? -3.066 35.065 -37.139 1.00 95.00 330 VAL A C 1
ATOM 2561 O O . VAL A 1 330 ? -2.403 35.184 -36.111 1.00 95.00 330 VAL A O 1
ATOM 2564 N N . PRO A 1 331 ? -4.388 34.824 -37.084 1.00 95.00 331 PRO A N 1
ATOM 2565 C CA . PRO A 1 331 ? -5.113 34.777 -35.818 1.00 95.00 331 PRO A CA 1
ATOM 2566 C C . PRO A 1 331 ? -4.542 33.734 -34.847 1.00 95.00 331 PRO A C 1
ATOM 2568 O O . PRO A 1 331 ? -4.185 32.630 -35.253 1.00 95.00 331 PRO A O 1
ATOM 2571 N N . GLN A 1 332 ? -4.562 34.024 -33.541 1.00 93.81 332 GLN A N 1
ATOM 2572 C CA . GLN A 1 332 ? -4.019 33.133 -32.496 1.00 93.81 332 GLN A CA 1
ATOM 2573 C C . GLN A 1 332 ? -4.598 31.708 -32.553 1.00 93.81 332 GLN A C 1
ATOM 2575 O O . GLN A 1 332 ? -3.893 30.724 -32.335 1.00 93.81 332 GLN A O 1
ATOM 2580 N N . ARG A 1 333 ? -5.881 31.582 -32.919 1.00 93.12 333 ARG A N 1
ATOM 2581 C CA . ARG A 1 333 ? -6.552 30.284 -33.099 1.00 93.12 333 ARG A CA 1
ATOM 2582 C C . ARG A 1 333 ? -5.893 29.423 -34.178 1.00 93.12 333 ARG A C 1
ATOM 2584 O O . ARG A 1 333 ? -5.884 28.206 -34.044 1.00 93.12 333 ARG A O 1
ATOM 2591 N N . VAL A 1 334 ? -5.330 30.031 -35.222 1.00 95.56 334 VAL A N 1
ATOM 2592 C CA . VAL A 1 334 ? -4.615 29.307 -36.282 1.00 95.56 334 VAL A CA 1
ATOM 2593 C C . VAL A 1 334 ? -3.318 28.720 -35.731 1.00 95.56 334 VAL A C 1
ATOM 2595 O O . VAL A 1 334 ? -3.060 27.545 -35.959 1.00 95.56 334 VAL A O 1
ATOM 2598 N N . PHE A 1 335 ? -2.552 29.468 -34.930 1.00 95.62 335 PHE A N 1
ATOM 2599 C CA . PHE A 1 335 ? -1.357 28.930 -34.264 1.00 95.62 335 PHE A CA 1
ATOM 2600 C C . PHE A 1 335 ? -1.688 27.795 -33.288 1.00 95.62 335 PHE A C 1
ATOM 2602 O O . PHE A 1 335 ? -0.971 26.799 -33.248 1.00 95.62 335 PHE A O 1
ATOM 2609 N N . GLN A 1 336 ? -2.798 27.894 -32.551 1.00 93.62 336 GLN A N 1
ATOM 2610 C CA . GLN A 1 336 ? -3.275 26.807 -31.688 1.00 93.62 336 GLN A CA 1
ATOM 2611 C C . GLN A 1 336 ? -3.671 25.564 -32.496 1.00 93.62 336 GLN A C 1
ATOM 2613 O O . GLN A 1 336 ? -3.269 24.457 -32.147 1.00 93.62 336 GLN A O 1
ATOM 2618 N N . LEU A 1 337 ? -4.404 25.731 -33.602 1.00 96.38 337 LEU A N 1
ATOM 2619 C CA . LEU A 1 337 ? -4.745 24.628 -34.507 1.00 96.38 337 LEU A CA 1
ATOM 2620 C C . LEU A 1 337 ? -3.497 23.989 -35.132 1.00 96.38 337 LEU A C 1
ATOM 2622 O O . LEU A 1 337 ? -3.415 22.764 -35.207 1.00 96.38 337 LEU A O 1
ATOM 2626 N N . LEU A 1 338 ? -2.508 24.790 -35.537 1.00 95.50 338 LEU A N 1
ATOM 2627 C CA . LEU A 1 338 ? -1.223 24.299 -36.041 1.00 95.50 338 LEU A CA 1
ATOM 2628 C C . LEU A 1 338 ? -0.459 23.515 -34.968 1.00 95.50 338 LEU A C 1
ATOM 2630 O O . LEU A 1 338 ? 0.052 22.439 -35.254 1.00 95.50 338 LEU A O 1
ATOM 2634 N N . LEU A 1 339 ? -0.432 23.997 -33.724 1.00 94.31 339 LEU A N 1
ATOM 2635 C CA . LEU A 1 339 ? 0.217 23.295 -32.617 1.00 94.31 339 LEU A CA 1
ATOM 2636 C C . LEU A 1 339 ? -0.467 21.953 -32.311 1.00 94.31 339 LEU A C 1
ATOM 2638 O O . LEU A 1 339 ? 0.213 20.938 -32.176 1.00 94.31 339 LEU A O 1
ATOM 2642 N N . TYR A 1 340 ? -1.802 21.924 -32.237 1.00 95.19 340 TYR A N 1
ATOM 2643 C CA . TYR A 1 340 ? -2.545 20.687 -31.976 1.00 95.19 340 TYR A CA 1
ATOM 2644 C C . TYR A 1 340 ? -2.446 19.686 -33.128 1.00 95.19 340 TYR A C 1
ATOM 2646 O O . TYR A 1 340 ? -2.289 18.493 -32.880 1.00 95.19 340 TYR A O 1
ATOM 2654 N N . SER A 1 341 ? -2.505 20.152 -34.378 1.00 95.44 341 SER A N 1
ATOM 2655 C CA . SER A 1 341 ? -2.338 19.280 -35.547 1.00 95.44 341 SER A CA 1
ATOM 2656 C C . SER A 1 341 ? -0.917 18.725 -35.652 1.00 95.44 341 SER A C 1
ATOM 2658 O O . SER A 1 341 ? -0.766 17.537 -35.921 1.00 95.44 341 SER A O 1
ATOM 2660 N N . LEU A 1 342 ? 0.113 19.525 -35.353 1.00 94.94 342 LEU A N 1
ATOM 2661 C CA . LEU A 1 342 ? 1.500 19.059 -35.288 1.00 94.94 342 LEU A CA 1
ATOM 2662 C C . LEU A 1 342 ? 1.696 18.016 -34.177 1.00 94.94 342 LEU A C 1
ATOM 2664 O O . LEU A 1 342 ? 2.299 16.973 -34.414 1.00 94.94 342 LEU A O 1
ATOM 2668 N N . ALA A 1 343 ? 1.142 18.257 -32.985 1.00 92.81 343 ALA A N 1
ATOM 2669 C CA . ALA A 1 343 ? 1.196 17.298 -31.882 1.00 92.81 343 ALA A CA 1
ATOM 2670 C C . ALA A 1 343 ? 0.473 15.983 -32.226 1.00 92.81 343 ALA A C 1
ATOM 2672 O O . ALA A 1 343 ? 0.983 14.901 -31.933 1.00 92.81 343 ALA A O 1
ATOM 2673 N N . ALA A 1 344 ? -0.688 16.063 -32.885 1.00 93.94 344 ALA A N 1
ATOM 2674 C CA . ALA A 1 344 ? -1.409 14.891 -33.371 1.00 93.94 344 ALA A CA 1
ATOM 2675 C C . ALA A 1 344 ? -0.605 14.126 -34.435 1.00 93.94 344 ALA A C 1
ATOM 2677 O O . ALA A 1 344 ? -0.544 12.899 -34.381 1.00 93.94 344 ALA A O 1
ATOM 2678 N N . LEU A 1 345 ? 0.056 14.832 -35.357 1.00 95.56 345 LEU A N 1
ATOM 2679 C CA . LEU A 1 345 ? 0.915 14.227 -36.375 1.00 95.56 345 LEU A CA 1
ATOM 2680 C C . LEU A 1 345 ? 2.098 13.480 -35.741 1.00 95.56 345 LEU A C 1
ATOM 2682 O O . LEU A 1 345 ? 2.296 12.305 -36.034 1.00 95.56 345 LEU A O 1
ATOM 2686 N N . HIS A 1 346 ? 2.817 14.109 -34.807 1.00 93.88 346 HIS A N 1
ATOM 2687 C CA . HIS A 1 346 ? 3.921 13.467 -34.083 1.00 93.88 346 HIS A CA 1
ATOM 2688 C C . HIS A 1 346 ? 3.460 12.240 -33.281 1.00 93.88 346 HIS A C 1
ATOM 2690 O O . HIS A 1 346 ? 4.179 11.245 -33.198 1.00 93.88 346 HIS A O 1
ATOM 2696 N N . ALA A 1 347 ? 2.253 12.277 -32.707 1.00 92.44 347 ALA A N 1
ATOM 2697 C CA . ALA A 1 347 ? 1.679 11.124 -32.019 1.00 92.44 347 ALA A CA 1
ATOM 2698 C C . ALA A 1 347 ? 1.397 9.960 -32.985 1.00 92.44 347 ALA A C 1
ATOM 2700 O O . ALA A 1 347 ? 1.728 8.816 -32.674 1.00 92.44 347 ALA A O 1
ATOM 2701 N N . VAL A 1 348 ? 0.838 10.240 -34.168 1.00 94.75 348 VAL A N 1
ATOM 2702 C CA . VAL A 1 348 ? 0.617 9.228 -35.217 1.00 94.75 348 VAL A CA 1
ATOM 2703 C C . VAL A 1 348 ? 1.945 8.640 -35.698 1.00 94.75 348 VAL A C 1
ATOM 2705 O O . VAL A 1 348 ? 2.071 7.422 -35.809 1.00 94.75 348 VAL A O 1
ATOM 2708 N N . GLU A 1 349 ? 2.953 9.481 -35.927 1.00 94.38 349 GLU A N 1
ATOM 2709 C CA . GLU A 1 349 ? 4.296 9.054 -36.331 1.00 94.38 349 GLU A CA 1
ATOM 2710 C C . GLU A 1 349 ? 4.974 8.188 -35.266 1.00 94.38 349 GLU A C 1
ATOM 2712 O O . GLU A 1 349 ? 5.574 7.168 -35.600 1.00 94.38 349 GLU A O 1
ATOM 2717 N N . ALA A 1 350 ? 4.837 8.538 -33.984 1.00 92.69 350 ALA A N 1
ATOM 2718 C CA . ALA A 1 350 ? 5.382 7.747 -32.885 1.00 92.69 350 ALA A CA 1
ATOM 2719 C C . ALA A 1 350 ? 4.727 6.360 -32.802 1.00 92.69 350 ALA A C 1
ATOM 2721 O O . ALA A 1 350 ? 5.427 5.363 -32.632 1.00 92.69 350 ALA A O 1
ATOM 2722 N N . VAL A 1 351 ? 3.404 6.271 -32.986 1.00 93.06 351 VAL A N 1
ATOM 2723 C CA . VAL A 1 351 ? 2.695 4.982 -33.049 1.00 93.06 351 VAL A CA 1
ATOM 2724 C C . VAL A 1 351 ? 3.154 4.167 -34.258 1.00 93.06 351 VAL A C 1
ATOM 2726 O O . VAL A 1 351 ? 3.444 2.980 -34.118 1.00 93.06 351 VAL A O 1
ATOM 2729 N N . ALA A 1 352 ? 3.267 4.790 -35.434 1.00 92.81 352 ALA A N 1
ATOM 2730 C CA . ALA A 1 352 ? 3.744 4.117 -36.638 1.00 92.81 352 ALA A CA 1
ATOM 2731 C C . ALA A 1 352 ? 5.172 3.579 -36.453 1.00 92.81 352 ALA A C 1
ATOM 2733 O O . ALA A 1 352 ? 5.426 2.410 -36.745 1.00 92.81 352 ALA A O 1
ATOM 2734 N N . LEU A 1 353 ? 6.088 4.386 -35.908 1.00 92.12 353 LEU A N 1
ATOM 2735 C CA . LEU A 1 353 ? 7.461 3.960 -35.651 1.00 92.12 353 LEU A CA 1
ATOM 2736 C C . LEU A 1 353 ? 7.523 2.848 -34.601 1.00 92.12 353 LEU A C 1
ATOM 2738 O O . LEU A 1 353 ? 8.262 1.888 -34.791 1.00 92.12 353 LEU A O 1
ATOM 2742 N N . PHE A 1 354 ? 6.709 2.914 -33.545 1.00 92.81 354 PHE A N 1
ATOM 2743 C CA . PHE A 1 354 ? 6.611 1.844 -32.551 1.00 92.81 354 PHE A CA 1
ATOM 2744 C C . PHE A 1 354 ? 6.172 0.515 -33.183 1.00 92.81 354 PHE A C 1
ATOM 2746 O O . PHE A 1 354 ? 6.776 -0.525 -32.917 1.00 92.81 354 PHE A O 1
ATOM 2753 N N . LEU A 1 355 ? 5.178 0.540 -34.079 1.00 91.06 355 LEU A N 1
ATOM 2754 C CA . LEU A 1 355 ? 4.746 -0.651 -34.818 1.00 91.06 355 LEU A CA 1
ATOM 2755 C C . LEU A 1 355 ? 5.855 -1.199 -35.723 1.00 91.06 355 LEU A C 1
ATOM 2757 O O . LEU A 1 355 ? 6.063 -2.413 -35.754 1.00 91.06 355 LEU A O 1
ATOM 2761 N N . VAL A 1 356 ? 6.600 -0.327 -36.412 1.00 90.75 356 VAL A N 1
ATOM 2762 C CA . VAL A 1 356 ? 7.768 -0.733 -37.213 1.00 90.75 356 VAL A CA 1
ATOM 2763 C C . VAL A 1 356 ? 8.849 -1.339 -36.317 1.00 90.75 356 VAL A C 1
ATOM 2765 O O . VAL A 1 356 ? 9.393 -2.389 -36.648 1.00 90.75 356 VAL A O 1
ATOM 2768 N N . CYS A 1 357 ? 9.122 -0.756 -35.150 1.00 89.06 357 CYS A N 1
ATOM 2769 C CA . CYS A 1 357 ? 10.062 -1.305 -34.180 1.00 89.06 357 CYS A CA 1
ATOM 2770 C C . CYS A 1 357 ? 9.633 -2.704 -33.692 1.00 89.06 357 CYS A C 1
ATOM 2772 O O . CYS A 1 357 ? 10.443 -3.633 -33.657 1.00 89.06 357 CYS A O 1
ATOM 2774 N N . CYS A 1 358 ? 8.351 -2.892 -33.369 1.00 87.19 358 CYS A N 1
ATOM 2775 C CA . CYS A 1 358 ? 7.809 -4.205 -33.016 1.00 87.19 358 CYS A CA 1
ATOM 2776 C C . CYS A 1 358 ? 7.916 -5.209 -34.171 1.00 87.19 358 CYS A C 1
ATOM 2778 O O . CYS A 1 358 ? 8.182 -6.386 -33.927 1.00 87.19 358 CYS A O 1
ATOM 2780 N N . TYR A 1 359 ? 7.716 -4.760 -35.412 1.00 87.94 359 TYR A N 1
ATOM 2781 C CA . TYR A 1 359 ? 7.861 -5.593 -36.601 1.00 87.94 359 TYR A CA 1
ATOM 2782 C C . TYR A 1 359 ? 9.316 -6.023 -36.823 1.00 87.94 359 TYR A C 1
ATOM 2784 O O . TYR A 1 359 ? 9.574 -7.215 -36.956 1.00 87.94 359 TYR A O 1
ATOM 2792 N N . VAL A 1 360 ? 10.273 -5.089 -36.767 1.00 85.81 360 VAL A N 1
ATOM 2793 C CA . VAL A 1 360 ? 11.713 -5.373 -36.917 1.00 85.81 360 VAL A CA 1
ATOM 2794 C C . VAL A 1 360 ? 12.192 -6.371 -35.863 1.00 85.81 360 VAL A C 1
ATOM 2796 O O . VAL A 1 360 ? 12.914 -7.305 -36.189 1.00 85.81 360 VAL A O 1
ATOM 2799 N N . ARG A 1 361 ? 11.715 -6.257 -34.619 1.00 83.56 361 ARG A N 1
ATOM 2800 C CA . ARG A 1 361 ? 12.046 -7.204 -33.541 1.00 83.56 361 ARG A CA 1
ATOM 2801 C C . ARG A 1 361 ? 11.495 -8.621 -33.772 1.00 83.56 361 ARG A C 1
ATOM 2803 O O . ARG A 1 361 ? 11.999 -9.573 -33.185 1.00 83.56 361 ARG A O 1
ATOM 2810 N N . ARG A 1 362 ? 10.448 -8.772 -34.589 1.00 81.19 362 ARG A N 1
ATOM 2811 C CA . ARG A 1 362 ? 9.881 -10.080 -34.959 1.00 81.19 362 ARG A CA 1
ATOM 2812 C C . ARG A 1 362 ? 10.574 -10.715 -36.168 1.00 81.19 362 ARG A C 1
ATOM 2814 O O . ARG A 1 362 ? 10.304 -11.882 -36.443 1.00 81.19 362 ARG A O 1
ATOM 2821 N N . LEU A 1 363 ? 11.433 -9.986 -36.887 1.00 78.38 363 LEU A N 1
ATOM 2822 C CA . LEU A 1 363 ? 12.178 -10.542 -38.015 1.00 78.38 363 LEU A CA 1
ATOM 2823 C C . LEU A 1 363 ? 13.283 -11.492 -37.511 1.00 78.38 363 LEU A C 1
ATOM 2825 O O . LEU A 1 363 ? 14.030 -11.138 -36.598 1.00 78.38 363 LEU A O 1
ATOM 2829 N N . PRO A 1 364 ? 13.408 -12.705 -38.077 1.00 57.97 364 PRO A N 1
ATOM 2830 C CA . PRO A 1 364 ? 14.424 -13.659 -37.652 1.00 57.97 364 PRO A CA 1
ATOM 2831 C C . PRO A 1 364 ? 15.836 -13.278 -38.145 1.00 57.97 364 PRO A C 1
ATOM 2833 O O . PRO A 1 364 ? 16.058 -13.122 -39.340 1.00 57.97 364 PRO A O 1
ATOM 2836 N N . ARG A 1 365 ? 16.800 -13.258 -37.209 1.00 56.53 365 ARG A N 1
ATOM 2837 C CA . ARG A 1 365 ? 18.264 -13.440 -37.389 1.00 56.53 365 ARG A CA 1
ATOM 2838 C C . ARG A 1 365 ? 19.158 -12.328 -37.971 1.00 56.53 365 ARG A C 1
ATOM 2840 O O . ARG A 1 365 ? 20.362 -12.554 -37.998 1.00 56.53 365 ARG A O 1
ATOM 2847 N N . GLU A 1 366 ? 18.670 -11.143 -38.336 1.00 58.03 366 GLU A N 1
ATOM 2848 C CA . GLU A 1 366 ? 19.557 -10.102 -38.920 1.00 58.03 366 GLU A CA 1
ATOM 2849 C C . GLU A 1 366 ? 19.773 -8.856 -38.039 1.00 58.03 366 GLU A C 1
ATOM 2851 O O . GLU A 1 366 ? 20.835 -8.231 -38.108 1.00 58.03 366 GLU A O 1
ATOM 2856 N N . TYR A 1 367 ? 18.825 -8.536 -37.150 1.00 65.75 367 TYR A N 1
ATOM 2857 C CA . TYR A 1 367 ? 18.856 -7.323 -36.327 1.00 65.75 367 TYR A CA 1
ATOM 2858 C C . TYR A 1 367 ? 18.561 -7.630 -34.857 1.00 65.75 367 TYR A C 1
ATOM 2860 O O . TYR A 1 367 ? 17.513 -8.188 -34.528 1.00 65.75 367 TYR A O 1
ATOM 2868 N N . GLU A 1 368 ? 19.451 -7.210 -33.960 1.00 71.19 368 GLU A N 1
ATOM 2869 C CA . GLU A 1 368 ? 19.187 -7.208 -32.520 1.00 71.19 368 GLU A CA 1
ATOM 2870 C C . GLU A 1 368 ? 18.753 -5.804 -32.092 1.00 71.19 368 GLU A C 1
ATOM 2872 O O . GLU A 1 368 ? 19.535 -4.854 -32.123 1.00 71.19 368 GLU A O 1
ATOM 2877 N N . MET A 1 369 ? 17.482 -5.657 -31.702 1.00 77.25 369 MET A N 1
ATOM 2878 C CA . MET A 1 369 ? 16.952 -4.399 -31.176 1.00 77.25 369 MET A CA 1
ATOM 2879 C C . MET A 1 369 ? 16.399 -4.580 -29.760 1.00 77.25 369 MET A C 1
ATOM 2881 O O . MET A 1 369 ? 15.437 -5.323 -29.521 1.00 77.25 369 MET A O 1
ATOM 2885 N N . ASN A 1 370 ? 17.016 -3.867 -28.817 1.00 83.56 370 ASN A N 1
ATOM 2886 C CA . ASN A 1 370 ? 16.601 -3.823 -27.420 1.00 83.56 370 ASN A CA 1
ATOM 2887 C C . ASN A 1 370 ? 15.310 -2.987 -27.251 1.00 83.56 370 ASN A C 1
ATOM 2889 O O . ASN A 1 370 ? 15.072 -2.029 -27.991 1.00 83.56 370 ASN A O 1
ATOM 2893 N N . TRP A 1 371 ? 14.476 -3.329 -26.264 1.00 83.19 371 TRP A N 1
ATOM 2894 C CA . TRP A 1 371 ? 13.251 -2.588 -25.934 1.00 83.19 371 TRP A CA 1
ATOM 2895 C C . TRP A 1 371 ? 13.530 -1.135 -25.545 1.00 83.19 371 TRP A C 1
ATOM 2897 O O . TRP A 1 371 ? 12.742 -0.252 -25.886 1.00 83.19 371 TRP A O 1
ATOM 2907 N N . ASP A 1 372 ? 14.675 -0.875 -24.915 1.00 85.19 372 ASP A N 1
ATOM 2908 C CA . ASP A 1 372 ? 15.096 0.481 -24.560 1.00 85.19 372 ASP A CA 1
ATOM 2909 C C . ASP A 1 372 ? 15.302 1.348 -25.803 1.00 85.19 372 ASP A C 1
ATOM 2911 O O . ASP A 1 372 ? 14.818 2.476 -25.855 1.00 85.19 372 ASP A O 1
ATOM 2915 N N . ALA A 1 373 ? 15.938 0.801 -26.843 1.00 84.81 373 ALA A N 1
ATOM 2916 C CA . ALA A 1 373 ? 16.140 1.508 -28.103 1.00 84.81 373 ALA A CA 1
ATOM 2917 C C . ALA A 1 373 ? 14.798 1.779 -28.802 1.00 84.81 373 ALA A C 1
ATOM 2919 O O . ALA A 1 373 ? 14.553 2.899 -29.250 1.00 84.81 373 ALA A O 1
ATOM 2920 N N . ALA A 1 374 ? 13.891 0.795 -28.827 1.00 87.94 374 ALA A N 1
ATOM 2921 C CA . ALA A 1 374 ? 12.547 0.956 -29.389 1.00 87.94 374 ALA A CA 1
ATOM 2922 C C . ALA A 1 374 ? 11.759 2.084 -28.695 1.00 87.94 374 ALA A C 1
ATOM 2924 O O . ALA A 1 374 ? 11.139 2.927 -29.352 1.00 87.94 374 ALA A O 1
ATOM 2925 N N . MET A 1 375 ? 11.815 2.133 -27.361 1.00 89.19 375 MET A N 1
ATOM 2926 C CA . MET A 1 375 ? 11.164 3.182 -26.576 1.00 89.19 375 MET A CA 1
ATOM 2927 C C . MET A 1 375 ? 11.831 4.543 -26.773 1.00 89.19 375 MET A C 1
ATOM 2929 O O . MET A 1 375 ? 11.129 5.537 -26.949 1.00 89.19 375 MET A O 1
ATOM 2933 N N . GLN A 1 376 ? 13.163 4.606 -26.819 1.00 92.50 376 GLN A N 1
ATOM 2934 C CA . GLN A 1 376 ? 13.895 5.848 -27.078 1.00 92.50 376 GLN A CA 1
ATOM 2935 C C . GLN A 1 376 ? 13.573 6.423 -28.464 1.00 92.50 376 GLN A C 1
ATOM 2937 O O . GLN A 1 376 ? 13.300 7.618 -28.568 1.00 92.50 376 GLN A O 1
ATOM 2942 N N . TYR A 1 377 ? 13.498 5.590 -29.509 1.00 92.75 377 TYR A N 1
ATOM 2943 C CA . TYR A 1 377 ? 13.048 6.008 -30.843 1.00 92.75 377 TYR A CA 1
ATOM 2944 C C . TYR A 1 377 ? 11.596 6.510 -30.834 1.00 92.75 377 TYR A C 1
ATOM 2946 O O . TYR A 1 377 ? 11.300 7.551 -31.422 1.00 92.75 377 TYR A O 1
ATOM 2954 N N . THR A 1 378 ? 10.698 5.834 -30.115 1.00 92.19 378 THR A N 1
ATOM 2955 C CA . THR A 1 378 ? 9.282 6.230 -30.009 1.00 92.19 378 THR A CA 1
ATOM 2956 C C . THR A 1 378 ? 9.120 7.573 -29.286 1.00 92.19 378 THR A C 1
ATOM 2958 O O . THR A 1 378 ? 8.463 8.480 -29.795 1.00 92.19 378 THR A O 1
ATOM 2961 N N . VAL A 1 379 ? 9.774 7.746 -28.133 1.00 92.06 379 VAL A N 1
ATOM 2962 C CA . VAL A 1 379 ? 9.737 8.994 -27.349 1.00 92.06 379 VAL A CA 1
ATOM 2963 C C . VAL A 1 379 ? 10.404 10.140 -28.107 1.00 92.06 379 VAL A C 1
ATOM 2965 O O . VAL A 1 379 ? 9.883 11.252 -28.138 1.00 92.06 379 VAL A O 1
ATOM 2968 N N . SER A 1 380 ? 11.531 9.876 -28.768 1.00 92.25 380 SER A N 1
ATOM 2969 C CA . SER A 1 380 ? 12.222 10.863 -29.598 1.00 92.25 380 SER A CA 1
ATOM 2970 C C . SER A 1 380 ? 11.354 11.328 -30.777 1.00 92.25 380 SER A C 1
ATOM 2972 O O . SER A 1 380 ? 11.358 12.514 -31.103 1.00 92.25 380 SER A O 1
ATOM 2974 N N . THR A 1 381 ? 10.533 10.446 -31.353 1.00 94.44 381 THR A N 1
ATOM 2975 C CA . THR A 1 381 ? 9.603 10.781 -32.449 1.00 94.44 381 THR A CA 1
ATOM 2976 C C . THR A 1 381 ? 8.469 11.703 -32.004 1.00 94.44 381 THR A C 1
ATOM 2978 O O . THR A 1 381 ? 8.030 12.540 -32.783 1.00 94.44 381 THR A O 1
ATOM 2981 N N . LEU A 1 382 ? 8.048 11.668 -30.736 1.00 92.44 382 LEU A N 1
ATOM 2982 C CA . LEU A 1 382 ? 7.068 12.640 -30.228 1.00 92.44 382 LEU A CA 1
ATOM 2983 C C . LEU A 1 382 ? 7.589 14.086 -30.281 1.00 92.44 382 LEU A C 1
ATOM 2985 O O . LEU A 1 382 ? 6.804 15.024 -30.415 1.00 92.44 382 LEU A O 1
ATOM 2989 N N . VAL A 1 383 ? 8.908 14.277 -30.191 1.00 90.62 383 VAL A N 1
ATOM 2990 C CA . VAL A 1 383 ? 9.542 15.604 -30.195 1.00 90.62 383 VAL A CA 1
ATOM 2991 C C . VAL A 1 383 ? 10.043 15.984 -31.586 1.00 90.62 383 VAL A C 1
ATOM 2993 O O . VAL A 1 383 ? 9.844 17.117 -32.019 1.00 90.62 383 VAL A O 1
ATOM 2996 N N . PHE A 1 384 ? 10.681 15.050 -32.292 1.00 93.44 384 PHE A N 1
ATOM 2997 C CA . PHE A 1 384 ? 11.366 15.312 -33.562 1.00 93.44 384 PHE A CA 1
ATOM 2998 C C . PHE A 1 384 ? 10.641 14.767 -34.795 1.00 93.44 384 PHE A C 1
ATOM 3000 O O . PHE A 1 384 ? 11.124 14.964 -35.911 1.00 93.44 384 PHE A O 1
ATOM 3007 N N . GLY A 1 385 ? 9.508 14.089 -34.612 1.00 92.62 385 GLY A N 1
ATOM 3008 C CA . GLY A 1 385 ? 8.696 13.529 -35.687 1.00 92.62 385 GLY A CA 1
ATOM 3009 C C . GLY A 1 385 ? 9.484 12.608 -36.620 1.00 92.62 385 GLY A C 1
ATOM 3010 O O . GLY A 1 385 ? 10.400 11.882 -36.210 1.00 92.62 385 GLY A O 1
ATOM 3011 N N . VAL A 1 386 ? 9.162 12.696 -37.910 1.00 92.19 386 VAL A N 1
ATOM 3012 C CA . VAL A 1 386 ? 9.759 11.929 -39.018 1.00 92.19 386 VAL A CA 1
ATOM 3013 C C . VAL A 1 386 ? 11.290 11.894 -39.001 1.00 92.19 386 VAL A C 1
ATOM 3015 O O . VAL A 1 386 ? 11.877 10.898 -39.424 1.00 92.19 386 VAL A O 1
ATOM 3018 N N . PHE A 1 387 ? 11.974 12.932 -38.509 1.00 92.81 387 PHE A N 1
ATOM 3019 C CA . PHE A 1 387 ? 13.441 12.977 -38.522 1.00 92.81 387 PHE A CA 1
ATOM 3020 C C . PHE A 1 387 ? 14.077 11.846 -37.708 1.00 92.81 387 PHE A C 1
ATOM 3022 O O . PHE A 1 387 ? 15.087 11.283 -38.136 1.00 92.81 387 PHE A O 1
ATOM 3029 N N . THR A 1 388 ? 13.461 11.462 -36.590 1.00 92.00 388 THR A N 1
ATOM 3030 C CA . THR A 1 388 ? 13.884 10.295 -35.807 1.00 92.00 388 THR A CA 1
ATOM 3031 C C . THR A 1 388 ? 13.628 8.995 -36.573 1.00 92.00 388 THR A C 1
ATOM 3033 O O . THR A 1 388 ? 14.502 8.128 -36.629 1.00 92.00 388 THR A O 1
ATOM 3036 N N . GLY A 1 389 ? 12.485 8.891 -37.260 1.00 89.31 389 GLY A N 1
ATOM 3037 C CA . GLY A 1 389 ? 12.166 7.758 -38.133 1.00 89.31 389 GLY A CA 1
ATOM 3038 C C . GLY A 1 389 ? 13.147 7.589 -39.302 1.00 89.31 389 GLY A C 1
ATOM 3039 O O . GLY A 1 389 ? 13.527 6.468 -39.627 1.00 89.31 389 GLY A O 1
ATOM 3040 N N . ILE A 1 390 ? 13.633 8.682 -39.900 1.00 91.12 390 ILE A N 1
ATOM 3041 C CA . ILE A 1 390 ? 14.638 8.639 -40.979 1.00 91.12 390 ILE A CA 1
ATOM 3042 C C . ILE A 1 390 ? 15.969 8.074 -40.471 1.00 91.12 390 ILE A C 1
ATOM 3044 O O . ILE A 1 390 ? 16.603 7.279 -41.167 1.00 91.12 390 ILE A O 1
ATOM 3048 N N . VAL A 1 391 ? 16.408 8.474 -39.273 1.00 91.50 391 VAL A N 1
ATOM 3049 C CA . VAL A 1 391 ? 17.642 7.950 -38.665 1.00 91.50 391 VAL A CA 1
ATOM 3050 C C . VAL A 1 391 ? 17.506 6.457 -38.383 1.00 91.50 391 VAL A C 1
ATOM 3052 O O . VAL A 1 391 ? 18.394 5.692 -38.757 1.00 91.50 391 VAL A O 1
ATOM 3055 N N . PHE A 1 392 ? 16.372 6.046 -37.816 1.00 90.75 392 PHE A N 1
ATOM 3056 C CA . PHE A 1 392 ? 16.053 4.641 -37.588 1.00 90.75 392 PHE A CA 1
ATOM 3057 C C . PHE A 1 392 ? 16.065 3.831 -38.895 1.00 90.75 392 PHE A C 1
ATOM 3059 O O . PHE A 1 392 ? 16.798 2.851 -39.014 1.00 90.75 392 PHE A O 1
ATOM 3066 N N . MET A 1 393 ? 15.336 4.279 -39.922 1.00 88.75 393 MET A N 1
ATOM 3067 C CA . MET A 1 393 ? 15.261 3.576 -41.208 1.00 88.75 393 MET A CA 1
ATOM 3068 C C . MET A 1 393 ? 16.620 3.494 -41.905 1.00 88.75 393 MET A C 1
ATOM 3070 O O . MET A 1 393 ? 16.917 2.492 -42.547 1.00 88.75 393 MET A O 1
ATOM 3074 N N . ARG A 1 394 ? 17.487 4.503 -41.752 1.00 88.38 394 ARG A N 1
ATOM 3075 C CA . ARG A 1 394 ? 18.871 4.430 -42.247 1.00 88.38 394 ARG A CA 1
ATOM 3076 C C . ARG A 1 394 ? 19.689 3.350 -41.553 1.00 88.38 394 ARG A C 1
ATOM 3078 O O . ARG A 1 394 ? 20.566 2.798 -42.201 1.00 88.38 394 ARG A O 1
ATOM 3085 N N . GLN A 1 395 ? 19.454 3.071 -40.271 1.00 85.44 395 GLN A N 1
ATOM 3086 C CA . GLN A 1 395 ? 20.132 1.971 -39.584 1.00 85.44 395 GLN A CA 1
ATOM 3087 C C . GLN A 1 395 ? 19.585 0.616 -40.024 1.00 85.44 395 GLN A C 1
ATOM 3089 O O . GLN A 1 395 ? 20.370 -0.276 -40.320 1.00 85.44 395 GLN A O 1
ATOM 3094 N N . VAL A 1 396 ? 18.262 0.491 -40.148 1.00 84.81 396 VAL A N 1
ATOM 3095 C CA . VAL A 1 396 ? 17.617 -0.743 -40.622 1.00 84.81 396 VAL A CA 1
ATOM 3096 C C . VAL A 1 396 ? 18.039 -1.076 -42.057 1.00 84.81 396 VAL A C 1
ATOM 3098 O O . VAL A 1 396 ? 18.311 -2.226 -42.362 1.00 84.81 396 VAL A O 1
ATOM 3101 N N . MET A 1 397 ? 18.158 -0.084 -42.944 1.00 83.00 397 MET A N 1
ATOM 3102 C CA . MET A 1 397 ? 18.552 -0.303 -44.345 1.00 83.00 397 MET A CA 1
ATOM 3103 C C . MET A 1 397 ? 20.064 -0.484 -44.563 1.00 83.00 397 MET A C 1
ATOM 3105 O O . MET A 1 397 ? 20.482 -0.692 -45.704 1.00 83.00 397 MET A O 1
ATOM 3109 N N . LYS A 1 398 ? 20.910 -0.385 -43.524 1.00 80.06 398 LYS A N 1
ATOM 3110 C CA . LYS A 1 398 ? 22.336 -0.704 -43.679 1.00 80.06 398 LYS A CA 1
ATOM 3111 C C . LYS A 1 398 ? 22.488 -2.215 -43.896 1.00 80.06 398 LYS A C 1
ATOM 3113 O O . LYS A 1 398 ? 21.933 -2.981 -43.109 1.00 80.06 398 LYS A O 1
ATOM 3118 N N . PRO A 1 399 ? 23.231 -2.654 -44.930 1.00 66.50 399 PRO A N 1
ATOM 3119 C CA . PRO A 1 399 ? 23.525 -4.070 -45.101 1.00 66.50 399 PRO A CA 1
ATOM 3120 C C . PRO A 1 399 ? 24.354 -4.577 -43.906 1.00 66.50 399 PRO A C 1
ATOM 3122 O O . PRO A 1 399 ? 25.200 -3.823 -43.413 1.00 66.50 399 PRO A O 1
ATOM 3125 N N . PRO A 1 400 ? 24.139 -5.822 -43.443 1.00 61.69 400 PRO A N 1
ATOM 3126 C CA . PRO A 1 400 ? 24.900 -6.394 -42.337 1.00 61.69 400 PRO A CA 1
ATOM 3127 C C . PRO A 1 400 ? 26.398 -6.424 -42.672 1.00 61.69 400 PRO A C 1
ATOM 3129 O O . PRO A 1 400 ? 26.797 -6.823 -43.771 1.00 61.69 400 PRO A O 1
ATOM 3132 N N . GLU A 1 401 ? 27.237 -5.966 -41.739 1.00 55.38 401 GLU A N 1
ATOM 3133 C CA . GLU A 1 401 ? 28.689 -5.961 -41.928 1.00 55.38 401 GLU A CA 1
ATOM 3134 C C . GLU A 1 401 ? 29.229 -7.396 -41.938 1.00 55.38 401 GLU A C 1
ATOM 3136 O O . GLU A 1 401 ? 29.185 -8.118 -40.944 1.00 55.38 401 GLU A O 1
ATOM 3141 N N . TYR A 1 402 ? 29.802 -7.810 -43.070 1.00 51.91 402 TYR A N 1
ATOM 3142 C CA . TYR A 1 402 ? 30.628 -9.011 -43.120 1.00 51.91 402 TYR A CA 1
ATOM 3143 C C . TYR A 1 402 ? 31.923 -8.763 -42.344 1.00 51.91 402 TYR A C 1
ATOM 3145 O O . TYR A 1 402 ? 32.733 -7.916 -42.733 1.00 51.91 402 TYR A O 1
ATOM 3153 N N . VAL A 1 403 ? 32.182 -9.564 -41.308 1.00 45.66 403 VAL A N 1
ATOM 3154 C CA . VAL A 1 403 ? 33.521 -9.665 -40.718 1.00 45.66 403 VAL A CA 1
ATOM 3155 C C . VAL A 1 403 ? 34.455 -10.216 -41.797 1.00 45.66 403 VAL A C 1
ATOM 3157 O O . VAL A 1 403 ? 34.486 -11.418 -42.066 1.00 45.66 403 VAL A O 1
ATOM 3160 N N . LYS A 1 404 ? 35.230 -9.345 -42.455 1.00 45.28 404 LYS A N 1
ATOM 3161 C CA . LYS A 1 404 ? 36.353 -9.798 -43.281 1.00 45.28 404 LYS A CA 1
ATOM 3162 C C . LYS A 1 404 ? 37.338 -10.502 -42.353 1.00 45.28 404 LYS A C 1
ATOM 3164 O O . LYS A 1 404 ? 37.977 -9.853 -41.527 1.00 45.28 404 LYS A O 1
ATOM 3169 N N . LYS A 1 405 ? 37.475 -11.824 -42.508 1.00 40.88 405 LYS A N 1
ATOM 3170 C CA . LYS A 1 405 ? 38.620 -12.573 -41.980 1.00 40.88 405 LYS A CA 1
ATOM 3171 C C . LYS A 1 405 ? 39.891 -11.815 -42.374 1.00 40.88 405 LYS A C 1
ATOM 3173 O O . LYS A 1 405 ? 40.198 -11.727 -43.562 1.00 40.88 405 LYS A O 1
ATOM 3178 N N . LYS A 1 406 ? 40.638 -11.297 -41.396 1.00 40.56 406 LYS A N 1
ATOM 3179 C CA . LYS A 1 406 ? 42.079 -11.121 -41.577 1.00 40.56 406 LYS A CA 1
ATOM 3180 C C . LYS A 1 406 ? 42.658 -12.529 -41.662 1.00 40.56 406 LYS A C 1
ATOM 3182 O O . LYS A 1 406 ? 42.821 -13.194 -40.646 1.00 40.56 406 LYS A O 1
ATOM 3187 N N . VAL A 1 407 ? 42.839 -13.017 -42.884 1.00 47.38 407 VAL A N 1
ATOM 3188 C CA . VAL A 1 407 ? 43.837 -14.051 -43.136 1.00 47.38 407 VAL A CA 1
ATOM 3189 C C . VAL A 1 407 ? 45.150 -13.294 -43.214 1.00 47.38 407 VAL A C 1
ATOM 3191 O O . VAL A 1 407 ? 45.364 -12.592 -44.197 1.00 47.38 407 VAL A O 1
ATOM 3194 N N . GLU A 1 408 ? 45.893 -13.336 -42.109 1.00 35.38 408 GLU A N 1
ATOM 3195 C CA . GLU A 1 408 ? 47.361 -13.305 -41.959 1.00 35.38 408 GLU A CA 1
ATOM 3196 C C . GLU A 1 408 ? 47.744 -12.869 -40.543 1.00 35.38 408 GLU A C 1
ATOM 3198 O O . GLU A 1 408 ? 47.316 -11.772 -40.104 1.00 35.38 408 GLU A O 1
#

Organism: NCBI:txid417178

InterPro domains:
  IPR060290 BOS1/GOSR2/MEM11, N-terminal domain [PF27021] (1-108)

Secondary structure (DSSP, 8-state):
-HHHHHHHHHHHHHHHHHHHHHHH---HHHHHHHHHHHHHHHHHHHHHHHHHHHHHHH-S-HHHHHHHHHHHHHHHHHHHHHHHHHHHHHHHHHHHHHHHHHHHHHHHHGGG-PPP--HHHHHHHHHHHHHHHHHHHHHHHHHHHHHHHHHHHHHHHHHHHHHHHHHHHHHHHHHHHHHHHHHHHHHHHHHHHHHHHHH-HHHHHHHHHHHT--TT--EEEEEEEETTEEEEEEEEEETTEEEEEEEEEE-TT-SS-HHHHHHHHHHHHHHHHHHHHHHHGGG--PPPEE----PPPHHHHHHHHHHHHHHHHHHHS-S-THHHHHHHHS-HHHHHHHHHHHHHHHHHHHHHHHHHHHHHHHS-SSEE--HHHHHHHHHHHHHHTHHHHHHHHHHHTSPPPP------

Radius of gyration: 46.66 Å; chains: 1; bounding box: 110×74×115 Å

Sequence (408 aa):
MTSEYNAAQRLLHKIKQSVSEFELNNSGGSTTVVEAAVAQDLQTLSKSITEYRILGRQESNERKRKTMLDRATAMADDHELLKRRFEKIKLRKTERETFTQGRGELLQGAAETAITVDEDAFWNRSERALDGYIMQGMASLDNLREQRGILEGTRRRLWNAGGTLGLSRSVIGYINRRTAQDKVFLVAGMFLTCRLNTHYSSEVLCIARFYGQCPNALNAHVSGLDDGELTIEWELTKDGTTIVQSTSLAMTNSEGSAMRRVLDKAETARIALSAMSIALQQSGDMLPTSIEFLLPPQPIMMSVLSGLAVLLFLASVQPIGLAGLVHWIVPQRVFQLLLYSLAALHAVEAVALFLVCCYVRRLPREYEMNWDAAMQYTVSTLVFGVFTGIVFMRQVMKPPEYVKKKVE